Protein AF-U6MGX2-F1 (afdb_monomer_lite)

pLDDT: mean 85.41, std 13.41, range [38.91, 98.56]

Organism: Eimeria maxima (NCBI:txid5804)

Foldseek 3Di:
DQDPLVVLLVLLVVLLVQCPDPDLVSNLVSLLCNLVSLVSNLVPQLSSQVSLLSLLVSVLCLLQDPVPVPPPVRSLVSLLRNLVSLLSSLLVLLQCVLLVNRDPSNHDDPVCVLVSLLSVLSSLLVNCVVVLVVQVVVVVVVVVVVVPDDDPPPPPPPPPCLSSLVSSLSNLLSCCSNVFASNLVSCVVGPLVSLLVQLVDPPGDLSSVLSSLSNLLSNLQRHDLVSNPVSLVSLQVSLLVLLADPPDDDCDLSSLSSLLSSLSSLLSCCQSPVVVCVVCLVSSLVSLVVSLPDVVCVDPSNQSSNLSSLLSLLSSLLSCCVVVPVVVSLVVLLVSLVPCPPRDDHLVSLASSVLVLLCCQLVVRSSCPDPSNVVSSCCCLPPNLVVCVPRYRNVCRPPSSVSSVVSSD

Secondary structure (DSSP, 8-state):
-PPPHHHHHHHHHHHHHHTT-SSHHHHHHHHHHHHHHHHHGGG-HHHHHHHHHHHHHHHHHHHH-S-TTS-HHHHHHHHHHHHHHHHHHHHHHHHHHHTT---GGGSPPHHHHHHHHHHHHHHHHHHHHHHHHHHHHHHHHHHHHTTS-------------HHHHHHHHHHHHHHHHHHGGGGHHHHHHHTHHHHHHHHH-TTS-HHHHHHHHHHHHHHHHHS-TTTSHHHHHHHHHHHHHHHS--TT----HHHHHHHHHHHHHHHHHHHH-HHHHHTTHHHHHHHHHHHHT-GGGGSTTTHHHHHHHHHHHHHHHHHHHHHH-HHHHHHHHHHHHHHHPSP-S-HHHHHHHHHHHHHHHHTT-GGGGSHHHHHHHHIIIIIIGGG-TTSS-GGGTTHHHHHHHHHH-

Structure (mmCIF, N/CA/C/O backbone):
data_AF-U6MGX2-F1
#
_entry.id   AF-U6MGX2-F1
#
loop_
_atom_site.group_PDB
_atom_site.id
_atom_site.type_symbol
_atom_site.label_atom_id
_atom_site.label_alt_id
_atom_site.label_comp_id
_atom_site.label_asym_id
_atom_site.label_entity_id
_atom_site.label_seq_id
_atom_site.pdbx_PDB_ins_code
_atom_site.Cartn_x
_atom_site.Cartn_y
_atom_site.Cartn_z
_atom_site.occupancy
_atom_site.B_iso_or_equiv
_atom_site.auth_seq_id
_atom_site.auth_comp_id
_atom_site.auth_asym_id
_atom_site.auth_atom_id
_atom_site.pdbx_PDB_model_num
ATOM 1 N N . ALA A 1 1 ? -20.395 8.534 -22.502 1.00 39.78 1 ALA A N 1
ATOM 2 C CA . ALA A 1 1 ? -20.936 7.407 -23.286 1.00 39.78 1 ALA A CA 1
ATOM 3 C C . ALA A 1 1 ? -19.783 6.450 -23.516 1.00 39.78 1 ALA A C 1
ATOM 5 O O . ALA A 1 1 ? -18.770 6.899 -24.037 1.00 39.78 1 ALA A O 1
ATOM 6 N N . SER A 1 2 ? -19.868 5.207 -23.040 1.00 47.78 2 SER A N 1
ATOM 7 C CA . SER A 1 2 ? -18.843 4.208 -23.346 1.00 47.78 2 SER A CA 1
ATOM 8 C C . SER A 1 2 ? -18.774 4.046 -24.863 1.00 47.78 2 SER A C 1
ATOM 10 O O . SER A 1 2 ? -19.810 3.914 -25.520 1.00 47.78 2 SER A O 1
ATOM 12 N N . ALA A 1 3 ? -17.570 4.119 -25.433 1.00 53.91 3 ALA A N 1
ATOM 13 C CA . ALA A 1 3 ? -17.379 3.697 -26.811 1.00 53.91 3 ALA A CA 1
ATOM 14 C C . ALA A 1 3 ? -17.918 2.258 -26.940 1.00 53.91 3 ALA A C 1
ATOM 16 O O . ALA A 1 3 ? -17.741 1.467 -26.006 1.00 53.91 3 ALA A O 1
ATOM 17 N N . PRO A 1 4 ? -18.610 1.903 -28.037 1.00 67.31 4 PRO A N 1
ATOM 18 C CA . PRO A 1 4 ? -19.049 0.531 -28.255 1.00 67.31 4 PRO A CA 1
ATOM 19 C C . PRO A 1 4 ? -17.864 -0.423 -28.068 1.00 67.31 4 PRO A C 1
ATOM 21 O O . PRO A 1 4 ? -16.784 -0.142 -28.582 1.00 67.31 4 PRO A O 1
ATOM 24 N N . ALA A 1 5 ? -18.046 -1.552 -27.375 1.00 64.62 5 ALA A N 1
ATOM 25 C CA . ALA A 1 5 ? -16.969 -2.522 -27.120 1.00 64.62 5 ALA A CA 1
ATOM 26 C C . ALA A 1 5 ? -16.215 -2.935 -28.405 1.00 64.62 5 ALA A C 1
ATOM 28 O O . ALA A 1 5 ? -15.015 -3.193 -28.381 1.00 64.62 5 ALA A O 1
ATOM 29 N N . ALA A 1 6 ? -16.906 -2.908 -29.551 1.00 72.00 6 ALA A N 1
ATOM 30 C CA . ALA A 1 6 ? -16.320 -3.102 -30.874 1.00 72.00 6 ALA A CA 1
ATOM 31 C C . ALA A 1 6 ? -15.216 -2.080 -31.218 1.00 72.00 6 ALA A C 1
ATOM 33 O O . ALA A 1 6 ? -14.171 -2.475 -31.726 1.00 72.00 6 ALA A O 1
ATOM 34 N N . TRP A 1 7 ? -15.413 -0.796 -30.903 1.00 78.44 7 TRP A N 1
ATOM 35 C CA . TRP A 1 7 ? -14.398 0.249 -31.091 1.00 78.44 7 TRP A CA 1
ATOM 36 C C . TRP A 1 7 ? -13.265 0.110 -30.080 1.00 78.44 7 TRP A C 1
ATOM 38 O O . TRP A 1 7 ? -12.109 0.272 -30.448 1.00 78.44 7 TRP A O 1
ATOM 48 N N . GLY A 1 8 ? -13.577 -0.272 -28.835 1.00 79.19 8 GLY A N 1
ATOM 49 C CA . GLY A 1 8 ? -12.549 -0.578 -27.836 1.00 79.19 8 GLY A CA 1
ATOM 50 C C . GLY A 1 8 ? -11.594 -1.674 -28.320 1.00 79.19 8 GLY A C 1
ATOM 51 O O . GLY A 1 8 ? -10.379 -1.532 -28.201 1.00 79.19 8 GLY A O 1
ATOM 52 N N . LYS A 1 9 ? -12.127 -2.725 -28.955 1.00 81.50 9 LYS A N 1
ATOM 53 C CA . LYS A 1 9 ? -11.329 -3.818 -29.525 1.00 81.50 9 LYS A CA 1
ATOM 54 C C . LYS A 1 9 ? -10.458 -3.354 -30.690 1.00 81.50 9 LYS A C 1
ATOM 56 O O . LYS A 1 9 ? -9.274 -3.673 -30.722 1.00 81.50 9 LYS A O 1
ATOM 61 N N . GLU A 1 10 ? -11.041 -2.622 -31.634 1.00 86.94 10 GLU A N 1
ATOM 62 C CA . GLU A 1 10 ? -10.322 -2.108 -32.803 1.00 86.94 10 GLU A CA 1
ATOM 63 C C . GLU A 1 10 ? -9.191 -1.159 -32.391 1.00 86.94 10 GLU A C 1
ATOM 65 O O . GLU A 1 10 ? -8.051 -1.344 -32.807 1.00 86.94 10 GLU A O 1
ATOM 70 N N . TRP A 1 11 ? -9.472 -0.200 -31.507 1.00 86.94 11 TRP A N 1
ATOM 71 C CA . TRP A 1 11 ? -8.471 0.755 -31.030 1.00 86.94 11 TRP A CA 1
ATOM 72 C C . TRP A 1 11 ? -7.384 0.090 -30.196 1.00 86.94 11 TRP A C 1
ATOM 74 O O . TRP A 1 11 ? -6.216 0.416 -30.368 1.00 86.94 11 TRP A O 1
ATOM 84 N N . THR A 1 12 ? -7.740 -0.883 -29.353 1.00 85.12 12 THR A N 1
ATOM 85 C CA . THR A 1 12 ? -6.744 -1.657 -28.600 1.00 85.12 12 THR A CA 1
ATOM 86 C C . THR A 1 12 ? -5.817 -2.423 -29.539 1.00 85.12 12 THR A C 1
ATOM 88 O O . THR A 1 12 ? -4.608 -2.415 -29.335 1.00 85.12 12 THR A O 1
ATOM 91 N N . ALA A 1 13 ? -6.354 -3.044 -30.594 1.00 86.75 13 ALA A N 1
ATOM 92 C CA . ALA A 1 13 ? -5.536 -3.749 -31.575 1.00 86.75 13 ALA A CA 1
ATOM 93 C C . ALA A 1 13 ? -4.587 -2.796 -32.322 1.00 86.75 13 ALA A C 1
ATOM 95 O O . ALA A 1 13 ? -3.406 -3.102 -32.458 1.00 86.75 13 ALA A O 1
ATOM 96 N N . VAL A 1 14 ? -5.079 -1.625 -32.748 1.00 89.62 14 VAL A N 1
ATOM 97 C CA . VAL A 1 14 ? -4.257 -0.592 -33.404 1.00 89.62 14 VAL A CA 1
ATOM 98 C C . VAL A 1 14 ? -3.172 -0.061 -32.465 1.00 89.62 14 VAL A C 1
ATOM 100 O O . VAL A 1 14 ? -2.030 0.113 -32.889 1.00 89.62 14 VAL A O 1
ATOM 103 N N . ALA A 1 15 ? -3.504 0.178 -31.194 1.00 85.88 15 ALA A N 1
ATOM 104 C CA . ALA A 1 15 ? -2.546 0.635 -30.193 1.00 85.88 15 ALA A CA 1
ATOM 105 C C . ALA A 1 15 ? -1.459 -0.419 -29.941 1.00 85.88 15 ALA A C 1
ATOM 107 O O . ALA A 1 15 ? -0.280 -0.086 -29.992 1.00 85.88 15 ALA A O 1
ATOM 108 N N . LEU A 1 16 ? -1.834 -1.690 -29.751 1.00 85.25 16 LEU A N 1
ATOM 109 C CA . LEU A 1 16 ? -0.881 -2.787 -29.547 1.00 85.25 16 LEU A CA 1
ATOM 110 C C . LEU A 1 16 ? 0.065 -2.971 -30.742 1.00 85.25 16 LEU A C 1
ATOM 112 O O . LEU A 1 16 ? 1.262 -3.138 -30.537 1.00 85.25 16 LEU A O 1
ATOM 116 N N . ASP A 1 17 ? -0.443 -2.893 -31.975 1.00 87.38 17 ASP A N 1
ATOM 117 C CA . ASP A 1 17 ? 0.394 -2.927 -33.185 1.00 87.38 17 ASP A CA 1
ATOM 118 C C . ASP A 1 17 ? 1.360 -1.727 -33.227 1.00 87.38 17 ASP A C 1
ATOM 120 O O . ASP A 1 17 ? 2.563 -1.867 -33.454 1.00 87.38 17 ASP A O 1
ATOM 124 N N . SER A 1 18 ? 0.856 -0.539 -32.883 1.00 87.44 18 SER A N 1
ATOM 125 C CA . SER A 1 18 ? 1.640 0.702 -32.858 1.00 87.44 18 SER A CA 1
ATOM 126 C C . SER A 1 18 ? 2.702 0.734 -31.749 1.00 87.44 18 SER A C 1
ATOM 128 O O . SER A 1 18 ? 3.721 1.411 -31.906 1.00 87.44 18 SER A O 1
ATOM 130 N N . CYS A 1 19 ? 2.528 -0.019 -30.658 1.00 81.06 19 CYS A N 1
ATOM 131 C CA . CYS A 1 19 ? 3.543 -0.190 -29.611 1.00 81.06 19 CYS A CA 1
ATOM 132 C C . CYS A 1 19 ? 4.826 -0.864 -30.135 1.00 81.06 19 CYS A C 1
ATOM 134 O O . CYS A 1 19 ? 5.896 -0.670 -29.558 1.00 81.06 19 CYS A O 1
ATOM 136 N N . SER A 1 20 ? 4.743 -1.613 -31.237 1.00 81.81 20 SER A N 1
ATOM 137 C CA . SER A 1 20 ? 5.895 -2.214 -31.921 1.00 81.81 20 SER A CA 1
ATOM 138 C C . SER A 1 20 ? 6.451 -1.351 -33.060 1.00 81.81 20 SER A C 1
ATOM 140 O O . SER A 1 20 ? 7.347 -1.793 -33.776 1.00 81.81 20 SER A O 1
ATOM 142 N N . SER A 1 21 ? 5.954 -0.122 -33.238 1.00 83.00 21 SER A N 1
ATOM 143 C CA . SER A 1 21 ? 6.422 0.789 -34.286 1.00 83.00 21 SER A CA 1
ATOM 144 C C . SER A 1 21 ? 7.909 1.121 -34.141 1.00 83.00 21 SER A C 1
ATOM 146 O O . SER A 1 21 ? 8.404 1.377 -33.038 1.00 83.00 21 SER A O 1
ATOM 148 N N . GLU A 1 22 ? 8.608 1.203 -35.274 1.00 80.62 22 GLU A N 1
ATOM 149 C CA . GLU A 1 22 ? 9.998 1.670 -35.352 1.00 80.62 22 GLU A CA 1
ATOM 150 C C . GLU A 1 22 ? 10.122 3.163 -34.987 1.00 80.62 22 GLU A C 1
ATOM 152 O O . GLU A 1 22 ? 11.168 3.615 -34.517 1.00 80.62 22 GLU A O 1
ATOM 157 N N . PHE A 1 23 ? 9.040 3.937 -35.138 1.00 81.56 23 PHE A N 1
ATOM 158 C CA . PHE A 1 23 ? 9.014 5.367 -34.835 1.00 81.56 23 PHE A CA 1
ATOM 159 C C . PHE A 1 23 ? 8.694 5.618 -33.357 1.00 81.56 23 PHE A C 1
ATOM 161 O O . PHE A 1 23 ? 7.585 5.340 -32.898 1.00 81.56 23 PHE A O 1
ATOM 168 N N . SER A 1 24 ? 9.633 6.226 -32.624 1.00 76.19 24 SER A N 1
ATOM 169 C CA . SER A 1 24 ? 9.489 6.503 -31.185 1.00 76.19 24 SER A CA 1
ATOM 170 C C . SER A 1 24 ? 8.241 7.321 -30.845 1.00 76.19 24 SER A C 1
ATOM 172 O O . SER A 1 24 ? 7.527 6.956 -29.923 1.00 76.19 24 SER A O 1
ATOM 174 N N . ILE A 1 25 ? 7.926 8.364 -31.622 1.00 81.00 25 ILE A N 1
ATOM 175 C CA . ILE A 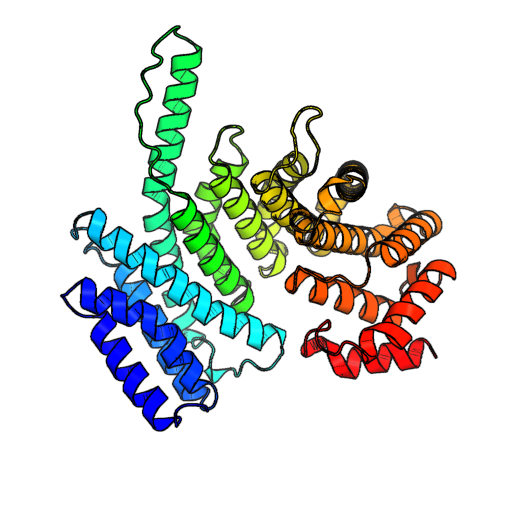1 25 ? 6.747 9.222 -31.398 1.00 81.00 25 ILE A CA 1
ATOM 176 C C . ILE A 1 25 ? 5.443 8.419 -31.502 1.00 81.00 25 ILE A C 1
ATOM 178 O O . ILE A 1 25 ? 4.545 8.584 -30.680 1.00 81.00 25 ILE A O 1
ATOM 182 N N . VAL A 1 26 ? 5.342 7.530 -32.498 1.00 83.31 26 VAL A N 1
ATOM 183 C CA . VAL A 1 26 ? 4.158 6.676 -32.694 1.00 83.31 26 VAL A CA 1
ATOM 184 C C . VAL A 1 26 ? 4.029 5.689 -31.541 1.00 83.31 26 VAL A C 1
ATOM 186 O O . VAL A 1 26 ? 2.944 5.512 -30.996 1.00 83.31 26 VAL A O 1
ATOM 189 N N . ARG A 1 27 ? 5.150 5.088 -31.139 1.00 83.62 27 ARG A N 1
ATOM 190 C CA . ARG A 1 27 ? 5.203 4.141 -30.030 1.00 83.62 27 ARG A CA 1
ATOM 191 C C . ARG A 1 27 ? 4.820 4.789 -28.697 1.00 83.62 27 ARG A C 1
ATOM 193 O O . ARG A 1 27 ? 3.987 4.231 -27.990 1.00 83.62 27 ARG A O 1
ATOM 200 N N . SER A 1 28 ? 5.365 5.962 -28.369 1.00 78.88 28 SER A N 1
ATOM 201 C CA . SER A 1 28 ? 5.013 6.696 -27.144 1.00 78.88 28 SER A CA 1
ATOM 202 C C . SER A 1 28 ? 3.523 7.035 -27.107 1.00 78.88 28 SER A C 1
ATOM 204 O O . SER A 1 28 ? 2.849 6.698 -26.137 1.00 78.88 28 SER A O 1
ATOM 206 N N . ALA A 1 29 ? 2.978 7.587 -28.198 1.00 84.12 29 ALA A N 1
ATOM 207 C CA . ALA A 1 29 ? 1.550 7.891 -28.293 1.00 84.12 29 ALA A CA 1
ATOM 208 C C . ALA A 1 29 ? 0.667 6.635 -28.150 1.00 84.12 29 ALA A C 1
ATOM 210 O O . ALA A 1 29 ? -0.411 6.691 -27.559 1.00 84.12 29 ALA A O 1
ATOM 211 N N . ALA A 1 30 ? 1.123 5.488 -28.665 1.00 84.50 30 ALA A N 1
ATOM 212 C CA . ALA A 1 30 ? 0.418 4.220 -28.514 1.00 84.50 30 ALA A CA 1
ATOM 213 C C . ALA A 1 30 ? 0.362 3.761 -27.048 1.00 84.50 30 ALA A C 1
ATOM 215 O O . ALA A 1 30 ? -0.705 3.366 -26.579 1.00 84.50 30 ALA A O 1
ATOM 216 N N . PHE A 1 31 ? 1.471 3.866 -26.308 1.00 80.00 31 PHE A N 1
ATOM 217 C CA . PHE A 1 31 ? 1.504 3.525 -24.883 1.00 80.00 31 PHE A CA 1
ATOM 218 C C . PHE A 1 31 ? 0.675 4.473 -24.020 1.00 80.00 31 PHE A C 1
ATOM 220 O O . PHE A 1 31 ? -0.019 4.005 -23.121 1.00 80.00 31 PHE A O 1
ATOM 227 N N . GLU A 1 32 ? 0.667 5.769 -24.328 1.00 82.94 32 GLU A N 1
ATOM 228 C CA . GLU A 1 32 ? -0.202 6.741 -23.653 1.00 82.94 32 GLU A CA 1
ATOM 229 C C . GLU A 1 32 ? -1.693 6.444 -23.886 1.00 82.94 32 GLU A C 1
ATOM 231 O O . GLU A 1 32 ? -2.512 6.569 -22.975 1.00 82.94 32 GLU A O 1
ATOM 236 N N . ALA A 1 33 ? -2.063 6.004 -25.094 1.00 84.81 33 ALA A N 1
ATOM 237 C CA . ALA A 1 33 ? -3.446 5.672 -25.433 1.00 84.81 33 ALA A CA 1
ATOM 238 C C . ALA A 1 33 ? -3.912 4.313 -24.872 1.00 84.81 33 ALA A C 1
ATOM 240 O O . ALA A 1 33 ? -5.118 4.091 -24.698 1.00 84.81 33 ALA A O 1
ATOM 241 N N . LEU A 1 34 ? -2.984 3.390 -24.600 1.00 81.88 34 LEU A N 1
ATOM 242 C CA . LEU A 1 34 ? -3.285 1.993 -24.285 1.00 81.88 34 LEU A CA 1
ATOM 243 C C . LEU A 1 34 ? -4.128 1.801 -23.006 1.00 81.88 34 LEU A C 1
ATOM 245 O O . LEU A 1 34 ? -5.107 1.053 -23.082 1.00 81.88 34 LEU A O 1
ATOM 249 N N . PRO A 1 35 ? -3.868 2.486 -21.868 1.00 81.19 35 PRO A N 1
ATOM 250 C CA . PRO A 1 35 ? -4.730 2.392 -20.686 1.00 81.19 35 PRO A CA 1
ATOM 251 C C . PRO A 1 35 ? -6.187 2.777 -20.976 1.00 81.19 35 PRO A C 1
ATOM 253 O O . PRO A 1 35 ? -7.119 2.102 -20.529 1.00 81.19 35 PRO A O 1
ATOM 256 N N . GLY A 1 36 ? -6.402 3.824 -21.782 1.00 80.75 36 GLY A N 1
ATOM 257 C CA . GLY A 1 36 ? -7.738 4.254 -22.201 1.00 80.75 36 GLY A CA 1
ATOM 258 C C . GLY A 1 36 ? -8.433 3.220 -23.092 1.00 80.75 36 GLY A C 1
ATOM 259 O O . GLY A 1 36 ? -9.616 2.928 -22.898 1.00 80.75 36 GLY A O 1
ATOM 260 N N . CYS A 1 37 ? -7.689 2.610 -24.019 1.00 81.94 37 CYS A N 1
ATOM 261 C CA . CYS A 1 37 ? -8.201 1.549 -24.891 1.00 81.94 37 CYS A CA 1
ATOM 262 C C . CYS A 1 37 ? -8.605 0.298 -24.091 1.00 81.94 37 CYS A C 1
ATOM 264 O O . CYS A 1 37 ? -9.707 -0.223 -24.270 1.00 81.94 37 CYS A O 1
ATOM 266 N N . LEU A 1 38 ? -7.768 -0.128 -23.140 1.00 77.62 38 LEU A N 1
ATOM 267 C CA . LEU A 1 38 ? -8.050 -1.265 -22.257 1.00 77.62 38 LEU A CA 1
ATOM 268 C C . LEU A 1 38 ? -9.240 -0.998 -21.329 1.00 77.62 38 LEU A C 1
ATOM 270 O O . LEU A 1 38 ? -10.064 -1.885 -21.110 1.00 77.62 38 LEU A O 1
ATOM 274 N N . THR A 1 39 ? -9.389 0.236 -20.843 1.00 79.38 39 THR A N 1
ATOM 275 C CA . THR A 1 39 ? -10.558 0.640 -20.044 1.00 79.38 39 THR A CA 1
ATOM 276 C C . THR A 1 39 ? -11.855 0.510 -20.850 1.00 79.38 39 THR A C 1
ATOM 278 O O . THR A 1 39 ? -12.877 0.074 -20.318 1.00 79.38 39 THR A O 1
ATOM 281 N N . ALA A 1 40 ? -11.833 0.803 -22.156 1.00 81.44 40 ALA A N 1
ATOM 282 C CA . ALA A 1 40 ? -12.997 0.613 -23.025 1.00 81.44 40 ALA A CA 1
ATOM 283 C C . ALA A 1 40 ? -13.408 -0.870 -23.174 1.00 81.44 40 ALA A C 1
ATOM 285 O O . ALA A 1 40 ? -14.573 -1.158 -23.463 1.00 81.44 40 ALA A O 1
ATOM 286 N N . LEU A 1 41 ? -12.490 -1.811 -22.916 1.00 78.88 41 LEU A N 1
ATOM 287 C CA . LEU A 1 41 ? -12.753 -3.254 -22.901 1.00 78.88 41 LEU A CA 1
ATOM 288 C C . LEU A 1 41 ? -13.322 -3.768 -21.569 1.00 78.88 41 LEU A C 1
ATOM 290 O O . LEU A 1 41 ? -13.587 -4.961 -21.460 1.00 78.88 41 LEU A O 1
ATOM 294 N N . ALA A 1 42 ? -13.599 -2.903 -20.585 1.00 75.19 42 ALA A N 1
ATOM 295 C CA . ALA A 1 42 ? -14.119 -3.312 -19.273 1.00 75.19 42 ALA A CA 1
ATOM 296 C C . ALA A 1 42 ? -15.402 -4.167 -19.332 1.00 75.19 42 ALA A C 1
ATOM 298 O O . ALA A 1 42 ? -15.648 -4.981 -18.448 1.00 75.19 42 ALA A O 1
ATOM 299 N N . SER A 1 43 ? -16.214 -4.006 -20.383 1.00 78.56 43 SER A N 1
ATOM 300 C CA . SER A 1 43 ? -17.433 -4.800 -20.615 1.00 78.56 43 SER A CA 1
ATOM 301 C C . SER A 1 43 ? -17.185 -6.178 -21.252 1.00 78.56 43 SER A C 1
ATOM 303 O O . SER A 1 43 ? -18.130 -6.929 -21.481 1.00 78.56 43 SER A O 1
ATOM 305 N N . SER A 1 44 ? -15.936 -6.518 -21.576 1.00 83.94 44 SER A N 1
ATOM 306 C CA . SER A 1 44 ? -15.518 -7.778 -22.205 1.00 83.94 44 SER A CA 1
ATOM 307 C C . SER A 1 44 ? -14.244 -8.319 -21.531 1.00 83.94 44 SER A C 1
ATOM 309 O O . SER A 1 44 ? -13.161 -8.217 -22.109 1.00 83.94 44 SER A O 1
ATOM 311 N N . PRO A 1 45 ? -14.357 -8.914 -20.324 1.00 81.69 45 PRO A N 1
ATOM 312 C CA . PRO A 1 45 ? -13.215 -9.296 -19.484 1.00 81.69 45 PRO A CA 1
ATOM 313 C C . PRO A 1 45 ? -12.179 -10.194 -20.157 1.00 81.69 45 PRO A C 1
ATOM 315 O O . PRO A 1 45 ? -10.984 -9.958 -20.034 1.00 81.69 45 PRO A O 1
ATOM 318 N N . GLU A 1 46 ? -12.627 -11.180 -20.934 1.00 84.31 46 GLU A N 1
ATOM 319 C CA . GLU A 1 46 ? -11.732 -12.073 -21.676 1.00 84.31 46 GLU A CA 1
ATOM 320 C C . GLU A 1 46 ? -10.850 -11.304 -22.670 1.00 84.31 46 GLU A C 1
ATOM 322 O O . GLU A 1 46 ? -9.642 -11.523 -22.748 1.00 84.31 46 GLU A O 1
ATOM 327 N N . GLN A 1 47 ? -11.438 -10.350 -23.396 1.00 83.12 47 GLN A N 1
ATOM 328 C CA . GLN A 1 47 ? -10.697 -9.516 -24.342 1.00 83.12 47 GLN A CA 1
ATOM 329 C C . GLN A 1 47 ? -9.780 -8.537 -23.613 1.00 83.12 47 GLN A C 1
ATOM 331 O O . GLN A 1 47 ? -8.652 -8.325 -24.053 1.00 83.12 47 GLN A O 1
ATOM 336 N N . GLN A 1 48 ? -10.248 -7.966 -22.498 1.00 83.25 48 GLN A N 1
ATOM 337 C CA . GLN A 1 48 ? -9.435 -7.097 -21.654 1.00 83.25 48 GLN A CA 1
ATOM 338 C C . GLN A 1 48 ? -8.196 -7.847 -21.149 1.00 83.25 48 GLN A C 1
ATOM 340 O O . GLN A 1 48 ? -7.091 -7.345 -21.301 1.00 83.25 48 GLN A O 1
ATOM 345 N N . GLY A 1 49 ? -8.350 -9.065 -20.627 1.00 83.06 49 GLY A N 1
ATOM 346 C CA . GLY A 1 49 ? -7.235 -9.862 -20.123 1.00 83.06 49 GLY A CA 1
ATOM 347 C C . GLY A 1 49 ? -6.244 -10.316 -21.187 1.00 83.06 49 GLY A C 1
ATOM 348 O O . GLY A 1 49 ? -5.033 -10.230 -20.971 1.00 83.06 49 GLY A O 1
ATOM 349 N N . GLN A 1 50 ? -6.729 -10.726 -22.364 1.00 85.38 50 GLN A N 1
ATOM 350 C CA . GLN A 1 50 ? -5.863 -11.020 -23.512 1.00 85.38 50 GLN A CA 1
ATOM 351 C C . GLN A 1 50 ? -5.053 -9.785 -23.925 1.00 85.38 50 GLN A C 1
ATOM 353 O O . GLN A 1 50 ? -3.839 -9.874 -24.106 1.00 85.38 50 GLN A O 1
ATOM 358 N N . ALA A 1 51 ? -5.705 -8.623 -24.023 1.00 84.88 51 ALA A N 1
ATOM 359 C CA . ALA A 1 51 ? -5.047 -7.379 -24.400 1.00 84.88 51 ALA A CA 1
ATOM 360 C C . ALA A 1 51 ? -4.076 -6.871 -23.324 1.00 84.88 51 ALA A C 1
ATOM 362 O O . ALA A 1 51 ? -2.990 -6.408 -23.663 1.00 84.88 51 ALA A O 1
ATOM 363 N N . THR A 1 52 ? -4.416 -6.998 -22.038 1.00 84.94 52 THR A N 1
ATOM 364 C CA . THR A 1 52 ? -3.501 -6.679 -20.936 1.00 84.94 52 THR A CA 1
ATOM 365 C C . THR A 1 52 ? -2.287 -7.600 -20.953 1.00 84.94 52 THR A C 1
ATOM 367 O O . THR A 1 52 ? -1.167 -7.115 -20.832 1.00 84.94 52 THR A O 1
ATOM 370 N N . THR A 1 53 ? -2.475 -8.906 -21.155 1.00 85.88 53 THR A N 1
ATOM 371 C CA . THR A 1 53 ? -1.354 -9.853 -21.255 1.00 85.88 53 THR A CA 1
ATOM 372 C C . THR A 1 53 ? -0.436 -9.478 -22.419 1.00 85.88 53 THR A C 1
ATOM 374 O O . THR A 1 53 ? 0.766 -9.342 -22.215 1.00 85.88 53 THR A O 1
ATOM 377 N N . ALA A 1 54 ? -0.998 -9.198 -23.599 1.00 86.44 54 ALA A N 1
ATOM 378 C CA . ALA A 1 54 ? -0.228 -8.756 -24.762 1.00 86.44 54 ALA A CA 1
ATOM 379 C C . ALA A 1 54 ? 0.523 -7.435 -24.508 1.00 86.44 54 ALA A C 1
ATOM 381 O O . ALA A 1 54 ? 1.698 -7.315 -24.847 1.00 86.44 54 ALA A O 1
ATOM 382 N N . ALA A 1 55 ? -0.123 -6.455 -23.867 1.00 84.44 55 ALA A N 1
ATOM 383 C CA . ALA A 1 55 ? 0.505 -5.190 -23.488 1.00 84.44 55 ALA A CA 1
ATOM 384 C C . ALA A 1 55 ? 1.705 -5.407 -22.555 1.00 84.44 55 ALA A C 1
ATOM 386 O O . ALA A 1 55 ? 2.793 -4.885 -22.802 1.00 84.44 55 ALA A O 1
ATOM 387 N N . LEU A 1 56 ? 1.519 -6.212 -21.504 1.00 84.31 56 LEU A N 1
ATOM 388 C CA . LEU A 1 56 ? 2.576 -6.542 -20.553 1.00 84.31 56 LEU A CA 1
ATOM 389 C C . LEU A 1 56 ? 3.722 -7.297 -21.237 1.00 84.31 56 LEU A C 1
ATOM 391 O O . LEU A 1 56 ? 4.881 -7.004 -20.961 1.00 84.31 56 LEU A O 1
ATOM 395 N N . GLU A 1 57 ? 3.425 -8.228 -22.148 1.00 84.88 57 GLU A N 1
ATOM 396 C CA . GLU A 1 57 ? 4.433 -8.960 -22.923 1.00 84.88 57 GLU A CA 1
ATOM 397 C C . GLU A 1 57 ? 5.244 -8.049 -23.852 1.00 84.88 57 GLU A C 1
ATOM 399 O O . GLU A 1 57 ? 6.459 -8.234 -23.968 1.00 84.88 57 GLU A O 1
ATOM 404 N N . LEU A 1 58 ? 4.610 -7.057 -24.484 1.00 81.25 58 LEU A N 1
ATOM 405 C CA . LEU A 1 58 ? 5.295 -6.065 -25.317 1.00 81.25 58 LEU A CA 1
ATOM 406 C C . LEU A 1 58 ? 6.274 -5.236 -24.490 1.00 81.25 58 LEU A C 1
ATOM 408 O O . LEU A 1 58 ? 7.438 -5.104 -24.872 1.00 81.25 58 LEU A O 1
ATOM 412 N N . VAL A 1 59 ? 5.844 -4.732 -23.331 1.00 78.94 59 VAL A N 1
ATOM 413 C CA . VAL A 1 59 ? 6.742 -3.962 -22.461 1.00 78.94 59 VAL A CA 1
ATOM 414 C C . VAL A 1 59 ? 7.843 -4.838 -21.877 1.00 78.94 59 VAL A C 1
ATOM 416 O O . VAL A 1 59 ? 9.009 -4.457 -21.897 1.00 78.94 59 VAL A O 1
A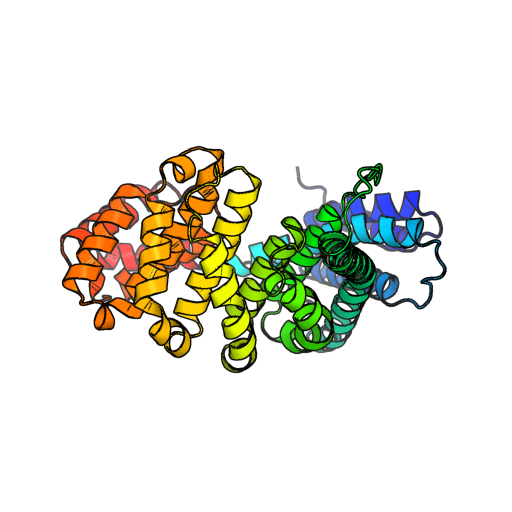TOM 419 N N . ALA A 1 60 ? 7.502 -6.036 -21.411 1.00 81.62 60 ALA A N 1
ATOM 420 C CA . ALA A 1 60 ? 8.468 -7.015 -20.938 1.00 81.62 60 ALA A CA 1
ATOM 421 C C . ALA A 1 60 ? 9.527 -7.316 -22.009 1.00 81.62 60 ALA A C 1
ATOM 423 O O . ALA A 1 60 ? 10.718 -7.374 -21.706 1.00 81.62 60 ALA A O 1
ATOM 424 N N . SER A 1 61 ? 9.117 -7.478 -23.268 1.00 79.50 61 SER A N 1
ATOM 425 C CA . SER A 1 61 ? 10.028 -7.704 -24.395 1.00 79.50 61 SER A CA 1
ATOM 426 C C . SER A 1 61 ? 10.898 -6.481 -24.668 1.00 79.50 61 SER A C 1
ATOM 428 O O . SER A 1 61 ? 12.104 -6.634 -24.834 1.00 79.50 61 SER A O 1
ATOM 430 N N . PHE A 1 62 ? 10.328 -5.276 -24.624 1.00 75.69 62 PHE A N 1
ATOM 431 C CA . PHE A 1 62 ? 11.073 -4.027 -24.768 1.00 75.69 62 PHE A CA 1
ATOM 432 C C . PHE A 1 62 ? 12.155 -3.881 -23.688 1.00 75.69 62 PHE A C 1
ATOM 434 O O . PHE A 1 62 ? 13.336 -3.753 -24.011 1.00 75.69 62 PHE A O 1
ATOM 441 N N . LEU A 1 63 ? 11.775 -4.002 -22.412 1.00 73.56 63 LEU A N 1
ATOM 442 C CA . LEU A 1 63 ? 12.686 -3.858 -21.274 1.00 73.56 63 LEU A CA 1
ATOM 443 C C . LEU A 1 63 ? 13.735 -4.986 -21.194 1.00 73.56 63 LEU A C 1
ATOM 445 O O . LEU A 1 63 ? 14.839 -4.793 -20.679 1.00 73.56 63 LEU A O 1
ATOM 449 N N . SER A 1 64 ? 13.399 -6.190 -21.674 1.00 68.94 64 SER A N 1
ATOM 450 C CA . SER A 1 64 ? 14.316 -7.338 -21.665 1.00 68.94 64 SER A CA 1
ATOM 451 C C . SER A 1 64 ? 15.217 -7.417 -22.896 1.00 68.94 64 SER A C 1
ATOM 453 O O . SER A 1 64 ? 16.274 -8.050 -22.798 1.00 68.94 64 SER A O 1
ATOM 455 N N . SER A 1 65 ? 14.854 -6.762 -24.005 1.00 67.69 65 SER A N 1
ATOM 456 C CA . SER A 1 65 ? 15.622 -6.791 -25.248 1.00 67.69 65 SER A CA 1
ATOM 457 C C . SER A 1 65 ? 17.077 -6.358 -25.024 1.00 67.69 65 SER A C 1
ATOM 459 O O . SER A 1 65 ? 17.389 -5.402 -24.315 1.00 67.69 65 SER A O 1
ATOM 461 N N . SER A 1 66 ? 18.003 -7.088 -25.647 1.00 49.53 66 SER A N 1
ATOM 462 C CA . SER A 1 66 ? 19.403 -6.682 -25.809 1.00 49.53 66 SER A CA 1
ATOM 463 C C . SER A 1 66 ? 19.567 -5.523 -26.805 1.00 49.53 66 SER A C 1
ATOM 465 O O . SER A 1 66 ? 20.686 -5.073 -27.031 1.00 49.53 66 SER A O 1
ATOM 467 N N . GLU A 1 67 ? 18.462 -4.987 -27.340 1.00 43.59 67 GLU A N 1
ATOM 468 C CA . GLU A 1 67 ? 18.384 -3.700 -28.043 1.00 43.59 67 GLU A CA 1
ATOM 469 C C . GLU A 1 67 ? 18.467 -2.497 -27.082 1.00 43.59 67 GLU A C 1
ATOM 471 O O . GLU A 1 67 ? 18.094 -1.376 -27.421 1.00 43.59 67 GLU A O 1
ATOM 476 N N . GLY A 1 68 ? 19.134 -2.676 -25.937 1.00 38.91 68 GLY A N 1
ATOM 477 C CA . GLY A 1 68 ? 19.862 -1.620 -25.221 1.00 38.91 68 GLY A CA 1
ATOM 478 C C . GLY A 1 68 ? 21.002 -0.980 -26.043 1.00 38.91 68 GLY A C 1
ATOM 479 O O . GLY A 1 68 ? 21.999 -0.544 -25.480 1.00 38.91 68 GLY A O 1
ATOM 480 N N . GLN A 1 69 ? 20.867 -0.961 -27.374 1.00 39.53 69 GLN A N 1
ATOM 481 C CA . GLN A 1 69 ? 21.594 -0.136 -28.339 1.00 39.53 69 GLN A CA 1
ATOM 482 C C . GLN A 1 69 ? 20.697 0.949 -28.958 1.00 39.53 69 GLN A C 1
ATOM 484 O O . GLN A 1 69 ? 21.140 1.680 -29.842 1.00 39.53 69 GLN A O 1
ATOM 489 N N . LEU A 1 70 ? 19.449 1.106 -28.510 1.00 41.03 70 LEU A N 1
ATOM 490 C CA . LEU A 1 70 ? 18.828 2.421 -28.610 1.00 41.03 70 LEU A CA 1
ATOM 491 C C . LEU A 1 70 ? 19.692 3.389 -27.782 1.00 41.03 70 LEU A C 1
ATOM 493 O O . LEU A 1 70 ? 20.107 3.011 -26.681 1.00 41.03 70 LEU A O 1
ATOM 497 N N . PRO A 1 71 ? 20.008 4.604 -28.279 1.00 48.28 71 PRO A N 1
ATOM 498 C CA . PRO A 1 71 ? 20.683 5.613 -27.470 1.00 48.28 71 PRO A CA 1
ATOM 499 C C . PRO A 1 71 ? 19.982 5.689 -26.117 1.00 48.28 71 PRO A C 1
ATOM 501 O O . PRO A 1 71 ? 18.751 5.640 -26.092 1.00 48.28 71 PRO A O 1
ATOM 504 N N . HIS A 1 72 ? 20.738 5.775 -25.019 1.00 52.19 72 HIS A N 1
ATOM 505 C CA . HIS A 1 72 ? 20.199 5.726 -23.654 1.00 52.19 72 HIS A CA 1
ATOM 506 C C . HIS A 1 72 ? 18.950 6.617 -23.511 1.00 52.19 72 HIS A C 1
ATOM 508 O O . HIS A 1 72 ? 17.947 6.185 -22.963 1.00 52.19 72 HIS A O 1
ATOM 514 N N . SER A 1 73 ? 18.940 7.782 -24.165 1.00 55.00 73 SER A N 1
ATOM 515 C CA . SER A 1 73 ? 17.808 8.712 -24.230 1.00 55.00 73 SER A CA 1
ATOM 516 C C . SER A 1 73 ? 16.501 8.156 -24.822 1.00 55.00 73 SER A C 1
ATOM 518 O O . SER A 1 73 ? 15.431 8.591 -24.428 1.00 55.00 73 SER A O 1
ATOM 520 N N . THR A 1 74 ? 16.524 7.204 -25.759 1.00 52.56 74 THR A N 1
ATOM 521 C CA . THR A 1 74 ? 15.310 6.707 -26.447 1.00 52.56 74 THR A CA 1
ATOM 522 C C . THR A 1 74 ? 14.680 5.503 -25.746 1.00 52.56 74 THR A C 1
ATOM 524 O O . THR A 1 74 ? 13.455 5.371 -25.735 1.00 52.56 74 THR A O 1
ATOM 527 N N . ALA A 1 75 ? 15.497 4.621 -25.161 1.00 51.78 75 ALA A N 1
ATOM 528 C CA . ALA A 1 75 ? 15.003 3.502 -24.356 1.00 51.78 75 ALA A CA 1
ATOM 529 C C . ALA A 1 75 ? 14.444 3.984 -23.011 1.00 51.78 75 ALA A C 1
ATOM 531 O O . ALA A 1 75 ? 13.401 3.508 -22.566 1.00 51.78 75 ALA A O 1
ATOM 532 N N . THR A 1 76 ? 15.110 4.978 -22.424 1.00 58.66 76 THR A N 1
ATOM 533 C CA . THR A 1 76 ? 14.705 5.639 -21.186 1.00 58.66 76 THR A CA 1
ATOM 534 C C . THR A 1 76 ? 13.368 6.365 -21.350 1.00 58.66 76 THR A C 1
ATOM 536 O O . THR A 1 76 ? 12.440 6.041 -20.620 1.00 58.66 76 THR A O 1
ATOM 539 N N . VAL A 1 77 ? 13.197 7.205 -22.380 1.00 60.28 77 VAL A N 1
ATOM 540 C CA . VAL A 1 77 ? 11.919 7.906 -22.635 1.00 60.28 77 VAL A CA 1
ATOM 541 C C . VAL A 1 77 ? 10.768 6.929 -22.891 1.00 60.28 77 VAL A C 1
ATOM 543 O O . VAL A 1 77 ? 9.658 7.106 -22.403 1.00 60.28 77 VAL A O 1
ATOM 546 N N . ALA A 1 78 ? 11.000 5.842 -23.629 1.00 58.78 78 ALA A N 1
ATOM 547 C CA . ALA A 1 78 ? 9.953 4.841 -23.820 1.00 58.78 78 ALA A CA 1
ATOM 548 C C . ALA A 1 78 ? 9.577 4.155 -22.493 1.00 58.78 78 ALA A C 1
ATOM 550 O O . ALA A 1 78 ? 8.393 4.008 -22.208 1.00 58.78 78 ALA A O 1
ATOM 551 N N . ALA A 1 79 ? 10.552 3.799 -21.650 1.00 66.00 79 ALA A N 1
ATOM 552 C CA . ALA A 1 79 ? 10.285 3.241 -20.325 1.00 66.00 79 ALA A CA 1
ATOM 553 C C . ALA A 1 79 ? 9.543 4.228 -19.398 1.00 66.00 79 ALA A C 1
ATOM 555 O O . ALA A 1 79 ? 8.642 3.795 -18.678 1.00 66.00 79 ALA A O 1
ATOM 556 N N . GLU A 1 80 ? 9.856 5.529 -19.479 1.00 68.00 80 GLU A N 1
ATOM 557 C CA . GLU A 1 80 ? 9.167 6.615 -18.760 1.00 68.00 80 GLU A CA 1
ATOM 558 C C . GLU A 1 80 ? 7.679 6.703 -19.107 1.00 68.00 80 GLU A C 1
ATOM 560 O O . GLU A 1 80 ? 6.879 7.005 -18.233 1.00 68.00 80 GLU A O 1
ATOM 565 N N . HIS A 1 81 ? 7.272 6.397 -20.341 1.00 73.38 81 HIS A N 1
ATOM 566 C CA . HIS A 1 81 ? 5.850 6.395 -20.717 1.00 73.38 81 HIS A CA 1
ATOM 567 C C . HIS A 1 81 ? 5.189 5.015 -20.553 1.00 73.38 81 HIS A C 1
ATOM 569 O O . HIS A 1 81 ? 3.995 4.909 -20.266 1.00 73.38 81 HIS A O 1
ATOM 575 N N . MET A 1 82 ? 5.957 3.934 -20.711 1.00 76.50 82 MET A N 1
ATOM 576 C CA . MET A 1 82 ? 5.454 2.557 -20.691 1.00 76.50 82 MET A CA 1
ATOM 577 C C . MET A 1 82 ? 5.186 2.034 -19.280 1.00 76.50 82 MET A C 1
ATOM 579 O O . MET A 1 82 ? 4.170 1.372 -19.065 1.00 76.50 82 MET A O 1
ATOM 583 N N . LEU A 1 83 ? 6.072 2.305 -18.315 1.00 78.06 83 LEU A N 1
ATOM 584 C CA . LEU A 1 83 ? 5.879 1.845 -16.938 1.00 78.06 83 LEU A CA 1
ATOM 585 C C . LEU A 1 83 ? 4.676 2.508 -16.262 1.00 78.06 83 LEU A C 1
ATOM 587 O O . LEU A 1 83 ? 3.897 1.765 -15.669 1.00 78.06 83 LEU A O 1
ATOM 591 N N . PRO A 1 84 ? 4.436 3.829 -16.388 1.00 81.75 84 PRO A N 1
ATOM 592 C CA . PRO A 1 84 ? 3.204 4.434 -15.889 1.00 81.75 84 PRO A CA 1
ATOM 593 C C . PRO A 1 84 ? 1.955 3.872 -16.565 1.00 81.75 84 PRO A C 1
ATOM 595 O O . PRO A 1 84 ? 0.959 3.620 -15.890 1.00 81.75 84 PRO A O 1
ATOM 598 N N . ALA A 1 85 ? 2.007 3.592 -17.873 1.00 78.94 85 ALA A N 1
ATOM 599 C CA . ALA A 1 85 ? 0.895 2.946 -18.566 1.00 78.94 85 ALA A CA 1
ATOM 600 C C . ALA A 1 85 ? 0.600 1.553 -17.980 1.00 78.94 85 ALA A C 1
ATOM 602 O O . ALA A 1 85 ? -0.555 1.248 -17.683 1.00 78.94 85 ALA A O 1
ATOM 603 N N . ILE A 1 86 ? 1.626 0.726 -17.739 1.00 79.69 86 ILE A N 1
ATOM 604 C CA . ILE A 1 86 ? 1.456 -0.561 -17.045 1.00 79.69 86 ILE A CA 1
ATOM 605 C C . ILE A 1 86 ? 0.932 -0.358 -15.632 1.00 79.69 86 ILE A C 1
ATOM 607 O O . ILE A 1 86 ? -0.012 -1.039 -15.242 1.00 79.69 86 ILE A O 1
ATOM 611 N N . ALA A 1 87 ? 1.537 0.549 -14.867 1.00 83.25 87 ALA A N 1
ATOM 612 C CA . ALA A 1 87 ? 1.139 0.823 -13.500 1.00 83.25 87 ALA A CA 1
ATOM 613 C C . ALA A 1 87 ? -0.346 1.181 -13.453 1.00 83.25 87 ALA A C 1
ATOM 615 O O . ALA A 1 87 ? -1.060 0.616 -12.638 1.00 83.25 87 ALA A O 1
ATOM 616 N N . GLN A 1 88 ? -0.836 1.996 -14.390 1.00 84.19 88 GLN A N 1
ATOM 617 C CA . GLN A 1 88 ? -2.251 2.335 -14.515 1.00 84.19 88 GLN A CA 1
ATOM 618 C C . GLN A 1 88 ? -3.125 1.124 -14.878 1.00 84.19 88 GLN A C 1
ATOM 620 O O . GLN A 1 88 ? -4.203 0.949 -14.308 1.00 84.19 88 GLN A O 1
ATOM 625 N N . ILE A 1 89 ? -2.677 0.275 -15.809 1.00 81.88 89 ILE A N 1
ATOM 626 C CA . ILE A 1 89 ? -3.395 -0.947 -16.208 1.00 81.88 89 ILE A CA 1
ATOM 627 C C . ILE A 1 89 ? -3.519 -1.910 -15.022 1.00 81.88 89 ILE A C 1
ATOM 629 O O . ILE A 1 89 ? -4.607 -2.405 -14.725 1.00 81.88 89 ILE A O 1
ATOM 633 N N . VAL A 1 90 ? -2.413 -2.166 -14.326 1.00 84.44 90 VAL A N 1
ATOM 634 C CA . VAL A 1 90 ? -2.368 -3.073 -13.176 1.00 84.44 90 VAL A CA 1
ATOM 635 C C . VAL A 1 90 ? -3.038 -2.430 -11.956 1.00 84.44 90 VAL A C 1
ATOM 637 O O . VAL A 1 90 ? -3.645 -3.145 -11.169 1.00 84.44 90 VAL A O 1
ATOM 640 N N . ALA A 1 91 ? -3.028 -1.100 -11.813 1.00 85.81 91 ALA A N 1
ATOM 641 C CA . ALA A 1 91 ? -3.783 -0.381 -10.784 1.00 85.81 91 ALA A CA 1
ATOM 642 C C . ALA A 1 91 ? -5.294 -0.557 -10.962 1.00 85.81 91 ALA A C 1
ATOM 644 O O . ALA A 1 91 ? -5.989 -0.797 -9.978 1.00 85.81 91 ALA A O 1
ATOM 645 N N . ASP A 1 92 ? -5.809 -0.486 -12.197 1.00 83.44 92 ASP A N 1
ATOM 646 C CA . ASP A 1 92 ? -7.219 -0.789 -12.481 1.00 83.44 92 ASP A CA 1
ATOM 647 C C . ASP A 1 92 ? -7.541 -2.245 -12.115 1.00 83.44 92 ASP A C 1
ATOM 649 O O . ASP A 1 92 ? -8.542 -2.515 -11.450 1.00 83.44 92 ASP A O 1
ATOM 653 N N . GLN A 1 93 ? -6.654 -3.191 -12.447 1.00 85.25 93 GLN A N 1
ATOM 654 C CA . GLN A 1 93 ? -6.809 -4.587 -12.023 1.00 85.25 93 GLN A CA 1
ATOM 655 C C . GLN A 1 93 ? -6.795 -4.736 -10.497 1.00 85.25 93 GLN A C 1
ATOM 657 O O . GLN A 1 93 ? -7.673 -5.395 -9.946 1.00 85.25 93 GLN A O 1
ATOM 662 N N . ALA A 1 94 ? -5.844 -4.105 -9.808 1.00 84.88 94 ALA A N 1
ATOM 663 C CA . ALA A 1 94 ? -5.723 -4.113 -8.353 1.00 84.88 94 ALA A CA 1
ATOM 664 C C . ALA A 1 94 ? -6.962 -3.505 -7.691 1.00 84.88 94 ALA A C 1
ATOM 666 O O . ALA A 1 94 ? -7.489 -4.059 -6.728 1.00 84.88 94 ALA A O 1
ATOM 667 N N . LYS A 1 95 ? -7.467 -2.390 -8.230 1.00 83.69 95 LYS A N 1
ATOM 668 C CA . LYS A 1 95 ? -8.707 -1.758 -7.783 1.00 83.69 95 LYS A CA 1
ATOM 669 C C . LYS A 1 95 ? -9.884 -2.716 -7.922 1.00 83.69 95 LYS A C 1
ATOM 671 O O . LYS A 1 95 ? -10.517 -3.020 -6.916 1.00 83.69 95 LYS A O 1
ATOM 676 N N . ARG A 1 96 ? -10.094 -3.294 -9.106 1.00 80.19 96 ARG A N 1
ATOM 677 C CA . ARG A 1 96 ? -11.156 -4.287 -9.329 1.00 80.19 96 ARG A CA 1
ATOM 678 C C . ARG A 1 96 ? -10.983 -5.536 -8.467 1.00 80.19 96 ARG A C 1
ATOM 680 O O . ARG A 1 96 ? -11.969 -6.123 -8.039 1.00 80.19 96 ARG A O 1
ATOM 687 N N . GLN A 1 97 ? -9.750 -5.957 -8.189 1.00 83.56 97 GLN A N 1
ATOM 688 C CA . GLN A 1 97 ? -9.462 -7.097 -7.316 1.00 83.56 97 GLN A CA 1
ATOM 689 C C . GLN A 1 97 ? -9.844 -6.791 -5.871 1.00 83.56 97 GLN A C 1
ATOM 691 O O . GLN A 1 97 ? -10.480 -7.621 -5.223 1.00 83.56 97 GLN A O 1
ATOM 696 N N . ARG A 1 98 ? -9.512 -5.591 -5.381 1.00 75.88 98 ARG A N 1
ATOM 697 C CA . ARG A 1 98 ? -9.952 -5.098 -4.067 1.00 75.88 98 ARG A CA 1
ATOM 698 C C . ARG A 1 98 ? -11.472 -4.959 -3.991 1.00 75.88 98 ARG A C 1
ATOM 700 O O . ARG A 1 98 ? -12.052 -5.255 -2.952 1.00 75.88 98 ARG A O 1
ATOM 707 N N . GLU A 1 99 ? -12.116 -4.583 -5.090 1.00 72.44 99 GLU A N 1
ATOM 708 C CA . GLU A 1 99 ? -13.577 -4.525 -5.225 1.00 72.44 99 GLU A CA 1
ATOM 709 C C . GLU A 1 99 ? -14.222 -5.919 -5.389 1.00 72.44 99 GLU A C 1
ATOM 711 O O . GLU A 1 99 ? -15.437 -6.049 -5.334 1.00 72.44 99 GLU A O 1
ATOM 716 N N . GLY A 1 100 ? -13.444 -6.998 -5.548 1.00 74.38 100 GLY A N 1
ATOM 717 C CA . GLY A 1 100 ? -13.988 -8.340 -5.805 1.00 74.38 100 GLY A CA 1
ATOM 718 C C . GLY A 1 100 ? -14.632 -8.489 -7.190 1.00 74.38 100 GLY A C 1
ATOM 719 O O . GLY A 1 100 ? -15.330 -9.467 -7.447 1.00 74.38 100 GLY A O 1
ATOM 720 N N . MET A 1 101 ? -14.381 -7.535 -8.085 1.00 80.31 101 MET A N 1
ATOM 721 C CA . MET A 1 101 ? -14.905 -7.483 -9.446 1.00 80.31 101 MET A CA 1
ATOM 722 C C . MET A 1 101 ? -13.893 -7.903 -10.511 1.00 80.31 101 MET A C 1
ATOM 724 O O . MET A 1 101 ? -14.243 -7.874 -11.687 1.00 80.31 101 MET A O 1
ATOM 728 N N . LEU A 1 102 ? -12.647 -8.242 -10.155 1.00 83.94 102 LEU A N 1
ATOM 729 C CA . LEU A 1 102 ? -11.645 -8.668 -11.136 1.00 83.94 102 LEU A CA 1
ATOM 730 C C . LEU A 1 102 ? -11.944 -10.099 -11.610 1.00 83.94 102 LEU A C 1
ATOM 732 O O . LEU A 1 102 ? -11.715 -11.037 -10.842 1.00 83.94 102 LEU A O 1
ATOM 736 N N . PRO A 1 103 ? -12.400 -10.300 -12.860 1.00 84.50 103 PRO A N 1
ATOM 737 C CA . PRO A 1 103 ? -12.632 -11.635 -13.396 1.00 84.50 103 PRO A CA 1
ATOM 738 C C . PRO A 1 103 ? -11.292 -12.352 -13.579 1.00 84.50 103 PRO A C 1
ATOM 740 O O . PRO A 1 103 ? -10.280 -11.711 -13.880 1.00 84.50 103 PRO A O 1
ATOM 743 N N . GLU A 1 104 ? -11.266 -13.675 -13.413 1.00 84.00 104 GLU A N 1
ATOM 744 C CA . GLU A 1 104 ? -10.029 -14.456 -13.576 1.00 84.00 104 GLU A CA 1
ATOM 745 C C . GLU A 1 104 ? -9.452 -14.317 -14.988 1.00 84.00 104 GLU A C 1
ATOM 747 O O . GLU A 1 104 ? -8.236 -14.314 -15.158 1.00 84.00 104 GLU A O 1
ATOM 752 N N . GLU A 1 105 ? -10.306 -14.103 -15.989 1.00 83.81 105 GLU A N 1
ATOM 753 C CA . GLU A 1 105 ? -9.901 -13.882 -17.374 1.00 83.81 105 GLU A CA 1
ATOM 754 C C . GLU A 1 105 ? -9.098 -12.594 -17.555 1.00 83.81 105 GLU A C 1
ATOM 756 O O . GLU A 1 105 ? -8.311 -12.517 -18.491 1.00 83.81 105 GLU A O 1
ATOM 761 N N . CYS A 1 106 ? -9.264 -11.601 -16.672 1.00 83.50 106 CYS A N 1
ATOM 762 C CA . CYS A 1 106 ? -8.482 -10.367 -16.706 1.00 83.50 106 CYS A CA 1
ATOM 763 C C . CYS A 1 106 ? -7.060 -10.556 -16.167 1.00 83.50 106 CYS A C 1
ATOM 765 O O . CYS A 1 106 ? -6.205 -9.712 -16.435 1.00 83.50 106 CYS A O 1
ATOM 767 N N . LYS A 1 107 ? -6.788 -11.621 -15.405 1.00 84.06 107 LYS A N 1
ATOM 768 C CA . LYS A 1 107 ? -5.448 -11.904 -14.881 1.00 84.06 107 LYS A CA 1
ATOM 769 C C . LYS A 1 107 ? -4.605 -12.607 -15.936 1.00 84.06 107 LYS A C 1
ATOM 771 O O . LYS A 1 107 ? -5.098 -13.407 -16.728 1.00 84.06 107 LYS A O 1
ATOM 776 N N . VAL A 1 108 ? -3.294 -12.381 -15.876 1.00 85.75 108 VAL A N 1
ATOM 777 C CA . VAL A 1 108 ? -2.351 -13.153 -16.690 1.00 85.75 108 VAL A CA 1
ATOM 778 C C . VAL A 1 108 ? -2.457 -14.643 -16.313 1.00 85.75 108 VAL A C 1
ATOM 780 O O . VAL A 1 108 ? -2.372 -14.975 -15.115 1.00 85.75 108 VAL A O 1
ATOM 783 N N . PRO A 1 109 ? -2.609 -15.551 -17.302 1.00 87.12 109 PRO A N 1
ATOM 784 C CA . PRO A 1 109 ? -2.704 -16.985 -17.059 1.00 87.12 109 PRO A CA 1
ATOM 785 C C . PRO A 1 109 ? -1.528 -17.511 -16.235 1.00 87.12 109 PRO A C 1
ATOM 787 O O . PRO A 1 109 ? -0.370 -17.189 -16.503 1.00 87.12 109 PRO A O 1
ATOM 790 N N . SER A 1 110 ? -1.808 -18.381 -15.259 1.00 86.56 110 SER A N 1
ATOM 791 C CA . SER A 1 110 ? -0.793 -18.907 -14.329 1.00 86.56 110 SER A CA 1
ATOM 792 C C . SER A 1 110 ? 0.425 -19.519 -15.041 1.00 86.56 110 SER A C 1
ATOM 794 O O . SER A 1 110 ? 1.554 -19.288 -14.618 1.00 86.56 110 SER A O 1
ATOM 796 N N . ALA A 1 111 ? 0.219 -20.207 -16.171 1.00 86.75 111 ALA A N 1
ATOM 797 C CA . ALA A 1 111 ? 1.296 -20.818 -16.957 1.00 86.75 111 ALA A CA 1
ATOM 798 C C . ALA A 1 111 ? 2.277 -19.807 -17.589 1.00 86.75 111 ALA A C 1
ATOM 800 O O . ALA A 1 111 ? 3.412 -20.167 -17.883 1.00 86.75 111 ALA A O 1
ATOM 801 N N . GLN A 1 112 ? 1.846 -18.563 -17.813 1.00 88.69 112 GLN A N 1
ATOM 802 C CA . GLN A 1 112 ? 2.650 -17.496 -18.428 1.00 88.69 112 GLN A CA 1
ATOM 803 C C . GLN A 1 112 ? 3.148 -16.476 -17.395 1.00 88.69 112 GLN A C 1
ATOM 805 O O . GLN A 1 112 ? 4.144 -15.790 -17.624 1.00 88.69 112 GLN A O 1
ATOM 810 N N . ARG A 1 113 ? 2.475 -16.397 -16.241 1.00 91.12 113 ARG A N 1
ATOM 811 C CA . ARG A 1 113 ? 2.687 -15.375 -15.211 1.00 91.12 113 ARG A CA 1
ATOM 812 C C . ARG A 1 113 ? 4.132 -15.283 -14.734 1.00 91.12 113 ARG A C 1
ATOM 814 O O . ARG A 1 113 ? 4.675 -14.189 -14.732 1.00 91.12 113 ARG A O 1
ATOM 821 N N . ALA A 1 114 ? 4.758 -16.401 -14.366 1.00 92.12 114 ALA A N 1
ATOM 822 C CA . ALA A 1 114 ? 6.119 -16.385 -13.822 1.00 92.12 114 ALA A CA 1
ATOM 823 C C . ALA A 1 114 ? 7.137 -15.803 -14.821 1.00 92.12 114 ALA A C 1
ATOM 825 O O . ALA A 1 114 ? 7.904 -14.911 -14.477 1.00 92.12 114 ALA A O 1
ATOM 826 N N . ALA A 1 115 ? 7.088 -16.243 -16.083 1.00 90.88 115 ALA A N 1
ATOM 827 C CA . ALA A 1 115 ? 7.981 -15.741 -17.128 1.00 90.88 115 ALA A CA 1
ATOM 828 C C . ALA A 1 115 ? 7.726 -14.258 -17.451 1.00 90.88 115 ALA A C 1
ATOM 830 O O . ALA A 1 115 ? 8.657 -13.515 -17.764 1.00 90.88 115 ALA A O 1
ATOM 831 N N . LEU A 1 116 ? 6.467 -13.818 -17.388 1.00 90.75 116 LEU A N 1
ATOM 832 C CA . LEU A 1 116 ? 6.117 -12.417 -17.588 1.00 90.75 116 LEU A CA 1
ATOM 833 C C . LEU A 1 116 ? 6.625 -11.537 -16.439 1.00 90.75 116 LEU A C 1
ATOM 835 O O . LEU A 1 116 ? 7.273 -10.522 -16.696 1.00 90.75 116 LEU A O 1
ATOM 839 N N . LEU A 1 117 ? 6.354 -11.931 -15.190 1.00 93.25 117 LEU A N 1
ATOM 840 C CA . LEU A 1 117 ? 6.816 -11.216 -14.001 1.00 93.25 117 LEU A CA 1
ATOM 841 C C . LEU A 1 117 ? 8.343 -11.130 -13.983 1.00 93.25 117 LEU A C 1
ATOM 843 O O . LEU A 1 117 ? 8.877 -10.046 -13.773 1.00 93.25 117 LEU A O 1
ATOM 847 N N . GLU A 1 118 ? 9.044 -12.218 -14.301 1.00 92.25 118 GLU A N 1
ATOM 848 C CA . GLU A 1 118 ? 10.502 -12.211 -14.430 1.00 92.25 118 GLU A CA 1
ATOM 849 C C . GLU A 1 118 ? 10.978 -11.114 -15.384 1.00 92.25 118 GLU A C 1
ATOM 851 O O . GLU A 1 118 ? 11.760 -10.251 -14.991 1.00 92.25 118 GLU A O 1
ATOM 856 N N . LYS A 1 119 ? 10.461 -11.080 -16.617 1.00 89.38 119 LYS A N 1
ATOM 857 C CA . LYS A 1 119 ? 10.869 -10.074 -17.606 1.00 89.38 119 LYS A CA 1
ATOM 858 C C . LYS A 1 119 ? 10.560 -8.643 -17.161 1.00 89.38 119 LYS A C 1
ATOM 860 O O . LYS A 1 119 ? 11.380 -7.757 -17.397 1.00 89.38 119 LYS A O 1
ATOM 865 N N . LEU A 1 120 ? 9.405 -8.408 -16.533 1.00 90.25 120 LEU A N 1
ATOM 866 C CA . LEU A 1 120 ? 9.021 -7.082 -16.037 1.00 90.25 120 LEU A CA 1
ATOM 867 C C . LEU A 1 120 ? 9.958 -6.609 -14.920 1.00 90.25 120 LEU A C 1
ATOM 869 O O . LEU A 1 120 ? 10.463 -5.492 -14.985 1.00 90.25 120 LEU A O 1
ATOM 873 N N . PHE A 1 121 ? 10.242 -7.456 -13.930 1.00 92.75 121 PHE A N 1
ATOM 874 C CA . PHE A 1 121 ? 11.130 -7.113 -12.815 1.00 92.75 121 PHE A CA 1
ATOM 875 C C . PHE A 1 121 ? 12.598 -7.001 -13.239 1.00 92.75 121 PHE A C 1
ATOM 877 O O . PHE A 1 121 ? 13.274 -6.073 -12.800 1.00 92.75 121 PHE A O 1
ATOM 884 N N . VAL A 1 122 ? 13.082 -7.866 -14.142 1.00 89.44 122 VAL A N 1
ATOM 885 C CA . VAL A 1 122 ? 14.394 -7.696 -14.798 1.00 89.44 122 VAL A CA 1
ATOM 886 C C . VAL A 1 122 ? 14.455 -6.336 -15.490 1.00 89.44 122 VAL A C 1
ATOM 888 O O . VAL A 1 122 ? 15.441 -5.614 -15.364 1.00 89.44 122 VAL A O 1
ATOM 891 N N . GLY A 1 123 ? 13.395 -5.985 -16.217 1.00 84.06 123 GLY A N 1
ATOM 892 C CA . GLY A 1 123 ? 13.268 -4.723 -16.927 1.00 84.06 123 GLY A CA 1
ATOM 893 C C . GLY A 1 123 ? 13.318 -3.497 -16.021 1.00 84.06 123 GLY A C 1
ATOM 894 O O . GLY A 1 123 ? 14.115 -2.592 -16.257 1.00 84.06 123 GLY A O 1
ATOM 895 N N . MET A 1 124 ? 12.517 -3.498 -14.954 1.00 89.00 124 MET A N 1
ATOM 896 C CA . MET A 1 124 ? 12.544 -2.456 -13.923 1.00 89.00 124 MET A CA 1
ATOM 897 C C . MET A 1 124 ? 13.922 -2.362 -13.256 1.00 89.00 124 MET A C 1
ATOM 899 O O . MET A 1 124 ? 14.439 -1.263 -13.080 1.00 89.00 124 MET A O 1
ATOM 903 N N . GLY A 1 125 ? 14.555 -3.502 -12.960 1.00 88.69 125 GLY A N 1
ATOM 904 C CA . GLY A 1 125 ? 15.917 -3.554 -12.427 1.00 88.69 125 GLY A CA 1
ATOM 905 C C . GLY A 1 125 ? 16.940 -2.905 -13.365 1.00 88.69 125 GLY A C 1
ATOM 906 O O . GLY A 1 125 ? 17.745 -2.089 -12.927 1.00 88.69 125 GLY A O 1
ATOM 907 N N . LYS A 1 126 ? 16.883 -3.204 -14.669 1.00 83.88 126 LYS A N 1
ATOM 908 C CA . LYS A 1 126 ? 17.748 -2.572 -15.681 1.00 83.88 126 LYS A CA 1
ATOM 909 C C . LYS A 1 126 ? 17.511 -1.068 -15.812 1.00 83.88 126 LYS A C 1
ATOM 911 O O . LYS A 1 126 ? 18.465 -0.348 -16.079 1.00 83.88 126 LYS A O 1
ATOM 916 N N . LEU A 1 127 ? 16.268 -0.609 -15.652 1.00 81.88 127 LEU A N 1
ATOM 917 C CA . LEU A 1 127 ? 15.925 0.810 -15.726 1.00 81.88 127 LEU A CA 1
ATOM 918 C C . LEU A 1 127 ? 16.476 1.588 -14.529 1.00 81.88 127 LEU A C 1
ATOM 920 O O . LEU A 1 127 ? 17.038 2.664 -14.708 1.00 81.88 127 LEU A O 1
ATOM 924 N N . ILE A 1 128 ? 16.317 1.045 -13.320 1.00 85.81 128 ILE A N 1
ATOM 925 C CA . ILE A 1 128 ? 16.682 1.754 -12.092 1.00 85.81 128 ILE A CA 1
ATOM 926 C C . ILE A 1 128 ? 18.175 1.662 -11.772 1.00 85.81 128 ILE A C 1
ATOM 928 O O . ILE A 1 128 ? 18.719 2.543 -11.114 1.00 85.81 128 ILE A O 1
ATOM 932 N N . LEU A 1 129 ? 18.864 0.619 -12.248 1.00 86.81 129 LEU A N 1
ATOM 933 C CA . LEU A 1 129 ? 20.271 0.396 -11.924 1.00 86.81 129 LEU A CA 1
ATOM 934 C C . LEU A 1 129 ? 21.177 1.578 -12.327 1.00 86.81 129 LEU A C 1
ATOM 936 O O . LEU A 1 129 ? 21.922 2.019 -11.459 1.00 86.81 129 LEU A O 1
ATOM 940 N N . PRO A 1 130 ? 21.104 2.158 -13.545 1.00 83.44 130 PRO A N 1
ATOM 941 C CA . PRO A 1 130 ? 21.895 3.341 -13.893 1.00 83.44 130 PRO A CA 1
ATOM 942 C C . PRO A 1 130 ? 21.609 4.557 -13.004 1.00 83.44 130 PRO A C 1
ATOM 944 O O . PRO A 1 130 ? 22.540 5.272 -12.642 1.00 83.44 130 PRO A O 1
ATOM 947 N N . VAL A 1 131 ? 20.340 4.775 -12.634 1.00 84.94 131 VAL A N 1
ATOM 948 C CA . VAL A 1 131 ? 19.922 5.871 -11.740 1.00 84.94 131 VAL A CA 1
ATOM 949 C C . VAL A 1 131 ? 20.568 5.698 -10.366 1.00 84.94 131 VAL A C 1
ATOM 951 O O . VAL A 1 131 ? 21.202 6.617 -9.856 1.00 84.94 131 VAL A O 1
ATOM 954 N N . LEU A 1 132 ? 20.483 4.490 -9.805 1.00 85.62 132 LEU A N 1
ATOM 955 C CA . LEU A 1 132 ? 21.082 4.162 -8.513 1.00 85.62 132 LEU A CA 1
ATOM 956 C C . LEU A 1 132 ? 22.607 4.206 -8.551 1.00 85.62 132 LEU A C 1
ATOM 958 O O . LEU A 1 132 ? 23.218 4.683 -7.604 1.00 85.62 132 LEU A O 1
ATOM 962 N N . THR A 1 133 ? 23.236 3.729 -9.628 1.00 87.00 133 THR A N 1
ATOM 963 C CA . THR A 1 133 ? 24.694 3.791 -9.780 1.00 87.00 133 THR A CA 1
ATOM 964 C C . THR A 1 133 ? 25.182 5.233 -9.721 1.00 87.00 133 THR A C 1
ATOM 966 O O . THR A 1 133 ? 26.059 5.519 -8.915 1.00 87.00 133 THR A O 1
ATOM 969 N N . ARG A 1 134 ? 24.569 6.146 -10.485 1.00 84.75 134 ARG A N 1
ATOM 970 C CA . ARG A 1 134 ? 24.921 7.575 -10.441 1.00 84.75 134 ARG A CA 1
ATOM 971 C C . ARG A 1 134 ? 24.692 8.177 -9.060 1.00 84.75 134 ARG A C 1
ATOM 973 O O . ARG A 1 134 ? 25.533 8.922 -8.571 1.00 84.75 134 ARG A O 1
ATOM 980 N N . GLU A 1 135 ? 23.575 7.830 -8.424 1.00 85.81 135 GLU A N 1
ATOM 981 C CA . GLU A 1 135 ? 23.259 8.304 -7.078 1.00 85.81 135 GLU A CA 1
ATOM 982 C C . GLU A 1 135 ? 24.327 7.868 -6.066 1.00 85.81 135 GLU A C 1
ATOM 984 O O . GLU A 1 135 ? 24.853 8.697 -5.330 1.00 85.81 135 GLU A O 1
ATOM 989 N N . PHE A 1 136 ? 24.721 6.594 -6.057 1.00 87.81 136 PHE A N 1
ATOM 990 C CA . PHE A 1 136 ? 25.751 6.108 -5.137 1.00 87.81 136 PHE A CA 1
ATOM 991 C C . PHE A 1 136 ? 27.166 6.586 -5.496 1.00 87.81 136 PHE A C 1
ATOM 993 O O . PHE A 1 136 ? 27.971 6.788 -4.591 1.00 87.81 136 PHE A O 1
ATOM 1000 N N . GLU A 1 137 ? 27.478 6.817 -6.774 1.00 87.69 137 GLU A N 1
ATOM 1001 C CA . GLU A 1 137 ? 28.732 7.464 -7.192 1.00 87.69 137 GLU A CA 1
ATOM 1002 C C . GLU A 1 137 ? 28.810 8.912 -6.683 1.00 87.69 137 GLU A C 1
ATOM 1004 O O . GLU A 1 137 ? 29.841 9.333 -6.152 1.00 87.69 137 GLU A O 1
ATOM 1009 N N . ARG A 1 138 ? 27.700 9.659 -6.769 1.00 83.75 138 ARG A N 1
ATOM 1010 C CA . ARG A 1 138 ? 27.575 11.018 -6.224 1.00 83.75 138 ARG A CA 1
ATOM 1011 C C . ARG A 1 138 ? 27.755 11.031 -4.710 1.00 83.75 138 ARG A C 1
ATOM 1013 O O . ARG A 1 138 ? 28.515 11.845 -4.194 1.00 83.75 138 ARG A O 1
ATOM 1020 N N . LEU A 1 139 ? 27.096 10.114 -4.004 1.00 85.12 139 LEU A N 1
ATOM 1021 C CA . LEU A 1 139 ? 27.228 9.978 -2.552 1.00 85.12 139 LEU A CA 1
ATOM 1022 C C . LEU A 1 139 ? 28.670 9.651 -2.149 1.00 85.12 139 LEU A C 1
ATOM 1024 O O . LEU A 1 139 ? 29.228 10.335 -1.298 1.00 85.12 139 LEU A O 1
ATOM 1028 N N . ALA A 1 140 ? 29.310 8.697 -2.829 1.00 85.69 140 ALA A N 1
ATOM 1029 C CA . ALA A 1 140 ? 30.709 8.353 -2.579 1.00 85.69 140 ALA A CA 1
ATOM 1030 C C . ALA A 1 140 ? 31.669 9.525 -2.852 1.00 85.69 140 ALA A C 1
ATOM 1032 O O . ALA A 1 140 ? 32.689 9.654 -2.178 1.00 85.69 140 ALA A O 1
ATOM 1033 N N . THR A 1 141 ? 31.354 10.379 -3.831 1.00 82.81 141 THR A N 1
ATOM 1034 C CA . THR A 1 141 ? 32.149 11.578 -4.140 1.00 82.81 141 THR A CA 1
ATOM 1035 C C . THR A 1 141 ? 31.980 12.643 -3.058 1.00 82.81 141 THR A C 1
ATOM 1037 O O . THR A 1 141 ? 32.973 13.212 -2.615 1.00 82.81 141 THR A O 1
ATOM 1040 N N . ARG A 1 142 ? 30.750 12.869 -2.574 1.00 77.06 142 ARG A N 1
ATOM 1041 C CA . ARG A 1 142 ? 30.476 13.802 -1.467 1.00 77.06 142 ARG A CA 1
ATOM 1042 C C . ARG A 1 142 ? 31.158 13.377 -0.172 1.00 77.06 142 ARG A C 1
ATOM 1044 O O . ARG A 1 142 ? 31.791 14.205 0.469 1.00 77.06 142 ARG A O 1
ATOM 1051 N N . GLU A 1 143 ? 31.112 12.088 0.163 1.00 77.06 143 GLU A N 1
ATOM 1052 C CA . GLU A 1 143 ? 31.824 11.553 1.332 1.00 77.06 143 GLU A CA 1
ATOM 1053 C C . GLU A 1 143 ? 33.344 11.767 1.243 1.00 77.06 143 GLU A C 1
ATOM 1055 O O . GLU A 1 143 ? 33.988 11.986 2.262 1.00 77.06 143 GLU A O 1
ATOM 1060 N N . GLN A 1 144 ? 33.923 11.737 0.036 1.00 69.12 144 GLN A N 1
ATOM 1061 C CA . GLN A 1 144 ? 35.349 12.020 -0.184 1.00 69.12 144 GLN A CA 1
ATOM 1062 C C . GLN A 1 144 ? 35.674 13.521 -0.157 1.00 69.12 144 GLN A C 1
ATOM 1064 O O . GLN A 1 144 ? 36.779 13.894 0.226 1.00 69.12 144 GLN A O 1
ATOM 1069 N N . GLN A 1 145 ? 34.737 14.380 -0.568 1.00 60.62 145 GLN A N 1
ATOM 1070 C CA . GLN A 1 145 ? 34.901 15.838 -0.575 1.00 60.62 145 GLN A CA 1
ATOM 1071 C C . GLN A 1 145 ? 34.688 16.470 0.807 1.00 60.62 145 GLN A C 1
ATOM 1073 O O . GLN A 1 145 ? 35.332 17.467 1.113 1.00 60.62 145 GLN A O 1
ATOM 1078 N N . ASP A 1 146 ? 33.869 15.876 1.680 1.00 55.97 146 ASP A N 1
ATOM 1079 C CA . ASP A 1 146 ? 33.747 16.321 3.078 1.00 55.97 146 ASP A CA 1
ATOM 1080 C C . ASP A 1 146 ? 35.088 16.209 3.855 1.00 55.97 146 ASP A C 1
ATOM 1082 O O . ASP A 1 146 ? 35.265 16.870 4.883 1.00 55.97 146 ASP A O 1
ATOM 1086 N N . ASP A 1 147 ? 36.065 15.447 3.335 1.00 56.41 147 ASP A N 1
ATOM 1087 C CA . ASP A 1 147 ? 37.431 15.325 3.867 1.00 56.41 147 ASP A CA 1
ATOM 1088 C C . ASP A 1 147 ? 38.437 16.358 3.286 1.00 56.41 147 ASP A C 1
ATOM 1090 O O . ASP A 1 147 ? 39.484 16.607 3.898 1.00 56.41 147 ASP A O 1
ATOM 1094 N N . GLU A 1 148 ? 38.141 17.008 2.151 1.00 49.41 148 GLU A N 1
ATOM 1095 C CA . GLU A 1 148 ? 39.019 17.979 1.471 1.00 49.41 148 GLU A CA 1
ATOM 1096 C C . GLU A 1 148 ? 38.257 19.280 1.139 1.00 49.41 148 GLU A C 1
ATOM 1098 O O . GLU A 1 148 ? 37.422 19.334 0.245 1.00 49.41 148 GLU A O 1
ATOM 1103 N N . TRP A 1 149 ? 38.556 20.366 1.863 1.00 50.75 149 TRP A N 1
ATOM 1104 C CA . TRP A 1 149 ? 37.927 21.681 1.671 1.00 50.75 149 TRP A CA 1
ATOM 1105 C C . TRP A 1 149 ? 37.958 22.185 0.208 1.00 50.75 149 TRP A C 1
ATOM 1107 O O . TRP A 1 149 ? 39.034 22.286 -0.377 1.00 50.75 149 TRP A O 1
ATOM 1117 N N . GLU A 1 150 ? 36.787 22.653 -0.253 1.00 52.38 150 GLU A N 1
ATOM 1118 C CA . GLU A 1 150 ? 36.477 23.472 -1.449 1.00 52.38 150 GLU A CA 1
ATOM 1119 C C . GLU A 1 150 ? 36.462 22.790 -2.835 1.00 52.38 150 GLU A C 1
ATOM 1121 O O . GLU A 1 150 ? 37.501 22.607 -3.457 1.00 52.38 150 GLU A O 1
ATOM 1126 N N . ASP A 1 151 ? 35.260 22.649 -3.418 1.00 48.94 151 ASP A N 1
ATOM 1127 C CA . ASP A 1 151 ? 34.900 23.430 -4.617 1.00 48.94 151 ASP A CA 1
ATOM 1128 C C . ASP A 1 151 ? 33.363 23.566 -4.754 1.00 48.94 151 ASP A C 1
ATOM 1130 O O . ASP A 1 151 ? 32.652 22.603 -5.022 1.00 48.94 151 ASP A O 1
ATOM 1134 N N . LEU A 1 152 ? 32.823 24.775 -4.551 1.00 47.91 152 LEU A N 1
ATOM 1135 C CA . LEU A 1 152 ? 31.389 25.097 -4.689 1.00 47.91 152 LEU A CA 1
ATOM 1136 C C . LEU A 1 152 ? 31.050 25.451 -6.146 1.00 47.91 152 LEU A C 1
ATOM 1138 O O . LEU A 1 152 ? 30.561 26.546 -6.434 1.00 47.91 152 LEU A O 1
ATOM 1142 N N . SER A 1 153 ? 31.341 24.541 -7.071 1.00 47.53 153 SER A N 1
ATOM 1143 C CA . SER A 1 153 ? 30.916 24.670 -8.469 1.00 47.53 153 SER A CA 1
ATOM 1144 C C . SER A 1 153 ? 30.014 23.516 -8.905 1.00 47.53 153 SER A C 1
ATOM 1146 O O . SER A 1 153 ? 30.155 22.991 -10.002 1.00 47.53 153 SER A O 1
ATOM 1148 N N . ASP A 1 154 ? 29.040 23.160 -8.064 1.00 47.25 154 ASP A N 1
ATOM 1149 C CA . ASP A 1 154 ? 27.930 22.288 -8.464 1.00 47.25 154 ASP A CA 1
ATOM 1150 C C . ASP A 1 154 ? 26.934 23.098 -9.312 1.00 47.25 154 ASP A C 1
ATOM 1152 O O . ASP A 1 154 ? 25.880 23.533 -8.854 1.00 47.25 154 ASP A O 1
ATOM 1156 N N . ASP A 1 155 ? 27.299 23.307 -10.577 1.00 45.34 155 ASP A N 1
ATOM 1157 C CA . ASP A 1 155 ? 26.368 23.611 -11.674 1.00 45.34 155 ASP A CA 1
ATOM 1158 C C . ASP A 1 155 ? 25.863 22.288 -12.301 1.00 45.34 155 ASP A C 1
ATOM 1160 O O . ASP A 1 155 ? 25.592 22.192 -13.502 1.00 45.34 155 ASP A O 1
ATOM 1164 N N . ASP A 1 156 ? 25.757 21.237 -11.480 1.00 49.38 156 ASP A N 1
ATOM 1165 C CA . ASP A 1 156 ? 25.113 19.984 -11.842 1.00 49.38 156 ASP A CA 1
ATOM 1166 C C . ASP A 1 156 ? 23.606 20.235 -11.851 1.00 49.38 156 ASP A C 1
ATOM 1168 O O . ASP A 1 156 ? 22.939 20.283 -10.817 1.00 49.38 156 ASP A O 1
ATOM 1172 N N . GLN A 1 157 ? 23.058 20.431 -13.050 1.00 47.62 157 GLN A N 1
ATOM 1173 C CA . GLN A 1 157 ? 21.628 20.279 -13.279 1.00 47.62 157 GLN A CA 1
ATOM 1174 C C . GLN A 1 157 ? 21.230 18.895 -12.762 1.00 47.62 157 GLN A C 1
ATOM 1176 O O . GLN A 1 157 ? 21.511 17.893 -13.420 1.00 47.62 157 GLN A O 1
ATOM 1181 N N . GLU A 1 158 ? 20.613 18.841 -11.579 1.00 53.91 158 GLU A N 1
ATOM 1182 C CA . GLU A 1 158 ? 19.980 17.636 -11.057 1.00 53.91 158 GLU A CA 1
ATOM 1183 C C . GLU A 1 158 ? 19.006 17.133 -12.126 1.00 53.91 158 GLU A C 1
ATOM 1185 O O . GLU A 1 158 ? 17.950 17.719 -12.373 1.00 53.91 158 GLU A O 1
ATOM 1190 N N . GLU A 1 159 ? 19.405 16.075 -12.830 1.00 61.72 159 GLU A N 1
ATOM 1191 C CA . GLU A 1 159 ? 18.519 15.363 -13.735 1.00 61.72 159 GLU A CA 1
ATOM 1192 C C . GLU A 1 159 ? 17.393 14.812 -12.847 1.00 61.72 159 GLU A C 1
ATOM 1194 O O . GLU A 1 159 ? 17.656 14.046 -11.915 1.00 61.72 159 GLU A O 1
ATOM 1199 N N . ASP A 1 160 ? 16.157 15.271 -13.062 1.00 71.38 160 ASP A N 1
ATOM 1200 C CA . ASP A 1 160 ? 15.009 14.889 -12.239 1.00 71.38 160 ASP A CA 1
ATOM 1201 C C . ASP A 1 160 ? 14.737 13.384 -12.387 1.00 71.38 160 ASP A C 1
ATOM 1203 O O . ASP A 1 160 ? 14.071 12.917 -13.312 1.00 71.38 160 ASP A O 1
ATOM 1207 N N . THR A 1 161 ? 15.306 12.609 -11.464 1.00 77.38 161 THR A N 1
ATOM 1208 C CA . THR A 1 161 ? 15.215 11.146 -11.439 1.00 77.38 161 THR A CA 1
ATOM 1209 C C . THR A 1 161 ? 14.002 10.640 -10.657 1.00 77.38 161 THR A C 1
ATOM 1211 O O . THR A 1 161 ? 13.782 9.427 -10.585 1.00 77.38 161 THR A O 1
ATOM 1214 N N . SER A 1 162 ? 13.188 11.543 -10.091 1.00 82.19 162 SER A N 1
ATOM 1215 C CA . SER A 1 162 ? 12.009 11.196 -9.284 1.00 82.19 162 SER A CA 1
ATOM 1216 C C . SER A 1 162 ? 11.001 10.352 -10.074 1.00 82.19 162 SER A C 1
ATOM 1218 O O . SER A 1 162 ? 10.446 9.386 -9.545 1.00 82.19 162 SER A O 1
ATOM 1220 N N . SER A 1 163 ? 10.855 10.643 -11.370 1.00 83.00 163 SER A N 1
ATOM 1221 C CA . SER A 1 163 ? 9.967 9.935 -12.295 1.00 83.00 163 SER A CA 1
ATOM 1222 C C . SER A 1 163 ? 10.308 8.444 -12.438 1.00 83.00 163 SER A C 1
ATOM 1224 O O . SER A 1 163 ? 9.401 7.614 -12.514 1.00 83.00 163 SER A O 1
ATOM 1226 N N . PHE A 1 164 ? 11.594 8.066 -12.401 1.00 84.44 164 PHE A N 1
ATOM 1227 C CA . PHE A 1 164 ? 12.011 6.659 -12.457 1.00 84.44 164 PHE A CA 1
ATOM 1228 C C . PHE A 1 164 ? 11.655 5.909 -11.181 1.00 84.44 164 PHE A C 1
ATOM 1230 O O . PHE A 1 164 ? 11.161 4.778 -11.245 1.00 84.44 164 PHE A O 1
ATOM 1237 N N . TYR A 1 165 ? 11.905 6.531 -10.025 1.00 89.69 165 TYR A N 1
ATOM 1238 C CA . TYR A 1 165 ? 11.560 5.949 -8.734 1.00 89.69 165 TYR A CA 1
ATOM 1239 C C . TYR A 1 165 ? 10.054 5.719 -8.627 1.00 89.69 165 TYR A C 1
ATOM 1241 O O . TYR A 1 165 ? 9.647 4.609 -8.275 1.00 89.69 165 TYR A O 1
ATOM 1249 N N . ASP A 1 166 ? 9.244 6.717 -8.993 1.00 88.56 166 ASP A N 1
ATOM 1250 C CA . ASP A 1 166 ? 7.785 6.613 -8.975 1.00 88.56 166 ASP A CA 1
ATOM 1251 C C . ASP A 1 166 ? 7.280 5.553 -9.964 1.00 88.56 166 ASP A C 1
ATOM 1253 O O . ASP A 1 166 ? 6.530 4.659 -9.576 1.00 88.56 166 ASP A O 1
ATOM 1257 N N . ALA A 1 167 ? 7.762 5.548 -11.211 1.00 85.75 167 ALA A N 1
ATOM 1258 C CA . ALA A 1 167 ? 7.327 4.577 -12.215 1.00 85.75 167 ALA A CA 1
ATOM 1259 C C . ALA A 1 167 ? 7.591 3.121 -11.788 1.00 85.75 167 ALA A C 1
ATOM 1261 O O . ALA A 1 167 ? 6.718 2.257 -11.930 1.00 85.75 167 ALA A O 1
ATOM 1262 N N . VAL A 1 168 ? 8.777 2.836 -11.236 1.00 90.38 168 VAL A N 1
ATOM 1263 C CA . VAL A 1 168 ? 9.112 1.496 -10.731 1.00 90.38 168 VAL A CA 1
ATOM 1264 C C . VAL A 1 168 ? 8.300 1.167 -9.479 1.00 90.38 168 VAL A C 1
ATOM 1266 O O . VAL A 1 168 ? 7.749 0.066 -9.403 1.00 90.38 168 VAL A O 1
ATOM 1269 N N . MET A 1 169 ? 8.172 2.099 -8.528 1.00 92.81 169 MET A N 1
ATOM 1270 C CA . MET A 1 169 ? 7.383 1.924 -7.301 1.00 92.81 169 MET A CA 1
ATOM 1271 C C . MET A 1 169 ? 5.912 1.616 -7.612 1.00 92.81 169 MET A C 1
ATOM 1273 O O . MET A 1 169 ? 5.380 0.616 -7.133 1.00 92.81 169 MET A O 1
ATOM 1277 N N . GLN A 1 170 ? 5.260 2.428 -8.446 1.00 90.62 170 GLN A N 1
ATOM 1278 C CA . GLN A 1 170 ? 3.852 2.254 -8.809 1.00 90.62 170 GLN A CA 1
ATOM 1279 C C . GLN A 1 170 ? 3.633 0.944 -9.570 1.00 90.62 170 GLN A C 1
ATOM 1281 O O . GLN A 1 170 ? 2.708 0.190 -9.264 1.00 90.62 170 GLN A O 1
ATOM 1286 N N . CYS A 1 171 ? 4.489 0.637 -10.551 1.00 90.75 171 CYS A N 1
ATOM 1287 C CA . CYS A 1 171 ? 4.361 -0.584 -11.345 1.00 90.75 171 CYS A CA 1
ATOM 1288 C C . CYS A 1 171 ? 4.487 -1.836 -10.465 1.00 90.75 171 CYS A C 1
ATOM 1290 O O . CYS A 1 171 ? 3.588 -2.679 -10.436 1.00 90.75 171 CYS A O 1
ATOM 1292 N N . SER A 1 172 ? 5.568 -1.936 -9.695 1.00 94.12 172 SER A N 1
ATOM 1293 C CA . SER A 1 172 ? 5.829 -3.077 -8.810 1.00 94.12 172 SER A CA 1
ATOM 1294 C C . SER A 1 172 ? 4.802 -3.216 -7.680 1.00 94.12 172 SER A C 1
ATOM 1296 O O . SER A 1 172 ? 4.329 -4.327 -7.437 1.00 94.12 172 SER A O 1
ATOM 1298 N N . GLY A 1 173 ? 4.394 -2.118 -7.036 1.00 93.75 173 GLY A N 1
ATOM 1299 C CA . GLY A 1 173 ? 3.372 -2.127 -5.987 1.00 93.75 173 GLY A CA 1
ATOM 1300 C C . GLY A 1 173 ? 2.013 -2.610 -6.499 1.00 93.75 173 GLY A C 1
ATOM 1301 O O . GLY A 1 173 ? 1.350 -3.439 -5.871 1.00 93.75 173 GLY A O 1
ATOM 1302 N N . ASN A 1 174 ? 1.617 -2.182 -7.702 1.00 92.12 174 ASN A N 1
ATOM 1303 C CA . ASN A 1 174 ? 0.398 -2.681 -8.340 1.00 92.12 174 ASN A CA 1
ATOM 1304 C C . ASN A 1 174 ? 0.518 -4.158 -8.745 1.00 92.12 174 ASN A C 1
ATOM 1306 O O . ASN A 1 174 ? -0.441 -4.911 -8.562 1.00 92.12 174 ASN A O 1
ATOM 1310 N N . LEU A 1 175 ? 1.689 -4.614 -9.207 1.00 94.06 175 LEU A N 1
ATOM 1311 C CA . LEU A 1 175 ? 1.932 -6.040 -9.458 1.00 94.06 175 LEU A CA 1
ATOM 1312 C C . LEU A 1 175 ? 1.778 -6.870 -8.176 1.00 94.06 175 LEU A C 1
ATOM 1314 O O . LEU A 1 175 ? 1.100 -7.896 -8.214 1.00 94.06 175 LEU A O 1
ATOM 1318 N N . PHE A 1 176 ? 2.310 -6.410 -7.039 1.00 95.69 176 PHE A N 1
ATOM 1319 C CA . PHE A 1 176 ? 2.105 -7.060 -5.739 1.00 95.69 176 PHE A CA 1
ATOM 1320 C C . PHE A 1 176 ? 0.625 -7.108 -5.340 1.00 95.69 176 PHE A C 1
ATOM 1322 O O . PHE A 1 176 ? 0.144 -8.158 -4.921 1.00 95.69 176 PHE A O 1
ATOM 1329 N N . LYS A 1 177 ? -0.138 -6.027 -5.535 1.00 92.06 177 LYS A N 1
ATOM 1330 C CA . LYS A 1 177 ? -1.584 -6.000 -5.232 1.00 92.06 177 LYS A CA 1
ATOM 1331 C C . LYS A 1 177 ? -2.389 -7.026 -6.038 1.00 92.06 177 LYS A C 1
ATOM 1333 O O . LYS A 1 177 ? -3.383 -7.552 -5.535 1.00 92.06 177 LYS A O 1
ATOM 1338 N N . VAL A 1 178 ? -1.974 -7.315 -7.274 1.00 91.69 178 VAL A N 1
ATOM 1339 C CA . VAL A 1 178 ? -2.666 -8.269 -8.159 1.00 91.69 178 VAL A CA 1
ATOM 1340 C C . VAL A 1 178 ? -2.169 -9.703 -7.958 1.00 91.69 178 VAL A C 1
ATOM 1342 O O . VAL A 1 178 ? -2.974 -10.618 -7.767 1.00 91.69 178 VAL A O 1
ATOM 1345 N N . TYR A 1 179 ? -0.852 -9.907 -7.991 1.00 93.62 179 TYR A N 1
ATOM 1346 C CA . TYR A 1 179 ? -0.212 -11.227 -8.056 1.00 93.62 179 TYR A CA 1
ATOM 1347 C C . TYR A 1 179 ? 0.408 -11.690 -6.729 1.00 93.62 179 TYR A C 1
ATOM 1349 O O . TYR A 1 179 ? 0.758 -12.862 -6.591 1.00 93.62 179 TYR A O 1
ATOM 1357 N N . GLY A 1 180 ? 0.507 -10.806 -5.736 1.00 94.25 180 GLY A N 1
ATOM 1358 C CA . GLY A 1 180 ? 0.935 -11.128 -4.379 1.00 94.25 180 GLY A CA 1
ATOM 1359 C C . GLY A 1 180 ? 2.301 -11.801 -4.322 1.00 94.25 180 GLY A C 1
ATOM 1360 O O . GLY A 1 180 ? 3.307 -11.274 -4.795 1.00 94.25 180 GLY A O 1
ATOM 1361 N N . SER A 1 181 ? 2.332 -12.995 -3.733 1.00 96.19 181 SER A N 1
ATOM 1362 C CA . SER A 1 181 ? 3.567 -13.744 -3.475 1.00 96.19 181 SER A CA 1
ATOM 1363 C C . SER A 1 181 ? 4.308 -14.182 -4.740 1.00 96.19 181 SER A C 1
ATOM 1365 O O . SER A 1 181 ? 5.520 -14.378 -4.677 1.00 96.19 181 SER A O 1
ATOM 1367 N N . ASP A 1 182 ? 3.628 -14.268 -5.888 1.00 96.00 182 ASP A N 1
ATOM 1368 C CA . ASP A 1 182 ? 4.262 -14.620 -7.165 1.00 96.00 182 ASP A CA 1
ATOM 1369 C C . ASP A 1 182 ? 5.316 -13.579 -7.591 1.00 96.00 182 ASP A C 1
ATOM 1371 O O . ASP A 1 182 ? 6.225 -13.890 -8.358 1.00 96.00 182 ASP A O 1
ATOM 1375 N N . CYS A 1 183 ? 5.232 -12.345 -7.081 1.00 97.00 183 CYS A N 1
ATOM 1376 C CA . CYS A 1 183 ? 6.205 -11.289 -7.353 1.00 97.00 183 CYS A CA 1
ATOM 1377 C C . CYS A 1 183 ? 7.510 -11.431 -6.552 1.00 97.00 183 CYS A C 1
ATOM 1379 O O . CYS A 1 183 ? 8.534 -10.890 -6.973 1.00 97.00 183 CYS A O 1
ATOM 1381 N N . LEU A 1 184 ? 7.504 -12.140 -5.416 1.00 96.75 184 LEU A N 1
ATOM 1382 C CA . LEU A 1 184 ? 8.623 -12.138 -4.465 1.00 96.75 184 LEU A CA 1
ATOM 1383 C C . LEU A 1 184 ? 9.953 -12.636 -5.052 1.00 96.75 184 LEU A C 1
ATOM 1385 O O . LEU A 1 184 ? 10.938 -11.913 -4.903 1.00 96.75 184 LEU A O 1
ATOM 1389 N N . PRO A 1 185 ? 10.021 -13.778 -5.773 1.00 96.62 185 PRO A N 1
ATOM 1390 C CA . PRO A 1 185 ? 11.292 -14.255 -6.323 1.00 96.62 185 PRO A CA 1
ATOM 1391 C C . PRO A 1 185 ? 11.949 -13.240 -7.266 1.00 96.62 185 PRO A C 1
ATOM 1393 O O . PRO A 1 185 ? 13.172 -13.130 -7.331 1.00 96.62 185 PRO A O 1
ATOM 1396 N N . HIS A 1 186 ? 11.129 -12.478 -7.989 1.00 96.00 186 HIS A N 1
ATOM 1397 C CA . HIS A 1 186 ? 11.585 -11.490 -8.958 1.00 96.00 186 HIS A CA 1
ATOM 1398 C C . HIS A 1 186 ? 11.961 -10.159 -8.292 1.00 96.00 186 HIS A C 1
ATOM 1400 O O . HIS A 1 186 ? 12.960 -9.542 -8.664 1.00 96.00 186 HIS A O 1
ATOM 1406 N N .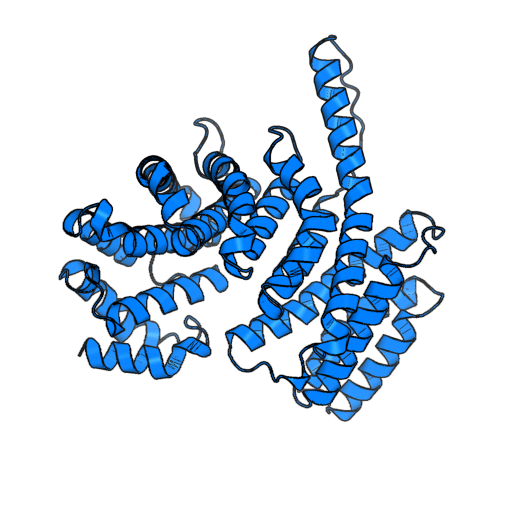 PHE A 1 187 ? 11.208 -9.743 -7.268 1.00 96.94 187 PHE A N 1
ATOM 1407 C CA . PHE A 1 187 ? 11.572 -8.621 -6.403 1.00 96.94 187 PHE A CA 1
ATOM 1408 C C . PHE A 1 187 ? 12.923 -8.866 -5.722 1.00 96.94 187 PHE A C 1
ATOM 1410 O O . PHE A 1 187 ? 13.804 -8.008 -5.792 1.00 96.94 187 PHE A O 1
ATOM 1417 N N . ASP A 1 188 ? 13.121 -10.051 -5.141 1.00 96.31 188 ASP A N 1
ATOM 1418 C CA . ASP A 1 188 ? 14.365 -10.437 -4.472 1.00 96.31 188 ASP A CA 1
ATOM 1419 C C . ASP A 1 188 ? 15.576 -10.400 -5.403 1.00 96.31 188 ASP A C 1
ATOM 1421 O O . ASP A 1 188 ? 16.655 -9.967 -4.994 1.00 96.31 188 ASP A O 1
ATOM 1425 N N . ALA A 1 189 ? 15.392 -10.840 -6.649 1.00 95.50 189 ALA A N 1
ATOM 1426 C CA . ALA A 1 189 ? 16.460 -10.909 -7.635 1.00 95.50 189 ALA A CA 1
ATOM 1427 C C . ALA A 1 189 ? 16.876 -9.534 -8.185 1.00 95.50 189 ALA A C 1
ATOM 1429 O O . ALA A 1 189 ? 18.037 -9.367 -8.563 1.00 95.50 189 ALA A O 1
ATOM 1430 N N . HIS A 1 190 ? 15.957 -8.563 -8.257 1.00 94.12 190 HIS A N 1
ATOM 1431 C CA . HIS A 1 190 ? 16.182 -7.349 -9.055 1.00 94.12 190 HIS A CA 1
ATOM 1432 C C . HIS A 1 190 ? 15.972 -6.024 -8.328 1.00 94.12 190 HIS A C 1
ATOM 1434 O O . HIS A 1 190 ? 16.636 -5.055 -8.683 1.00 94.12 190 HIS A O 1
ATOM 1440 N N . LEU A 1 191 ? 15.083 -5.953 -7.335 1.00 95.44 191 LEU A N 1
ATOM 1441 C CA . LEU A 1 191 ? 14.690 -4.681 -6.715 1.00 95.44 191 LEU A CA 1
ATOM 1442 C C . LEU A 1 191 ? 14.999 -4.614 -5.218 1.00 95.44 191 LEU A C 1
ATOM 1444 O O . LEU A 1 191 ? 15.302 -3.530 -4.725 1.00 95.44 191 LEU A O 1
ATOM 1448 N N . ARG A 1 192 ? 14.994 -5.744 -4.496 1.00 95.69 192 ARG A N 1
ATOM 1449 C CA . ARG A 1 192 ? 15.189 -5.742 -3.039 1.00 95.69 192 ARG A CA 1
ATOM 1450 C C . ARG A 1 192 ? 16.509 -5.093 -2.639 1.00 95.69 192 ARG A C 1
ATOM 1452 O O . ARG A 1 192 ? 16.510 -4.130 -1.886 1.00 95.69 192 ARG A O 1
ATOM 1459 N N . LEU A 1 193 ? 17.638 -5.597 -3.138 1.00 93.75 193 LEU A N 1
ATOM 1460 C CA . LEU A 1 193 ? 18.949 -5.076 -2.737 1.00 93.75 193 LEU A CA 1
ATOM 1461 C C . LEU A 1 193 ? 19.162 -3.605 -3.155 1.00 93.75 193 LEU A C 1
ATOM 1463 O O . LEU A 1 193 ? 19.547 -2.823 -2.287 1.00 93.75 193 LEU A O 1
ATOM 1467 N N . PRO A 1 194 ? 18.890 -3.194 -4.413 1.00 91.62 194 PRO A N 1
ATOM 1468 C CA . PRO A 1 194 ? 19.119 -1.809 -4.825 1.00 91.62 194 PRO A CA 1
ATOM 1469 C C . PRO A 1 194 ? 18.267 -0.791 -4.050 1.00 91.62 194 PRO A C 1
ATOM 1471 O O . PRO A 1 194 ? 18.792 0.225 -3.603 1.00 91.62 194 PRO A O 1
ATOM 1474 N N . TYR A 1 195 ? 16.984 -1.081 -3.805 1.00 94.69 195 TYR A N 1
ATOM 1475 C CA . TYR A 1 195 ? 16.132 -0.196 -3.001 1.00 94.69 195 TYR A CA 1
ATOM 1476 C C . TYR A 1 195 ? 16.436 -0.279 -1.500 1.00 94.69 195 TYR A C 1
ATOM 1478 O O . TYR A 1 195 ? 16.336 0.721 -0.794 1.00 94.69 195 TYR A O 1
ATOM 1486 N N . GLY A 1 196 ? 16.869 -1.437 -0.998 1.00 94.69 196 GLY A N 1
ATOM 1487 C CA . GLY A 1 196 ? 17.338 -1.571 0.381 1.00 94.69 196 GLY A CA 1
ATOM 1488 C C . GLY A 1 196 ? 18.565 -0.704 0.674 1.00 94.69 196 GLY A C 1
ATOM 1489 O O . GLY A 1 196 ? 18.671 -0.151 1.766 1.00 94.69 196 GLY A O 1
ATOM 1490 N N . ALA A 1 197 ? 19.458 -0.531 -0.304 1.00 92.75 197 ALA A N 1
ATOM 1491 C CA . ALA A 1 197 ? 20.617 0.350 -0.174 1.00 92.75 197 ALA A CA 1
ATOM 1492 C C . ALA A 1 197 ? 20.215 1.827 -0.008 1.00 92.75 197 ALA A C 1
ATOM 1494 O O . ALA A 1 197 ? 20.847 2.539 0.768 1.00 92.75 197 ALA A O 1
ATOM 1495 N N . LEU A 1 198 ? 19.132 2.274 -0.659 1.00 93.19 198 LEU A N 1
ATOM 1496 C CA . LEU A 1 198 ? 18.601 3.629 -0.467 1.00 93.19 198 LEU A CA 1
ATOM 1497 C C . LEU A 1 198 ? 18.142 3.854 0.978 1.00 93.19 198 LEU A C 1
ATOM 1499 O O . LEU A 1 198 ? 18.445 4.892 1.560 1.00 93.19 198 LEU A O 1
ATOM 1503 N N . LEU A 1 199 ? 17.460 2.872 1.576 1.00 93.00 199 LEU A N 1
ATOM 1504 C CA . LEU A 1 199 ? 17.001 2.951 2.969 1.00 93.00 199 LEU A CA 1
ATOM 1505 C C . LEU A 1 199 ? 18.149 2.943 3.983 1.00 93.00 199 LEU A C 1
ATOM 1507 O O . LEU A 1 199 ? 17.986 3.457 5.085 1.00 93.00 199 LEU A O 1
ATOM 1511 N N . ALA A 1 200 ? 19.285 2.343 3.628 1.00 88.62 200 ALA A N 1
ATOM 1512 C CA . ALA A 1 200 ? 20.449 2.243 4.501 1.00 88.62 200 ALA A CA 1
ATOM 1513 C C . ALA A 1 200 ? 21.332 3.503 4.501 1.00 88.62 200 ALA A C 1
ATOM 1515 O O . ALA A 1 200 ? 22.185 3.628 5.375 1.00 88.62 200 ALA A O 1
ATOM 1516 N N . HIS A 1 201 ? 21.161 4.407 3.530 1.00 86.94 201 HIS A N 1
ATOM 1517 C CA . HIS A 1 201 ? 22.037 5.562 3.342 1.00 86.94 201 HIS A CA 1
ATOM 1518 C C . HIS A 1 201 ? 21.326 6.876 3.694 1.00 86.94 201 HIS A C 1
ATOM 1520 O O . HIS A 1 201 ? 20.342 7.259 3.061 1.00 86.94 201 HIS A O 1
ATOM 1526 N N . ASP A 1 202 ? 21.849 7.620 4.670 1.00 80.31 202 ASP A N 1
ATOM 1527 C CA . ASP A 1 202 ? 21.182 8.812 5.216 1.00 80.31 202 ASP A CA 1
ATOM 1528 C C . ASP A 1 202 ? 21.043 9.955 4.206 1.00 80.31 202 ASP A C 1
ATOM 1530 O O . ASP A 1 202 ? 20.031 10.652 4.210 1.00 80.31 202 ASP A O 1
ATOM 1534 N N . GLN A 1 203 ? 21.996 10.101 3.289 1.00 82.12 203 GLN A N 1
ATOM 1535 C CA . GLN A 1 203 ? 21.976 11.155 2.267 1.00 82.12 203 GLN A CA 1
ATOM 1536 C C . GLN A 1 203 ? 21.357 10.737 0.920 1.00 82.12 203 GLN A C 1
ATOM 1538 O O . GLN A 1 203 ? 21.379 11.529 -0.021 1.00 82.12 203 GLN A O 1
ATOM 1543 N N . SER A 1 204 ? 20.834 9.511 0.794 1.00 85.25 204 SER A N 1
ATOM 1544 C CA . SER A 1 204 ? 20.234 9.081 -0.475 1.00 85.25 204 SER A CA 1
ATOM 1545 C C . SER A 1 204 ? 18.992 9.895 -0.834 1.00 85.25 204 SER A C 1
ATOM 1547 O O . SER A 1 204 ? 18.312 10.443 0.040 1.00 85.25 204 SER A O 1
ATOM 1549 N N . SER A 1 205 ? 18.706 9.942 -2.137 1.00 85.69 205 SER A N 1
ATOM 1550 C CA . SER A 1 205 ? 17.572 10.640 -2.736 1.00 85.69 205 SER A CA 1
ATOM 1551 C C . SER A 1 205 ? 16.285 10.449 -1.944 1.00 85.69 205 SER A C 1
ATOM 1553 O O . SER A 1 205 ? 15.851 9.323 -1.674 1.00 85.69 205 SER A O 1
ATOM 1555 N N . TYR A 1 206 ? 15.644 11.576 -1.635 1.00 87.06 206 TYR A N 1
ATOM 1556 C CA . TYR A 1 206 ? 14.383 11.626 -0.912 1.00 87.06 206 TYR A CA 1
ATOM 1557 C C . TYR A 1 206 ? 13.306 10.752 -1.576 1.00 87.06 206 TYR A C 1
ATOM 1559 O O . TYR A 1 206 ? 12.779 9.819 -0.962 1.00 87.06 206 TYR A O 1
ATOM 1567 N N . TYR A 1 207 ? 13.042 10.996 -2.865 1.00 88.81 207 TYR A N 1
ATOM 1568 C CA . TYR A 1 207 ? 12.085 10.223 -3.661 1.00 88.81 207 TYR A CA 1
ATOM 1569 C C . TYR A 1 207 ? 12.480 8.746 -3.755 1.00 88.81 207 TYR A C 1
ATOM 1571 O O . TYR A 1 207 ? 11.616 7.871 -3.683 1.00 88.81 207 TYR A O 1
ATOM 1579 N N . GLY A 1 208 ? 13.783 8.454 -3.828 1.00 91.94 208 GLY A N 1
ATOM 1580 C CA . GLY A 1 208 ? 14.299 7.088 -3.765 1.00 91.94 208 GLY A CA 1
ATOM 1581 C C . GLY A 1 208 ? 13.919 6.373 -2.464 1.00 91.94 208 GLY A C 1
ATOM 1582 O O . GLY A 1 208 ? 13.439 5.237 -2.503 1.00 91.94 208 GLY A O 1
ATOM 1583 N N . LYS A 1 209 ? 14.072 7.030 -1.307 1.00 92.94 209 LYS A N 1
ATOM 1584 C CA . LYS A 1 209 ? 13.682 6.461 -0.005 1.00 92.94 209 LYS A CA 1
ATOM 1585 C C . LYS A 1 209 ? 12.182 6.227 0.098 1.00 92.94 209 LYS A C 1
ATOM 1587 O O . LYS A 1 209 ? 11.779 5.156 0.548 1.00 92.94 209 LYS A O 1
ATOM 1592 N N . VAL A 1 210 ? 11.358 7.184 -0.335 1.00 94.25 210 VAL A N 1
ATOM 1593 C CA . VAL A 1 210 ? 9.893 7.018 -0.365 1.00 94.25 210 VAL A CA 1
ATOM 1594 C C . VAL A 1 210 ? 9.515 5.816 -1.230 1.00 94.25 210 VAL A C 1
ATOM 1596 O O . VAL A 1 210 ? 8.776 4.940 -0.776 1.00 94.25 210 VAL A O 1
ATOM 1599 N N . ALA A 1 211 ? 10.095 5.711 -2.429 1.00 95.19 211 ALA A N 1
ATOM 1600 C CA . ALA A 1 211 ? 9.873 4.579 -3.318 1.00 95.19 211 ALA A CA 1
ATOM 1601 C C . ALA A 1 211 ? 10.286 3.245 -2.687 1.00 95.19 211 ALA A C 1
ATOM 1603 O O . ALA A 1 211 ? 9.536 2.270 -2.765 1.00 95.19 211 ALA A O 1
ATOM 1604 N N . ALA A 1 212 ? 11.437 3.203 -2.012 1.00 96.81 212 ALA A N 1
ATOM 1605 C CA . ALA A 1 212 ? 11.909 2.019 -1.305 1.00 96.81 212 ALA A CA 1
ATOM 1606 C C . ALA A 1 212 ? 10.979 1.614 -0.148 1.00 96.81 212 ALA A C 1
ATOM 1608 O O . ALA A 1 212 ? 10.661 0.431 -0.012 1.00 96.81 212 ALA A O 1
ATOM 1609 N N . LEU A 1 213 ? 10.509 2.574 0.658 1.00 97.25 213 LEU A N 1
ATOM 1610 C CA . LEU A 1 213 ? 9.561 2.331 1.751 1.00 97.25 213 LEU A CA 1
ATOM 1611 C C . LEU A 1 213 ? 8.263 1.709 1.223 1.00 97.25 213 LEU A C 1
ATOM 1613 O O . LEU A 1 213 ? 7.839 0.669 1.728 1.00 97.25 213 LEU A O 1
ATOM 1617 N N . CYS A 1 214 ? 7.675 2.295 0.176 1.00 97.19 214 CYS A N 1
ATOM 1618 C CA . CYS A 1 214 ? 6.462 1.781 -0.463 1.00 97.19 214 CYS A CA 1
ATOM 1619 C C . CYS A 1 214 ? 6.660 0.372 -1.038 1.00 97.19 214 CYS A C 1
ATOM 1621 O O . CYS A 1 214 ? 5.850 -0.518 -0.785 1.00 97.19 214 CYS A O 1
ATOM 1623 N N . LEU A 1 215 ? 7.762 0.147 -1.762 1.00 97.12 215 LEU A N 1
ATOM 1624 C CA . LEU A 1 215 ? 8.117 -1.148 -2.349 1.00 97.12 215 LEU A CA 1
ATOM 1625 C C . LEU A 1 215 ? 8.212 -2.259 -1.304 1.00 97.12 215 LEU A C 1
ATOM 1627 O O . LEU A 1 215 ? 7.628 -3.332 -1.464 1.00 97.12 215 LEU A O 1
ATOM 1631 N N . TYR A 1 216 ? 8.950 -1.998 -0.226 1.00 98.25 216 TYR A N 1
ATOM 1632 C CA . TYR A 1 216 ? 9.097 -2.952 0.864 1.00 98.25 216 TYR A CA 1
ATOM 1633 C C . TYR A 1 216 ? 7.766 -3.176 1.589 1.00 98.25 216 TYR A C 1
ATOM 1635 O O . TYR A 1 216 ? 7.442 -4.321 1.905 1.00 98.25 216 TYR A O 1
ATOM 1643 N N . ALA A 1 217 ? 6.980 -2.122 1.824 1.00 97.88 217 ALA A N 1
ATOM 1644 C CA . ALA A 1 217 ? 5.675 -2.235 2.467 1.00 97.88 217 ALA A CA 1
ATOM 1645 C C . ALA A 1 217 ? 4.698 -3.084 1.636 1.00 97.88 217 ALA A C 1
ATOM 1647 O O . ALA A 1 217 ? 4.082 -3.998 2.183 1.00 97.88 217 ALA A O 1
ATOM 1648 N N . ASP A 1 218 ? 4.613 -2.865 0.320 1.00 97.44 218 ASP A N 1
ATOM 1649 C CA . ASP A 1 218 ? 3.768 -3.664 -0.577 1.00 97.44 218 ASP A CA 1
ATOM 1650 C C . ASP A 1 218 ? 4.244 -5.123 -0.665 1.00 97.44 218 ASP A C 1
ATOM 1652 O O . ASP A 1 218 ? 3.420 -6.042 -0.609 1.00 97.44 218 ASP A O 1
ATOM 1656 N N . ALA A 1 219 ? 5.561 -5.363 -0.702 1.00 97.94 219 ALA A N 1
ATOM 1657 C CA . ALA A 1 219 ? 6.106 -6.718 -0.650 1.00 97.94 219 ALA A CA 1
ATOM 1658 C C . ALA A 1 219 ? 5.692 -7.451 0.638 1.00 97.94 219 ALA A C 1
ATOM 1660 O O . ALA A 1 219 ? 5.319 -8.619 0.578 1.00 97.94 219 ALA A O 1
ATOM 1661 N N . ILE A 1 220 ? 5.706 -6.782 1.797 1.00 98.06 220 ILE A N 1
ATOM 1662 C CA . ILE A 1 220 ? 5.297 -7.373 3.085 1.00 98.06 220 ILE A CA 1
ATOM 1663 C C . ILE A 1 220 ? 3.772 -7.568 3.156 1.00 98.06 220 ILE A C 1
ATOM 1665 O O . ILE A 1 220 ? 3.293 -8.582 3.680 1.00 98.06 220 ILE A O 1
ATOM 1669 N N . ASN A 1 221 ? 3.004 -6.605 2.641 1.00 96.25 221 ASN A N 1
ATOM 1670 C CA . ASN A 1 221 ? 1.546 -6.625 2.716 1.00 96.25 221 ASN A CA 1
ATOM 1671 C C . ASN A 1 221 ? 0.956 -7.753 1.859 1.00 96.25 221 ASN A C 1
ATOM 1673 O O . ASN A 1 221 ? 0.141 -8.543 2.338 1.00 96.25 221 ASN A O 1
ATOM 1677 N N . TYR A 1 222 ? 1.420 -7.873 0.611 1.00 95.69 222 TYR A N 1
ATOM 1678 C CA . TYR A 1 222 ? 0.847 -8.790 -0.381 1.00 95.69 222 TYR A CA 1
ATOM 1679 C C . TYR A 1 222 ? 1.685 -10.054 -0.629 1.00 95.69 222 TYR A C 1
ATOM 1681 O O . TYR A 1 222 ? 1.187 -11.031 -1.198 1.00 95.69 222 TYR A O 1
ATOM 1689 N N . GLY A 1 223 ? 2.951 -10.064 -0.213 1.00 95.69 223 GLY A N 1
ATOM 1690 C CA . GLY A 1 223 ? 3.812 -11.242 -0.262 1.00 95.69 223 GLY A CA 1
ATOM 1691 C C . GLY A 1 223 ? 3.532 -12.233 0.868 1.00 95.69 223 GLY A C 1
ATOM 1692 O O . GLY A 1 223 ? 2.796 -11.948 1.811 1.00 95.69 223 GLY A O 1
ATOM 1693 N N . ASP A 1 224 ? 4.130 -13.418 0.782 1.00 94.00 224 ASP A N 1
ATOM 1694 C CA . ASP A 1 224 ? 4.019 -14.447 1.810 1.00 94.00 224 ASP A CA 1
ATOM 1695 C C . ASP A 1 224 ? 4.698 -13.977 3.118 1.00 94.00 224 ASP A C 1
ATOM 1697 O O . ASP A 1 224 ? 5.825 -13.465 3.071 1.00 94.00 224 ASP A O 1
ATOM 1701 N N . PRO A 1 225 ? 4.058 -14.125 4.298 1.00 92.06 225 PRO A N 1
ATOM 1702 C CA . PRO A 1 225 ? 4.661 -13.695 5.557 1.00 92.06 225 PRO A CA 1
ATOM 1703 C C . PRO A 1 225 ? 6.005 -14.374 5.823 1.00 92.06 225 PRO A C 1
ATOM 1705 O O . PRO A 1 225 ? 6.953 -13.710 6.219 1.00 92.06 225 PRO A O 1
ATOM 1708 N N . ALA A 1 226 ? 6.147 -15.676 5.572 1.00 91.38 226 ALA A N 1
ATOM 1709 C CA . ALA A 1 226 ? 7.391 -16.376 5.887 1.00 91.38 226 ALA A CA 1
ATOM 1710 C C . ALA A 1 226 ? 8.559 -15.894 5.008 1.00 91.38 226 ALA A C 1
ATOM 1712 O O . ALA A 1 226 ? 9.702 -15.865 5.463 1.00 91.38 226 ALA A O 1
ATOM 1713 N N . ALA A 1 227 ? 8.271 -15.464 3.777 1.00 91.69 227 ALA A N 1
ATOM 1714 C CA . ALA A 1 227 ? 9.268 -14.965 2.832 1.00 91.69 227 ALA A CA 1
ATOM 1715 C C . ALA A 1 227 ? 9.636 -13.477 3.021 1.00 91.69 227 ALA A C 1
ATOM 1717 O O . ALA A 1 227 ? 10.653 -13.029 2.499 1.00 91.69 227 ALA A O 1
ATOM 1718 N N . THR A 1 228 ? 8.849 -12.699 3.773 1.00 96.00 228 THR A N 1
ATOM 1719 C CA . THR A 1 228 ? 8.995 -11.226 3.861 1.00 96.00 228 THR A CA 1
ATOM 1720 C C . THR A 1 228 ? 9.544 -10.725 5.201 1.00 96.00 228 THR A C 1
ATOM 1722 O O . THR A 1 228 ? 9.624 -9.515 5.439 1.00 96.00 228 THR A O 1
ATOM 1725 N N . LEU A 1 229 ? 9.972 -11.635 6.083 1.00 95.31 229 LEU A N 1
ATOM 1726 C CA . LEU A 1 229 ? 10.539 -11.282 7.388 1.00 95.31 229 LEU A CA 1
ATOM 1727 C C . LEU A 1 229 ? 11.806 -10.420 7.258 1.00 95.31 229 LEU A C 1
ATOM 1729 O O . LEU A 1 229 ? 11.957 -9.429 7.972 1.00 95.31 229 LEU A O 1
ATOM 1733 N N . GLU A 1 230 ? 12.702 -10.751 6.323 1.00 94.12 230 GLU A N 1
ATOM 1734 C CA . GLU A 1 230 ? 13.921 -9.963 6.083 1.00 94.12 230 GLU A CA 1
ATOM 1735 C C . GLU A 1 230 ? 13.608 -8.567 5.529 1.00 94.12 230 GLU A C 1
ATOM 1737 O O . GLU A 1 230 ? 14.268 -7.599 5.900 1.00 94.12 230 GLU A O 1
ATOM 1742 N N . CYS A 1 231 ? 12.556 -8.428 4.715 1.00 96.44 231 CYS A N 1
ATOM 1743 C CA . CYS A 1 231 ? 12.092 -7.119 4.257 1.00 96.44 231 CYS A CA 1
ATOM 1744 C C . CYS A 1 231 ? 11.645 -6.252 5.439 1.00 96.44 231 CYS A C 1
ATOM 1746 O O . CYS A 1 231 ? 11.993 -5.076 5.516 1.00 96.44 231 CYS A O 1
ATOM 1748 N N . SER A 1 232 ? 10.945 -6.846 6.407 1.00 96.19 232 SER A N 1
ATOM 1749 C CA . SER A 1 232 ? 10.475 -6.133 7.600 1.00 96.19 232 SER A CA 1
ATOM 1750 C C . SER A 1 232 ? 11.628 -5.649 8.487 1.00 96.19 232 SER A C 1
ATOM 1752 O O . SER A 1 232 ? 11.561 -4.547 9.029 1.00 96.19 232 SER A O 1
ATOM 1754 N N . LYS A 1 233 ? 12.718 -6.424 8.597 1.00 95.50 233 LYS A N 1
ATOM 1755 C CA . LYS A 1 233 ? 13.930 -6.020 9.338 1.00 95.50 233 LYS A CA 1
ATOM 1756 C C . LYS A 1 233 ? 14.619 -4.793 8.738 1.00 95.50 233 LYS A C 1
ATOM 1758 O O . LYS A 1 233 ? 15.219 -4.029 9.484 1.00 95.50 233 LYS A O 1
ATOM 1763 N N . VAL A 1 234 ? 14.532 -4.617 7.419 1.00 95.69 234 VAL A N 1
ATOM 1764 C CA . VAL A 1 234 ? 15.064 -3.440 6.714 1.00 95.69 234 VAL A CA 1
ATOM 1765 C C . VAL A 1 234 ? 14.097 -2.259 6.813 1.00 95.69 234 VAL A C 1
ATOM 1767 O O . VAL A 1 234 ? 14.523 -1.143 7.094 1.00 95.69 234 VAL A O 1
ATOM 1770 N N . LEU A 1 235 ? 12.796 -2.500 6.620 1.00 96.69 235 LEU A N 1
ATOM 1771 C CA . LEU A 1 235 ? 11.792 -1.437 6.581 1.00 96.69 235 LEU A CA 1
ATOM 1772 C C . LEU A 1 235 ? 11.601 -0.749 7.937 1.00 96.69 235 LEU A C 1
ATOM 1774 O O . LEU A 1 235 ? 11.519 0.473 7.974 1.00 96.69 235 LEU A O 1
ATOM 1778 N N . VAL A 1 236 ? 11.522 -1.500 9.043 1.00 95.62 236 VAL A N 1
ATOM 1779 C CA . VAL A 1 236 ? 11.154 -0.921 10.351 1.00 95.62 236 VAL A CA 1
ATOM 1780 C C . VAL A 1 236 ? 12.112 0.191 10.799 1.00 95.62 236 VAL A C 1
ATOM 1782 O O . VAL A 1 236 ? 11.617 1.274 11.108 1.00 95.62 236 VAL A O 1
ATOM 1785 N N . PRO A 1 237 ? 13.449 0.005 10.808 1.00 93.56 237 PRO A N 1
ATOM 1786 C CA . PRO A 1 237 ? 14.367 1.076 11.195 1.00 93.56 237 PRO A CA 1
ATOM 1787 C C . PRO A 1 237 ? 14.240 2.322 10.309 1.00 93.56 237 PRO A C 1
ATOM 1789 O O . PRO A 1 237 ? 14.172 3.433 10.830 1.00 93.56 237 PRO A O 1
ATOM 1792 N N . ALA A 1 238 ? 14.144 2.147 8.987 1.00 93.38 238 ALA A N 1
ATOM 1793 C CA . ALA A 1 238 ? 14.026 3.261 8.047 1.00 93.38 238 ALA A CA 1
ATOM 1794 C C . ALA A 1 238 ? 12.700 4.022 8.215 1.00 93.38 238 ALA A C 1
ATOM 1796 O O . ALA A 1 238 ? 12.682 5.252 8.258 1.00 93.38 238 ALA A O 1
ATOM 1797 N N . ALA A 1 239 ? 11.595 3.295 8.388 1.00 95.12 239 ALA A N 1
ATOM 1798 C CA . ALA A 1 239 ? 10.285 3.883 8.630 1.00 95.12 239 ALA A CA 1
ATOM 1799 C C . ALA A 1 239 ? 10.243 4.648 9.963 1.00 95.12 239 ALA A C 1
ATOM 1801 O O . ALA A 1 239 ? 9.676 5.737 10.034 1.00 95.12 239 ALA A O 1
ATOM 1802 N N . LEU A 1 240 ? 10.884 4.121 11.015 1.00 93.12 240 LEU A N 1
ATOM 1803 C CA . LEU A 1 240 ? 10.990 4.796 12.311 1.00 93.12 240 LEU A CA 1
ATOM 1804 C C . LEU A 1 240 ? 11.760 6.114 12.233 1.00 93.12 240 LEU A C 1
ATOM 1806 O O . LEU A 1 240 ? 11.361 7.073 12.894 1.00 93.12 240 LEU A O 1
ATOM 1810 N N . LEU A 1 241 ? 12.825 6.177 11.430 1.00 89.62 241 LEU A N 1
ATOM 1811 C CA . LEU A 1 241 ? 13.574 7.414 11.200 1.00 89.62 241 LEU A CA 1
ATOM 1812 C C . LEU A 1 241 ? 12.706 8.483 10.526 1.00 89.62 241 LEU A C 1
ATOM 1814 O O . LEU A 1 241 ? 12.764 9.640 10.923 1.00 89.62 241 LEU A O 1
ATOM 1818 N N . ALA A 1 242 ? 11.869 8.095 9.563 1.00 88.94 242 ALA A N 1
ATOM 1819 C CA . ALA A 1 242 ? 11.001 9.022 8.839 1.00 88.94 242 ALA A CA 1
ATOM 1820 C C . ALA A 1 242 ? 9.818 9.547 9.674 1.00 88.94 242 ALA A C 1
ATOM 1822 O O . ALA A 1 242 ? 9.437 10.708 9.538 1.00 88.94 242 ALA A O 1
ATOM 1823 N N . VAL A 1 243 ? 9.227 8.721 10.548 1.00 89.44 243 VAL A N 1
ATOM 1824 C CA . VAL A 1 243 ? 8.092 9.147 11.400 1.00 89.44 243 VAL A CA 1
ATOM 1825 C C . VAL A 1 243 ? 8.524 9.793 12.713 1.00 89.44 243 VAL A C 1
ATOM 1827 O O . VAL A 1 243 ? 7.697 10.385 13.409 1.00 89.44 243 VAL A O 1
ATOM 1830 N N . SER A 1 244 ? 9.800 9.673 13.079 1.00 83.50 244 SER A N 1
ATOM 1831 C CA . SER A 1 244 ? 10.362 10.351 14.242 1.00 83.50 244 SER A CA 1
ATOM 1832 C C . SER A 1 244 ? 10.773 11.762 13.830 1.00 83.50 244 SER A C 1
ATOM 1834 O O . SER A 1 244 ? 11.761 11.904 13.114 1.00 83.50 244 SER A O 1
ATOM 1836 N N . PRO A 1 245 ? 10.067 12.822 14.266 1.00 59.06 245 PRO A N 1
ATOM 1837 C CA . PRO A 1 245 ? 10.489 14.176 13.950 1.00 59.06 245 PRO A CA 1
ATOM 1838 C C . PRO A 1 245 ? 11.878 14.412 14.547 1.00 59.06 245 PRO A C 1
ATOM 1840 O O . PRO A 1 245 ? 12.036 14.456 15.771 1.00 59.06 245 PRO A O 1
ATOM 1843 N N . GLN A 1 246 ? 12.887 14.566 13.689 1.00 58.81 246 GLN A N 1
ATOM 1844 C CA . GLN A 1 246 ? 14.112 15.243 14.090 1.00 58.81 246 GLN A CA 1
ATOM 1845 C C . GLN A 1 246 ? 13.702 16.682 14.409 1.00 58.81 246 GLN A C 1
ATOM 1847 O O . GLN A 1 246 ? 12.956 17.298 13.649 1.00 58.81 246 GLN A O 1
ATOM 1852 N N . ALA A 1 247 ? 14.086 17.184 15.582 1.00 46.25 247 ALA A N 1
ATOM 1853 C CA . ALA A 1 247 ? 13.490 18.354 16.236 1.00 46.25 247 ALA A CA 1
ATOM 1854 C C . ALA A 1 247 ? 13.615 19.698 15.473 1.00 46.25 247 ALA A C 1
ATOM 1856 O O . ALA A 1 247 ? 13.260 20.739 16.023 1.00 46.25 247 ALA A O 1
ATOM 1857 N N . GLU A 1 248 ? 14.098 19.695 14.230 1.00 49.50 248 GLU A N 1
ATOM 1858 C CA . GLU A 1 248 ? 14.527 20.883 13.492 1.00 49.50 248 GLU A CA 1
ATOM 1859 C C . GLU A 1 248 ? 13.913 21.028 12.089 1.00 49.50 248 GLU A C 1
ATOM 1861 O O . GLU A 1 248 ? 14.106 22.068 11.462 1.00 49.50 248 GLU A O 1
ATOM 1866 N N . TRP A 1 249 ? 13.137 20.060 11.587 1.00 52.88 249 TRP A N 1
ATOM 1867 C CA . TRP A 1 249 ? 12.591 20.146 10.226 1.00 52.88 249 TRP A CA 1
ATOM 1868 C C . TRP A 1 249 ? 11.158 20.679 10.208 1.00 52.88 249 TRP A C 1
ATOM 1870 O O . TRP A 1 249 ? 10.259 20.164 10.879 1.00 52.88 249 TRP A O 1
ATOM 1880 N N . ALA A 1 250 ? 10.935 21.726 9.412 1.00 62.06 250 ALA A N 1
ATOM 1881 C CA . ALA A 1 250 ? 9.599 22.042 8.937 1.00 62.06 250 ALA A CA 1
ATOM 1882 C C . ALA A 1 250 ? 9.113 20.835 8.123 1.00 62.06 250 ALA A C 1
ATOM 1884 O O . ALA A 1 250 ? 9.802 20.414 7.202 1.00 62.06 250 ALA A O 1
ATOM 1885 N N . ILE A 1 251 ? 7.961 20.260 8.479 1.00 71.88 251 ILE A N 1
ATOM 1886 C CA . ILE A 1 251 ? 7.366 19.209 7.649 1.00 71.88 251 ILE A CA 1
ATOM 1887 C C . ILE A 1 251 ? 6.860 19.886 6.375 1.00 71.88 251 ILE A C 1
ATOM 1889 O O . ILE A 1 251 ? 5.863 20.612 6.413 1.00 71.88 251 ILE A O 1
ATOM 1893 N N . ASP A 1 252 ? 7.582 19.685 5.282 1.00 81.25 252 ASP A N 1
ATOM 1894 C CA . ASP A 1 252 ? 7.190 20.069 3.929 1.00 81.25 252 ASP A CA 1
ATOM 1895 C C . ASP A 1 252 ? 6.416 18.930 3.237 1.00 81.25 252 ASP A C 1
ATOM 1897 O O . ASP A 1 252 ? 6.141 17.886 3.833 1.00 81.25 252 ASP A O 1
ATOM 1901 N N . GLU A 1 253 ? 6.002 19.157 1.988 1.00 80.81 253 GLU A N 1
ATOM 1902 C CA . GLU A 1 253 ? 5.250 18.167 1.206 1.00 80.81 253 GLU A CA 1
ATOM 1903 C C . GLU A 1 253 ? 6.029 16.876 0.992 1.00 80.81 253 GLU A C 1
ATOM 1905 O O . GLU A 1 253 ? 5.432 15.802 1.044 1.00 80.81 253 GLU A O 1
ATOM 1910 N N . GLU A 1 254 ? 7.345 16.979 0.806 1.00 82.00 254 GLU A N 1
ATOM 1911 C CA . GLU A 1 254 ? 8.214 15.823 0.672 1.00 82.00 254 GLU A CA 1
ATOM 1912 C C . GLU A 1 254 ? 8.086 14.989 1.935 1.00 82.00 254 GLU A C 1
ATOM 1914 O O . GLU A 1 254 ? 7.508 13.911 1.857 1.00 82.00 254 GLU A O 1
ATOM 1919 N N . HIS A 1 255 ? 8.448 15.519 3.109 1.00 85.44 255 HIS A N 1
ATOM 1920 C CA . HIS A 1 255 ? 8.357 14.815 4.394 1.00 85.44 255 HIS A CA 1
ATOM 1921 C C . HIS A 1 255 ? 6.997 14.136 4.644 1.00 85.44 255 HIS A C 1
ATOM 1923 O O . HIS A 1 255 ? 6.969 13.036 5.209 1.00 85.44 255 HIS A O 1
ATOM 1929 N N . MET A 1 256 ? 5.879 14.728 4.202 1.00 89.56 256 MET A N 1
ATOM 1930 C CA . MET A 1 256 ? 4.553 14.097 4.293 1.00 89.56 256 MET A CA 1
ATOM 1931 C C . MET A 1 256 ? 4.474 12.767 3.529 1.00 89.56 256 MET A C 1
ATOM 1933 O O . MET A 1 256 ? 3.862 11.820 4.029 1.00 89.56 256 MET A O 1
ATOM 1937 N N . LEU A 1 257 ? 5.114 12.656 2.362 1.00 90.69 257 LEU A N 1
ATOM 1938 C CA . LEU A 1 257 ? 5.178 11.420 1.576 1.00 90.69 257 LEU A CA 1
ATOM 1939 C C . LEU A 1 257 ? 5.946 10.320 2.316 1.00 90.69 257 LEU A C 1
ATOM 1941 O O . LEU A 1 257 ? 5.444 9.197 2.408 1.00 90.69 257 LEU A O 1
ATOM 1945 N N . ALA A 1 258 ? 7.113 10.619 2.904 1.00 91.88 258 ALA A N 1
ATOM 1946 C CA . ALA A 1 258 ? 7.830 9.621 3.705 1.00 91.88 258 ALA A CA 1
ATOM 1947 C C . ALA A 1 258 ? 7.045 9.211 4.949 1.00 91.88 258 ALA A C 1
ATOM 1949 O O . ALA A 1 258 ? 7.057 8.027 5.285 1.00 91.88 258 ALA A O 1
ATOM 1950 N N . ILE A 1 259 ? 6.345 10.137 5.617 1.00 93.69 259 ILE A N 1
ATOM 1951 C CA . ILE A 1 259 ? 5.460 9.786 6.737 1.00 93.69 259 ILE A CA 1
ATOM 1952 C C . ILE A 1 259 ? 4.362 8.837 6.249 1.00 93.69 259 ILE A C 1
ATOM 1954 O O . ILE A 1 259 ? 4.146 7.792 6.865 1.00 93.69 259 ILE A O 1
ATOM 1958 N N . SER A 1 260 ? 3.703 9.147 5.132 1.00 93.62 260 SER A N 1
ATOM 1959 C CA . SER A 1 260 ? 2.652 8.298 4.561 1.00 93.62 260 SER A CA 1
ATOM 1960 C C . SER A 1 260 ? 3.174 6.887 4.260 1.00 93.62 260 SER A C 1
ATOM 1962 O O . SER A 1 260 ? 2.638 5.904 4.770 1.00 93.62 260 SER A O 1
ATOM 1964 N N . ALA A 1 261 ? 4.287 6.779 3.527 1.00 95.25 261 ALA A N 1
ATOM 1965 C CA . ALA A 1 261 ? 4.906 5.499 3.179 1.00 95.25 261 ALA A CA 1
ATOM 1966 C C . ALA A 1 261 ? 5.361 4.704 4.418 1.00 95.25 261 ALA A C 1
ATOM 1968 O O . ALA A 1 261 ? 5.158 3.492 4.516 1.00 95.25 261 ALA A O 1
ATOM 1969 N N . SER A 1 262 ? 5.954 5.392 5.395 1.00 96.25 262 SER A N 1
ATOM 1970 C CA . SER A 1 262 ? 6.492 4.772 6.608 1.00 96.25 262 SER A CA 1
ATOM 1971 C C . SER A 1 262 ? 5.399 4.282 7.544 1.00 96.25 262 SER A C 1
ATOM 1973 O O . SER A 1 262 ? 5.502 3.186 8.090 1.00 96.25 262 SER A O 1
ATOM 1975 N N . THR A 1 263 ? 4.341 5.068 7.737 1.00 97.00 263 THR A N 1
ATOM 1976 C CA . THR A 1 263 ? 3.233 4.690 8.623 1.00 97.00 263 THR A CA 1
ATOM 1977 C C . THR A 1 263 ? 2.436 3.521 8.057 1.00 97.00 263 THR A C 1
ATOM 1979 O O . THR A 1 263 ? 2.131 2.598 8.823 1.00 97.00 263 THR A O 1
ATOM 1982 N N . TYR A 1 264 ? 2.218 3.486 6.735 1.00 97.12 264 TYR A N 1
ATOM 1983 C CA . TYR A 1 264 ? 1.707 2.310 6.024 1.00 97.12 264 TYR A CA 1
ATOM 1984 C C . TYR A 1 264 ? 2.587 1.083 6.292 1.00 97.12 264 TYR A C 1
ATOM 1986 O O . TYR A 1 264 ? 2.106 0.074 6.816 1.00 97.12 264 TYR A O 1
ATOM 1994 N N . GLY A 1 265 ? 3.897 1.191 6.038 1.00 97.56 265 GLY A N 1
ATOM 1995 C CA . GLY A 1 265 ? 4.854 0.106 6.258 1.00 97.56 265 GLY A CA 1
ATOM 1996 C C . GLY A 1 265 ? 4.866 -0.418 7.698 1.00 97.56 265 GLY A C 1
ATOM 1997 O O . GLY A 1 265 ? 4.798 -1.628 7.915 1.00 97.56 265 GLY A O 1
ATOM 1998 N N . LEU A 1 266 ? 4.879 0.468 8.697 1.00 98.12 266 LEU A N 1
ATOM 1999 C CA . LEU A 1 266 ? 4.821 0.085 10.114 1.00 98.12 266 LEU A CA 1
ATOM 2000 C C . LEU A 1 266 ? 3.509 -0.632 10.461 1.00 98.12 266 LEU A C 1
ATOM 2002 O O . LEU A 1 266 ? 3.533 -1.638 11.172 1.00 98.12 266 LEU A O 1
ATOM 2006 N N . GLY A 1 267 ? 2.378 -0.156 9.932 1.00 97.94 267 GLY A N 1
ATOM 2007 C CA . GLY A 1 267 ? 1.070 -0.777 10.146 1.00 97.94 267 GLY A CA 1
ATOM 2008 C C . GLY A 1 267 ? 0.994 -2.175 9.530 1.00 97.94 267 GLY A C 1
ATOM 2009 O O . GLY A 1 267 ? 0.500 -3.110 10.162 1.00 97.94 267 GLY A O 1
ATOM 2010 N N . VAL A 1 268 ? 1.549 -2.336 8.327 1.00 97.19 268 VAL A N 1
ATOM 2011 C CA . VAL A 1 268 ? 1.670 -3.627 7.643 1.00 97.19 268 VAL A CA 1
ATOM 2012 C C . VAL A 1 268 ? 2.551 -4.588 8.445 1.00 97.19 268 VAL A C 1
ATOM 2014 O O . VAL A 1 268 ? 2.142 -5.720 8.700 1.00 97.19 268 VAL A O 1
ATOM 2017 N N . VAL A 1 269 ? 3.730 -4.160 8.908 1.00 98.06 269 VAL A N 1
ATOM 2018 C CA . VAL A 1 269 ? 4.613 -5.017 9.720 1.00 98.06 269 VAL A CA 1
ATOM 2019 C C . VAL A 1 269 ? 3.933 -5.430 11.026 1.00 98.06 269 VAL A C 1
ATOM 2021 O O . VAL A 1 269 ? 4.021 -6.596 11.406 1.00 98.06 269 VAL A O 1
ATOM 2024 N N . ALA A 1 270 ? 3.202 -4.526 11.685 1.00 97.56 270 ALA A N 1
ATOM 2025 C CA . ALA A 1 270 ? 2.453 -4.843 12.900 1.00 97.56 270 ALA A CA 1
ATOM 2026 C C . ALA A 1 270 ? 1.428 -5.974 12.688 1.00 97.56 270 ALA A C 1
ATOM 2028 O O . ALA A 1 270 ? 1.259 -6.819 13.567 1.00 97.56 270 ALA A O 1
ATOM 2029 N N . GLN A 1 271 ? 0.770 -6.019 11.525 1.00 95.81 271 GLN A N 1
ATOM 2030 C CA . GLN A 1 271 ? -0.209 -7.059 11.189 1.00 95.81 271 GLN A CA 1
ATOM 2031 C C . GLN A 1 271 ? 0.436 -8.358 10.691 1.00 95.81 271 GLN A C 1
ATOM 2033 O O . GLN A 1 271 ? -0.041 -9.447 11.010 1.00 95.81 271 GLN A O 1
ATOM 2038 N N . ARG A 1 272 ? 1.488 -8.253 9.874 1.00 96.12 272 ARG A N 1
ATOM 2039 C CA . ARG A 1 272 ? 2.081 -9.386 9.143 1.00 96.12 272 ARG A CA 1
ATOM 2040 C C . ARG A 1 272 ? 3.188 -10.086 9.929 1.00 96.12 272 ARG A C 1
ATOM 2042 O O . ARG A 1 272 ? 3.353 -11.294 9.794 1.00 96.12 272 ARG A O 1
ATOM 2049 N N . HIS A 1 273 ? 3.908 -9.340 10.764 1.00 96.56 273 HIS A N 1
ATOM 2050 C CA . HIS A 1 273 ? 5.078 -9.791 11.524 1.00 96.56 273 HIS A CA 1
ATOM 2051 C C . HIS A 1 273 ? 5.001 -9.349 12.994 1.00 96.56 273 HIS A C 1
ATOM 2053 O O . HIS A 1 273 ? 5.903 -8.660 13.488 1.00 96.56 273 HIS A O 1
ATOM 2059 N N . PRO A 1 274 ? 3.942 -9.737 13.731 1.00 95.69 274 PRO A N 1
ATOM 2060 C CA . PRO A 1 274 ? 3.693 -9.225 15.076 1.00 95.69 274 PRO A CA 1
ATOM 2061 C C . PRO A 1 274 ? 4.803 -9.572 16.079 1.00 95.69 274 PRO A C 1
ATOM 2063 O O . PRO A 1 274 ? 5.052 -8.810 17.009 1.00 95.69 274 PRO A O 1
ATOM 2066 N N . GLU A 1 275 ? 5.509 -10.688 15.883 1.00 93.94 275 GLU A N 1
ATOM 2067 C CA . GLU A 1 275 ? 6.637 -11.094 16.732 1.00 93.94 275 GLU A CA 1
ATOM 2068 C C . GLU A 1 275 ? 7.836 -10.145 1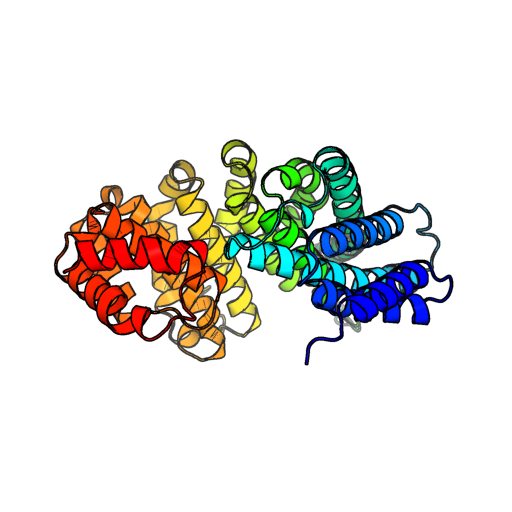6.592 1.00 93.94 275 GLU A C 1
ATOM 2070 O O . GLU A 1 275 ? 8.409 -9.712 17.594 1.00 93.94 275 GLU A O 1
ATOM 2075 N N . LEU A 1 276 ? 8.184 -9.770 15.353 1.00 93.88 276 LEU A N 1
ATOM 2076 C CA . LEU A 1 276 ? 9.237 -8.793 15.071 1.00 93.88 276 LEU A CA 1
ATOM 2077 C C . LEU A 1 276 ? 8.843 -7.425 15.640 1.00 93.88 276 LEU A C 1
ATOM 2079 O O . LEU A 1 276 ? 9.608 -6.822 16.395 1.00 93.88 276 LEU A O 1
ATOM 2083 N N . PHE A 1 277 ? 7.635 -6.964 15.307 1.00 95.12 277 PHE A N 1
ATOM 2084 C CA . PHE A 1 277 ? 7.127 -5.660 15.728 1.00 95.12 277 PHE A CA 1
ATOM 2085 C C . PHE A 1 277 ? 7.024 -5.550 17.254 1.00 95.12 277 PHE A C 1
ATOM 2087 O O . PHE A 1 277 ? 7.376 -4.522 17.830 1.00 95.12 277 PHE A O 1
ATOM 2094 N N . GLY A 1 278 ? 6.624 -6.633 17.930 1.00 94.31 278 GLY A N 1
ATOM 2095 C CA . GLY A 1 278 ? 6.484 -6.698 19.384 1.00 94.31 278 GLY A CA 1
ATOM 2096 C C . GLY A 1 278 ? 7.754 -6.307 20.145 1.00 94.31 278 GLY A C 1
ATOM 2097 O O . GLY A 1 278 ? 7.664 -5.665 21.190 1.00 94.31 278 GLY A O 1
ATOM 2098 N N . SER A 1 279 ? 8.936 -6.609 19.595 1.00 92.69 279 SER A N 1
ATOM 2099 C CA . SER A 1 279 ? 10.226 -6.228 20.194 1.00 92.69 279 SER A CA 1
ATOM 2100 C C . SER A 1 279 ? 10.489 -4.715 20.203 1.00 92.69 279 SER A C 1
ATOM 2102 O O . SER A 1 279 ? 11.253 -4.231 21.035 1.00 92.69 279 SER A O 1
ATOM 2104 N N . GLN A 1 280 ? 9.828 -3.964 19.317 1.00 92.56 280 GLN A N 1
ATOM 2105 C CA . GLN A 1 280 ? 9.973 -2.513 19.150 1.00 92.56 280 GLN A CA 1
ATOM 2106 C C . GLN A 1 280 ? 8.660 -1.761 19.416 1.00 92.56 280 GLN A C 1
ATOM 2108 O O . GLN A 1 280 ? 8.553 -0.570 19.113 1.00 92.56 280 GLN A O 1
ATOM 2113 N N . LEU A 1 281 ? 7.663 -2.444 19.995 1.00 95.50 281 LEU A N 1
ATOM 2114 C CA . LEU A 1 281 ? 6.292 -1.955 20.130 1.00 95.50 281 LEU A CA 1
ATOM 2115 C C . LEU A 1 281 ? 6.222 -0.583 20.802 1.00 95.50 281 LEU A C 1
ATOM 2117 O O . LEU A 1 281 ? 5.589 0.314 20.263 1.00 95.50 281 LEU A O 1
ATOM 2121 N N . GLN A 1 282 ? 6.873 -0.412 21.957 1.00 94.12 282 GLN A N 1
ATOM 2122 C CA . GLN A 1 282 ? 6.793 0.838 22.722 1.00 94.12 282 GLN A CA 1
ATOM 2123 C C . GLN A 1 282 ? 7.389 2.019 21.948 1.00 94.12 282 GLN A C 1
ATOM 2125 O O . GLN A 1 282 ? 6.707 3.016 21.742 1.00 94.12 282 GLN A O 1
ATOM 2130 N N . GLY A 1 283 ? 8.621 1.882 21.445 1.00 92.50 283 GLY A N 1
ATOM 2131 C CA . GLY A 1 283 ? 9.278 2.955 20.691 1.00 92.50 283 GLY A CA 1
ATOM 2132 C C . GLY A 1 283 ? 8.533 3.315 19.404 1.00 92.50 283 GLY A C 1
ATOM 2133 O O . GLY A 1 283 ? 8.368 4.493 19.092 1.00 92.50 283 GLY A O 1
ATOM 2134 N N . THR A 1 284 ? 8.014 2.308 18.696 1.00 94.56 284 THR A N 1
ATOM 2135 C CA . THR A 1 284 ? 7.231 2.523 17.472 1.00 94.56 284 THR A CA 1
ATOM 2136 C C . THR A 1 284 ? 5.899 3.197 17.764 1.00 94.56 284 THR A C 1
ATOM 2138 O O . THR A 1 284 ? 5.522 4.147 17.080 1.00 94.56 284 THR A O 1
ATOM 2141 N N . LEU A 1 285 ? 5.194 2.738 18.800 1.00 96.12 285 LEU A N 1
ATOM 2142 C CA . LEU A 1 285 ? 3.926 3.320 19.213 1.00 96.12 285 LEU A CA 1
ATOM 2143 C C . LEU A 1 285 ? 4.106 4.785 19.613 1.00 96.12 285 LEU A C 1
ATOM 2145 O O . LEU A 1 285 ? 3.392 5.643 19.104 1.00 96.12 285 LEU A O 1
ATOM 2149 N N . GLU A 1 286 ? 5.096 5.085 20.455 1.00 94.62 286 GLU A N 1
ATOM 2150 C CA . GLU A 1 286 ? 5.412 6.457 20.850 1.00 94.62 286 GLU A CA 1
ATOM 2151 C C . GLU A 1 286 ? 5.733 7.347 19.644 1.00 94.62 286 GLU A C 1
ATOM 2153 O O . GLU A 1 286 ? 5.291 8.494 19.604 1.00 94.62 286 GLU A O 1
ATOM 2158 N N . ALA A 1 287 ? 6.479 6.840 18.656 1.00 94.19 287 ALA A N 1
ATOM 2159 C CA . ALA A 1 287 ? 6.789 7.585 17.439 1.00 94.19 287 ALA A CA 1
ATOM 2160 C C . ALA A 1 287 ? 5.524 7.907 16.625 1.00 94.19 287 ALA A C 1
ATOM 2162 O O . ALA A 1 287 ? 5.302 9.068 16.282 1.00 94.19 287 ALA A O 1
ATOM 2163 N N . LEU A 1 288 ? 4.654 6.917 16.397 1.00 96.44 288 LEU A N 1
ATOM 2164 C CA . LEU A 1 288 ? 3.385 7.099 15.682 1.00 96.44 288 LEU A CA 1
ATOM 2165 C C . LEU A 1 288 ? 2.430 8.055 16.414 1.00 96.44 288 LEU A C 1
ATOM 2167 O O . LEU A 1 288 ? 1.818 8.920 15.789 1.00 96.44 288 LEU A O 1
ATOM 2171 N N . GLU A 1 289 ? 2.319 7.946 17.742 1.00 95.69 289 GLU A N 1
ATOM 2172 C CA . GLU A 1 289 ? 1.487 8.849 18.547 1.00 95.69 289 GLU A CA 1
ATOM 2173 C C . GLU A 1 289 ? 1.981 10.296 18.490 1.00 95.69 289 GLU A C 1
ATOM 2175 O O . GLU A 1 289 ? 1.184 11.235 18.418 1.00 95.69 289 GLU A O 1
ATOM 2180 N N . ARG A 1 290 ? 3.302 10.490 18.509 1.00 92.81 290 ARG A N 1
ATOM 2181 C CA . ARG A 1 290 ? 3.913 11.816 18.386 1.00 92.81 290 ARG A CA 1
ATOM 2182 C C . ARG A 1 290 ? 3.718 12.381 16.980 1.00 92.81 290 ARG A C 1
ATOM 2184 O O . ARG A 1 290 ? 3.441 13.570 16.844 1.00 92.81 290 ARG A O 1
ATOM 2191 N N . CYS A 1 291 ? 3.819 11.524 15.963 1.00 92.75 291 CYS A N 1
ATOM 2192 C CA . CYS A 1 291 ? 3.595 11.869 14.565 1.00 92.75 291 CYS A CA 1
ATOM 2193 C C . CYS A 1 291 ? 2.159 12.373 14.347 1.00 92.75 291 CYS A C 1
ATOM 2195 O O . CYS A 1 291 ? 1.977 13.518 13.941 1.00 92.75 291 CYS A O 1
ATOM 2197 N N . ILE A 1 292 ? 1.138 11.596 14.737 1.00 93.88 292 ILE A N 1
ATOM 2198 C CA . ILE A 1 292 ? -0.272 11.991 14.556 1.00 93.88 292 ILE A CA 1
ATOM 2199 C C . ILE A 1 292 ? -0.670 13.227 15.377 1.00 93.88 292 ILE A C 1
ATOM 2201 O O . ILE A 1 292 ? -1.606 13.947 15.031 1.00 93.88 292 ILE A O 1
ATOM 2205 N N . ALA A 1 293 ? 0.029 13.490 16.484 1.00 92.62 293 ALA A N 1
ATOM 2206 C CA . ALA A 1 293 ? -0.184 14.687 17.288 1.00 92.62 293 ALA A CA 1
ATOM 2207 C C . ALA A 1 293 ? 0.361 15.965 16.624 1.00 92.62 293 ALA A C 1
ATOM 2209 O O . ALA A 1 293 ? 0.037 17.063 17.085 1.00 92.62 293 ALA A O 1
ATOM 2210 N N . ASN A 1 294 ? 1.163 15.852 15.559 1.00 89.31 294 ASN A N 1
ATOM 2211 C CA . ASN A 1 294 ? 1.734 17.005 14.881 1.00 89.31 294 ASN A CA 1
ATOM 2212 C C . ASN A 1 294 ? 0.632 17.852 14.207 1.00 89.31 294 ASN A C 1
ATOM 2214 O O . ASN A 1 294 ? -0.105 17.343 13.356 1.00 89.31 294 ASN A O 1
ATOM 2218 N N . PRO A 1 295 ? 0.515 19.157 14.528 1.00 88.19 295 PRO A N 1
ATOM 2219 C CA . PRO A 1 295 ? -0.485 20.034 13.922 1.00 88.19 295 PRO A CA 1
ATOM 2220 C C . PRO A 1 295 ? -0.398 20.133 12.396 1.00 88.19 295 PRO A C 1
ATOM 2222 O O . PRO A 1 295 ? -1.418 20.382 11.757 1.00 88.19 295 PRO A O 1
ATOM 2225 N N . LEU A 1 296 ? 0.784 19.925 11.807 1.00 86.81 296 LEU A N 1
ATOM 2226 C CA . LEU A 1 296 ? 0.976 19.980 10.358 1.00 86.81 296 LEU A CA 1
ATOM 2227 C C . LEU A 1 296 ? 0.271 18.825 9.638 1.00 86.81 296 LEU A C 1
ATOM 2229 O O . LEU A 1 296 ? -0.175 19.015 8.518 1.00 86.81 296 LEU A O 1
ATOM 2233 N N . LEU A 1 297 ? 0.034 17.681 10.288 1.00 88.81 297 LEU A N 1
ATOM 2234 C CA . LEU A 1 297 ? -0.775 16.603 9.699 1.00 88.81 297 LEU A CA 1
ATOM 2235 C C . LEU A 1 297 ? -2.272 16.943 9.623 1.00 88.81 297 LEU A C 1
ATOM 2237 O O . LEU A 1 297 ? -3.040 16.272 8.941 1.00 88.81 297 LEU A O 1
ATOM 2241 N N . ARG A 1 298 ? -2.721 17.995 10.320 1.00 87.62 298 ARG A N 1
ATOM 2242 C CA . ARG A 1 298 ? -4.121 18.447 10.269 1.00 87.62 298 ARG A CA 1
ATOM 2243 C C . ARG A 1 298 ? -4.409 19.392 9.108 1.00 87.62 298 ARG A C 1
ATOM 2245 O O . ARG A 1 298 ? -5.575 19.728 8.901 1.00 87.62 298 ARG A O 1
ATOM 2252 N N . CYS A 1 299 ? -3.386 19.871 8.400 1.00 88.62 299 CYS A N 1
ATOM 2253 C CA . CYS A 1 299 ? -3.605 20.683 7.212 1.00 88.62 299 CYS A CA 1
ATOM 2254 C C . CYS A 1 299 ? -4.066 19.804 6.040 1.00 88.62 299 CYS A C 1
ATOM 2256 O O . CYS A 1 299 ? -4.006 18.577 6.098 1.00 88.62 299 CYS A O 1
ATOM 2258 N N . GLN A 1 300 ? -4.535 20.440 4.968 1.00 89.31 300 GLN A N 1
ATOM 2259 C CA . GLN A 1 300 ? -5.026 19.720 3.796 1.00 89.31 300 GLN A CA 1
ATOM 2260 C C . GLN A 1 300 ? -3.933 18.858 3.144 1.00 89.31 300 GLN A C 1
ATOM 2262 O O . GLN A 1 300 ? -4.201 17.710 2.813 1.00 89.31 300 GLN A O 1
ATOM 2267 N N . SER A 1 301 ? -2.702 19.367 3.016 1.00 87.38 301 SER A N 1
ATOM 2268 C CA . SER A 1 301 ? -1.589 18.620 2.408 1.00 87.38 301 SER A CA 1
ATOM 2269 C C . SER A 1 301 ? -1.069 17.476 3.286 1.00 87.38 301 SER A C 1
ATOM 2271 O O . SER A 1 301 ? -0.593 16.476 2.765 1.00 87.38 301 SER A O 1
ATOM 2273 N N . GLY A 1 302 ? -1.203 17.574 4.611 1.00 90.31 302 GLY A N 1
ATOM 2274 C CA . GLY A 1 302 ? -0.797 16.523 5.550 1.00 90.31 302 GLY A CA 1
ATOM 2275 C C . GLY A 1 302 ? -1.857 15.448 5.798 1.00 90.31 302 GLY A C 1
ATOM 2276 O O . GLY A 1 302 ? -1.600 14.489 6.527 1.00 90.31 302 GLY A O 1
ATOM 2277 N N . ARG A 1 303 ? -3.060 15.590 5.228 1.00 92.69 303 ARG A N 1
ATOM 2278 C CA . ARG A 1 303 ? -4.209 14.775 5.628 1.00 92.69 303 ARG A CA 1
ATOM 2279 C C . ARG A 1 303 ? -4.101 13.306 5.209 1.00 92.69 303 ARG A C 1
ATOM 2281 O O . ARG A 1 303 ? -4.482 12.451 6.003 1.00 92.69 303 ARG A O 1
ATOM 2288 N N . ALA A 1 304 ? -3.546 13.002 4.034 1.00 93.00 304 ALA A N 1
ATOM 2289 C CA . ALA A 1 304 ? -3.302 11.617 3.611 1.00 93.00 304 ALA A CA 1
ATOM 2290 C C . ALA A 1 304 ? -2.319 10.902 4.559 1.00 93.00 304 ALA A C 1
ATOM 2292 O O . ALA A 1 304 ? -2.619 9.828 5.078 1.00 93.00 304 ALA A O 1
ATOM 2293 N N . ALA A 1 305 ? -1.208 11.563 4.903 1.00 94.56 305 ALA A N 1
ATOM 2294 C CA . ALA A 1 305 ? -0.254 11.061 5.890 1.00 94.56 305 ALA A CA 1
ATOM 2295 C C . ALA A 1 305 ? -0.899 10.874 7.278 1.00 94.56 305 ALA A C 1
ATOM 2297 O O . ALA A 1 305 ? -0.610 9.903 7.981 1.00 94.56 305 ALA A O 1
ATOM 2298 N N . ALA A 1 306 ? -1.812 11.767 7.673 1.00 95.19 306 ALA A N 1
ATOM 2299 C CA . ALA A 1 306 ? -2.571 11.633 8.913 1.00 95.19 306 ALA A CA 1
ATOM 2300 C C . ALA A 1 306 ? -3.504 10.414 8.907 1.00 95.19 306 ALA A C 1
ATOM 2302 O O . ALA A 1 306 ? -3.564 9.693 9.904 1.00 95.19 306 ALA A O 1
ATOM 2303 N N . ASP A 1 307 ? -4.203 10.173 7.794 1.00 96.00 307 ASP A N 1
ATOM 2304 C CA . ASP A 1 307 ? -5.082 9.016 7.627 1.00 96.00 307 ASP A CA 1
ATOM 2305 C C . ASP A 1 307 ? -4.280 7.704 7.698 1.00 96.00 307 ASP A C 1
ATOM 2307 O O . ASP A 1 307 ? -4.657 6.803 8.454 1.00 96.00 307 ASP A O 1
ATOM 2311 N N . GLY A 1 308 ? -3.124 7.631 7.025 1.00 96.38 308 GLY A N 1
ATOM 2312 C CA . GLY A 1 308 ? -2.199 6.495 7.127 1.00 96.38 308 GLY A CA 1
ATOM 2313 C C . GLY A 1 308 ? -1.655 6.287 8.541 1.00 96.38 308 GLY A C 1
ATOM 2314 O O . GLY A 1 308 ? -1.684 5.172 9.070 1.00 96.38 308 GLY A O 1
ATOM 2315 N N . THR A 1 309 ? -1.276 7.367 9.232 1.00 97.56 309 THR A N 1
ATOM 2316 C CA . THR A 1 309 ? -0.836 7.291 10.636 1.00 97.56 309 THR A CA 1
ATOM 2317 C C . THR A 1 309 ? -1.958 6.786 11.549 1.00 97.56 309 THR A C 1
ATOM 2319 O O . THR A 1 309 ? -1.726 5.943 12.420 1.00 97.56 309 THR A O 1
ATOM 2322 N N . ALA A 1 310 ? -3.190 7.266 11.350 1.00 98.06 310 ALA A N 1
ATOM 2323 C CA . ALA A 1 310 ? -4.353 6.856 12.129 1.00 98.06 310 ALA A CA 1
ATOM 2324 C C . ALA A 1 310 ? -4.706 5.382 11.896 1.00 98.06 310 ALA A C 1
ATOM 2326 O O . ALA A 1 310 ? -4.986 4.658 12.855 1.00 98.06 310 ALA A O 1
ATOM 2327 N N . CYS A 1 311 ? -4.654 4.920 10.644 1.00 97.94 311 CYS A N 1
ATOM 2328 C CA . CYS A 1 311 ? -4.848 3.515 10.307 1.00 97.94 311 CYS A CA 1
ATOM 2329 C C . CYS A 1 311 ? -3.761 2.632 10.936 1.00 97.94 311 CYS A C 1
ATOM 2331 O O . CYS A 1 311 ? -4.074 1.638 11.591 1.00 97.94 311 CYS A O 1
ATOM 2333 N N . SER A 1 312 ? -2.492 3.031 10.826 1.00 98.38 312 SER A N 1
ATOM 2334 C CA . SER A 1 312 ? -1.356 2.325 11.429 1.00 98.38 312 SER A CA 1
ATOM 2335 C C . SER A 1 312 ? -1.501 2.188 12.949 1.00 98.38 312 SER A C 1
ATOM 2337 O O . SER A 1 312 ? -1.406 1.085 13.492 1.00 98.38 312 SER A O 1
ATOM 2339 N N . LEU A 1 313 ? -1.854 3.276 13.646 1.00 98.56 313 LEU A N 1
ATOM 2340 C CA . LEU A 1 313 ? -2.147 3.244 15.082 1.00 98.56 313 LEU A CA 1
ATOM 2341 C C . LEU A 1 313 ? -3.311 2.307 15.415 1.00 98.56 313 LEU A C 1
ATOM 2343 O O . LEU A 1 313 ? -3.222 1.554 16.383 1.00 98.56 313 LEU A O 1
ATOM 2347 N N . LEU A 1 314 ? -4.388 2.312 14.623 1.00 98.56 314 LEU A N 1
ATOM 2348 C CA . LEU A 1 314 ? -5.504 1.387 14.817 1.00 98.56 314 LEU A CA 1
ATOM 2349 C C . LEU A 1 314 ? -5.050 -0.076 14.669 1.00 98.56 314 LEU A C 1
ATOM 2351 O O . LEU A 1 314 ? -5.386 -0.896 15.527 1.00 98.56 314 LEU A O 1
ATOM 2355 N N . LYS A 1 315 ? -4.263 -0.392 13.630 1.00 98.25 315 LYS A N 1
ATOM 2356 C CA . LYS A 1 315 ? -3.681 -1.724 13.382 1.00 98.25 315 LYS A CA 1
ATOM 2357 C C . LYS A 1 315 ? -2.838 -2.182 14.583 1.00 98.25 315 LYS A C 1
ATOM 2359 O O . LYS A 1 315 ? -3.035 -3.293 15.080 1.00 98.25 315 LYS A O 1
ATOM 2364 N N . VAL A 1 316 ? -1.972 -1.308 15.109 1.00 98.25 316 VAL A N 1
ATOM 2365 C CA . VAL A 1 316 ? -1.137 -1.588 16.293 1.00 98.25 316 VAL A CA 1
ATOM 2366 C C . VAL A 1 316 ? -1.987 -1.788 17.548 1.00 98.25 316 VAL A C 1
ATOM 2368 O O . VAL A 1 316 ? -1.834 -2.794 18.241 1.00 98.25 316 VAL A O 1
ATOM 2371 N N . TYR A 1 317 ? -2.913 -0.875 17.849 1.00 98.38 317 TYR A N 1
ATOM 2372 C CA . TYR A 1 317 ? -3.741 -0.990 19.048 1.00 98.38 317 TYR A CA 1
ATOM 2373 C C . TYR A 1 317 ? -4.621 -2.235 19.034 1.00 98.38 317 TYR A C 1
ATOM 2375 O O . TYR A 1 317 ? -4.723 -2.907 20.060 1.00 98.38 317 TYR A O 1
ATOM 2383 N N . ALA A 1 318 ? -5.230 -2.563 17.893 1.00 97.00 318 ALA A N 1
ATOM 2384 C CA . ALA A 1 318 ? -6.019 -3.778 17.748 1.00 97.00 318 ALA A CA 1
ATOM 2385 C C . ALA A 1 318 ? -5.149 -5.030 17.945 1.00 97.00 318 ALA A C 1
ATOM 2387 O O . ALA A 1 318 ? -5.466 -5.859 18.798 1.00 97.00 318 ALA A O 1
ATOM 2388 N N . GLY A 1 319 ? -4.017 -5.121 17.238 1.00 97.00 319 GLY A N 1
ATOM 2389 C CA . GLY A 1 319 ? -3.136 -6.293 17.276 1.00 97.00 319 GLY A CA 1
ATOM 2390 C C . GLY A 1 319 ? -2.430 -6.522 18.617 1.00 97.00 319 GLY A C 1
ATOM 2391 O O . GLY A 1 319 ? -2.201 -7.666 19.001 1.00 97.00 319 GLY A O 1
ATOM 2392 N N . PHE A 1 320 ? -2.121 -5.454 19.361 1.00 97.88 320 PHE A N 1
ATOM 2393 C CA . PHE A 1 320 ? -1.297 -5.518 20.575 1.00 97.88 320 PHE A CA 1
ATOM 2394 C C . PHE A 1 320 ? -2.034 -5.111 21.861 1.00 97.88 320 PHE A C 1
ATOM 2396 O O . PHE A 1 320 ? -1.396 -4.927 22.899 1.00 97.88 320 PHE A O 1
ATOM 2403 N N . CYS A 1 321 ? -3.368 -5.006 21.846 1.00 96.56 321 CYS A N 1
ATOM 2404 C CA . CYS A 1 321 ? -4.154 -4.559 23.007 1.00 96.56 321 CYS A CA 1
ATOM 2405 C C . CYS A 1 321 ? -3.895 -5.354 24.299 1.00 96.56 321 CYS A C 1
ATOM 2407 O O . CYS A 1 321 ? -3.935 -4.780 25.385 1.00 96.56 321 CYS A O 1
ATOM 2409 N N . MET A 1 322 ? -3.601 -6.654 24.200 1.00 96.06 322 MET A N 1
ATOM 2410 C CA . MET A 1 322 ? -3.272 -7.488 25.363 1.00 96.06 322 MET A CA 1
ATOM 2411 C C . MET A 1 322 ? -1.929 -7.100 25.981 1.00 96.06 322 MET A C 1
ATOM 2413 O O . MET A 1 322 ? -1.826 -6.967 27.198 1.00 96.06 322 MET A O 1
ATOM 2417 N N . THR A 1 323 ? -0.918 -6.867 25.144 1.00 96.50 323 THR A N 1
ATOM 2418 C CA . THR A 1 323 ? 0.424 -6.448 25.567 1.00 96.50 323 THR A CA 1
ATOM 2419 C C . THR A 1 323 ? 0.418 -5.030 26.136 1.00 96.50 323 THR A C 1
ATOM 2421 O O . T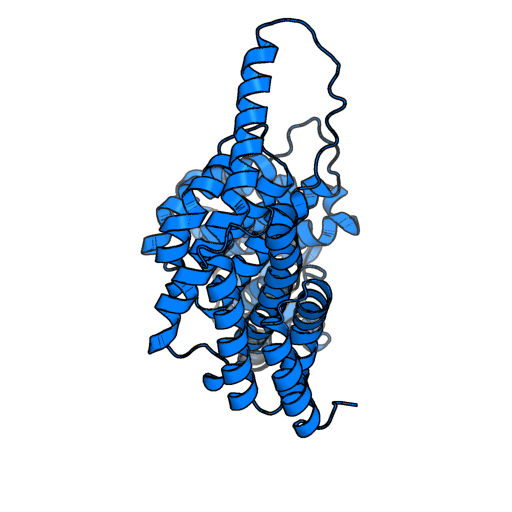HR A 1 323 ? 1.113 -4.750 27.108 1.00 96.50 323 THR A O 1
ATOM 2424 N N . LEU A 1 324 ? -0.385 -4.138 25.552 1.00 96.06 324 LEU A N 1
ATOM 2425 C CA . LEU A 1 324 ? -0.509 -2.737 25.969 1.00 96.06 324 LEU A CA 1
ATOM 2426 C C . LEU A 1 324 ? -1.427 -2.540 27.188 1.00 96.06 324 LEU A C 1
ATOM 2428 O O . LEU A 1 324 ? -1.435 -1.467 27.788 1.00 96.06 324 LEU A O 1
ATOM 2432 N N . GLY A 1 325 ? -2.203 -3.562 27.552 1.00 97.00 325 GLY A N 1
ATOM 2433 C CA . GLY A 1 325 ? -3.295 -3.453 28.509 1.00 97.00 325 GLY A CA 1
ATOM 2434 C C . GLY A 1 325 ? -4.570 -2.923 27.848 1.00 97.00 325 GLY A C 1
ATOM 2435 O O . GLY A 1 325 ? -4.603 -1.828 27.282 1.00 97.00 325 GLY A O 1
ATOM 2436 N N . ILE A 1 326 ? -5.649 -3.703 27.961 1.00 96.88 326 ILE A N 1
ATOM 2437 C CA . ILE A 1 326 ? -6.913 -3.461 27.249 1.00 96.88 326 ILE A CA 1
ATOM 2438 C C . ILE A 1 326 ? -7.488 -2.077 27.561 1.00 96.88 326 ILE A C 1
ATOM 2440 O O . ILE A 1 326 ? -7.938 -1.394 26.644 1.00 96.88 326 ILE A O 1
ATOM 2444 N N . ASP A 1 327 ? -7.461 -1.640 28.822 1.00 96.31 327 ASP A N 1
ATOM 2445 C CA . ASP A 1 327 ? -8.056 -0.360 29.227 1.00 96.31 327 ASP A CA 1
ATOM 2446 C C . ASP A 1 327 ? -7.311 0.840 28.629 1.00 96.31 327 ASP A C 1
ATOM 2448 O O . ASP A 1 327 ? -7.936 1.756 28.088 1.00 96.31 327 ASP A O 1
ATOM 2452 N N . ALA A 1 328 ? -5.975 0.809 28.663 1.00 95.88 328 ALA A N 1
ATOM 2453 C CA . ALA A 1 328 ? -5.138 1.858 28.090 1.00 95.88 328 ALA A CA 1
ATOM 2454 C C . ALA A 1 328 ? -5.298 1.917 26.564 1.00 95.88 328 ALA A C 1
ATOM 2456 O O . ALA A 1 328 ? -5.566 2.985 26.009 1.00 95.88 328 ALA A O 1
ATOM 2457 N N . ALA A 1 329 ? -5.225 0.761 25.895 1.00 97.50 329 ALA A N 1
ATOM 2458 C CA . ALA A 1 329 ? -5.442 0.664 24.455 1.00 97.50 329 ALA A CA 1
ATOM 2459 C C . ALA A 1 329 ? -6.858 1.120 24.057 1.00 97.50 329 ALA A C 1
ATOM 2461 O O . ALA A 1 329 ? -7.020 1.847 23.080 1.00 97.50 329 ALA A O 1
ATOM 2462 N N . SER A 1 330 ? -7.885 0.776 24.842 1.00 97.75 330 SER A N 1
ATOM 2463 C CA . SER A 1 330 ? -9.269 1.194 24.581 1.00 97.75 330 SER A CA 1
ATOM 2464 C C . SER A 1 330 ? -9.444 2.708 24.672 1.00 97.75 330 SER A C 1
ATOM 2466 O O . SER A 1 330 ? -10.094 3.297 23.811 1.00 97.75 330 SER A O 1
ATOM 2468 N N . ALA A 1 331 ? -8.850 3.359 25.677 1.00 97.50 331 ALA A N 1
ATOM 2469 C CA . ALA A 1 331 ? -8.909 4.815 25.811 1.00 97.50 331 ALA A CA 1
ATOM 2470 C C . ALA A 1 331 ? -8.250 5.528 24.616 1.00 97.50 331 ALA A C 1
ATOM 2472 O O . ALA A 1 331 ? -8.794 6.502 24.082 1.00 97.50 331 ALA A O 1
ATOM 2473 N N . LYS A 1 332 ? -7.104 5.010 24.158 1.00 97.88 332 LYS A N 1
ATOM 2474 C CA . LYS A 1 332 ? -6.392 5.527 22.983 1.00 97.88 332 LYS A CA 1
ATOM 2475 C C . LYS A 1 332 ? -7.189 5.321 21.698 1.00 97.88 332 LYS A C 1
ATOM 2477 O O . LYS A 1 332 ? -7.359 6.271 20.942 1.00 97.88 332 LYS A O 1
ATOM 2482 N N . VAL A 1 333 ? -7.758 4.133 21.495 1.00 98.25 333 VAL A N 1
ATOM 2483 C CA . VAL A 1 333 ? -8.597 3.824 20.326 1.00 98.25 333 VAL A CA 1
ATOM 2484 C C . VAL A 1 333 ? -9.856 4.684 20.305 1.00 98.25 333 VAL A C 1
ATOM 2486 O O . VAL A 1 333 ? -10.184 5.233 19.263 1.00 98.25 333 VAL A O 1
ATOM 2489 N N . ALA A 1 334 ? -10.539 4.874 21.436 1.00 98.19 33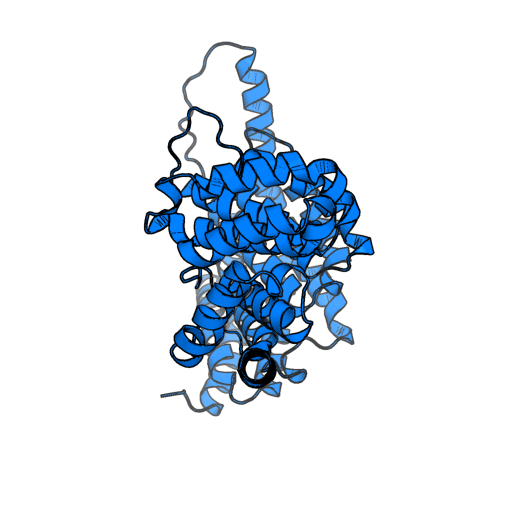4 ALA A N 1
ATOM 2490 C CA . ALA A 1 334 ? -11.713 5.746 21.491 1.00 98.19 334 ALA A CA 1
ATOM 2491 C C . ALA A 1 334 ? -11.372 7.183 21.058 1.00 98.19 334 ALA A C 1
ATOM 2493 O O . ALA A 1 334 ? -12.075 7.754 20.227 1.00 98.19 334 ALA A O 1
ATOM 2494 N N . THR A 1 335 ? -10.254 7.724 21.556 1.00 97.94 335 THR A N 1
ATOM 2495 C CA . THR A 1 335 ? -9.759 9.062 21.186 1.00 97.94 335 THR A CA 1
ATOM 2496 C C . THR A 1 335 ? -9.390 9.136 19.702 1.00 97.94 335 THR A C 1
ATOM 2498 O O . THR A 1 335 ? -9.742 10.093 19.015 1.00 97.94 335 THR A O 1
ATOM 2501 N N . LEU A 1 336 ? -8.702 8.110 19.193 1.00 97.94 336 LEU A N 1
ATOM 2502 C CA . LEU A 1 336 ? -8.299 8.005 17.793 1.00 97.94 336 LEU A CA 1
ATOM 2503 C C . LEU A 1 336 ? -9.522 8.000 16.863 1.00 97.94 336 LEU A C 1
ATOM 2505 O O . LEU A 1 336 ? -9.579 8.790 15.921 1.00 97.94 336 LEU A O 1
ATOM 2509 N N . LEU A 1 337 ? -10.522 7.162 17.163 1.00 98.12 337 LEU A N 1
ATOM 2510 C CA . LEU A 1 337 ? -11.765 7.070 16.395 1.00 98.12 337 LEU A CA 1
ATOM 2511 C C . LEU A 1 337 ? -12.557 8.375 16.432 1.00 98.12 337 LEU A C 1
ATOM 2513 O O . LEU A 1 337 ? -13.087 8.802 15.410 1.00 98.12 337 LEU A O 1
ATOM 2517 N N . GLU A 1 338 ? -12.640 9.021 17.591 1.00 97.25 338 GLU A N 1
ATOM 2518 C CA . GLU A 1 338 ? -13.351 10.288 17.723 1.00 97.25 338 GLU A CA 1
ATOM 2519 C C . GLU A 1 338 ? -12.720 11.390 16.865 1.00 97.25 338 GLU A C 1
ATOM 2521 O O . GLU A 1 338 ? -13.450 12.097 16.166 1.00 97.25 338 GLU A O 1
ATOM 2526 N N . ALA A 1 339 ? -11.388 11.507 16.910 1.00 95.75 339 ALA A N 1
ATOM 2527 C CA . ALA A 1 339 ? -10.644 12.614 16.318 1.00 95.75 339 ALA A CA 1
ATOM 2528 C C . ALA A 1 339 ? -10.370 12.460 14.815 1.00 95.75 339 ALA A C 1
ATOM 2530 O O . ALA A 1 339 ? -10.357 13.467 14.106 1.00 95.75 339 ALA A O 1
ATOM 2531 N N . TRP A 1 340 ? -10.133 11.235 14.337 1.00 96.00 340 TRP A N 1
ATOM 2532 C CA . TRP A 1 340 ? -9.612 11.006 12.984 1.00 96.00 340 TRP A CA 1
ATOM 2533 C C . TRP A 1 340 ? -10.557 10.241 12.064 1.00 96.00 340 TRP A C 1
ATOM 2535 O O . TRP A 1 340 ? -10.429 10.376 10.852 1.00 96.00 340 TRP A O 1
ATOM 2545 N N . PHE A 1 341 ? -11.527 9.494 12.606 1.00 95.81 341 PHE A N 1
ATOM 2546 C CA . PHE A 1 341 ? -12.417 8.659 11.802 1.00 95.81 341 PHE A CA 1
ATOM 2547 C C . PHE A 1 341 ? -13.776 9.333 11.522 1.00 95.81 341 PHE A C 1
ATOM 2549 O O . PHE A 1 341 ? -14.352 9.949 12.426 1.00 95.81 341 PHE A O 1
ATOM 2556 N N . PRO A 1 342 ? -14.351 9.164 10.313 1.00 93.25 342 PRO A N 1
ATOM 2557 C CA . PRO A 1 342 ? -13.833 8.358 9.204 1.00 93.25 342 PRO A CA 1
ATOM 2558 C C . PRO A 1 342 ? -12.597 8.994 8.555 1.00 93.25 342 PRO A C 1
ATOM 2560 O O . PRO A 1 342 ? -12.461 10.218 8.550 1.00 93.25 342 PRO A O 1
ATOM 2563 N N . LEU A 1 343 ? -11.728 8.146 8.007 1.00 93.50 343 LEU A N 1
ATOM 2564 C CA . LEU A 1 343 ? -10.639 8.582 7.129 1.00 93.50 343 LEU A CA 1
ATOM 2565 C C . LEU A 1 343 ? -11.239 9.116 5.809 1.00 93.50 343 LEU A C 1
ATOM 2567 O O . LEU A 1 343 ? -12.368 8.741 5.463 1.00 93.50 343 LEU A O 1
ATOM 2571 N N . VAL A 1 344 ? -10.549 10.027 5.113 1.00 89.25 344 VAL A N 1
ATOM 2572 C CA . VAL A 1 344 ? -11.147 10.810 4.008 1.00 89.25 344 VAL A CA 1
ATOM 2573 C C . VAL A 1 344 ? -10.264 11.046 2.779 1.00 89.25 344 VAL A C 1
ATOM 2575 O O . VAL A 1 344 ? -10.840 11.264 1.719 1.00 89.25 344 VAL A O 1
ATOM 2578 N N . GLU A 1 345 ? -8.933 10.984 2.876 1.00 90.81 345 GLU A N 1
ATOM 2579 C CA . GLU A 1 345 ? -8.037 11.253 1.736 1.00 90.81 345 GLU A CA 1
ATOM 2580 C C . GLU A 1 345 ? -7.410 9.983 1.148 1.00 90.81 345 GLU A C 1
ATOM 2582 O O . GLU A 1 345 ? -7.442 9.794 -0.067 1.00 90.81 345 GLU A O 1
ATOM 2587 N N . ASP A 1 346 ? -6.850 9.095 1.977 1.00 90.38 346 ASP A N 1
ATOM 2588 C CA . ASP A 1 346 ? -6.141 7.910 1.475 1.00 90.38 346 ASP A CA 1
ATOM 2589 C C . ASP A 1 346 ? -7.103 6.727 1.271 1.00 90.38 346 ASP A C 1
ATOM 2591 O O . ASP A 1 346 ? -7.529 6.079 2.228 1.00 90.38 346 ASP A O 1
ATOM 2595 N N . GLU A 1 347 ? -7.458 6.436 0.014 1.00 87.38 347 GLU A N 1
ATOM 2596 C CA . GLU A 1 347 ? -8.409 5.373 -0.352 1.00 87.38 347 GLU A CA 1
ATOM 2597 C C . GLU A 1 347 ? -7.984 3.985 0.166 1.00 87.38 347 GLU A C 1
ATOM 2599 O O . GLU A 1 347 ? -8.834 3.213 0.619 1.00 87.38 347 GLU A O 1
ATOM 2604 N N . GLN A 1 348 ? -6.686 3.663 0.135 1.00 86.25 348 GLN A N 1
ATOM 2605 C CA . GLN A 1 348 ? -6.189 2.369 0.607 1.00 86.25 348 GLN A CA 1
ATOM 2606 C C . GLN A 1 348 ? -6.357 2.255 2.124 1.00 86.25 348 GLN A C 1
ATOM 2608 O O . GLN A 1 348 ? -6.878 1.249 2.612 1.00 86.25 348 GLN A O 1
ATOM 2613 N N . GLU A 1 349 ? -5.969 3.290 2.867 1.00 92.06 349 GLU A N 1
ATOM 2614 C CA . GLU A 1 349 ? -6.056 3.282 4.328 1.00 92.06 349 GLU A CA 1
ATOM 2615 C C . GLU A 1 349 ? -7.503 3.385 4.818 1.00 92.06 349 GLU A C 1
ATOM 2617 O O . GLU A 1 349 ? -7.864 2.745 5.806 1.00 92.06 349 GLU A O 1
ATOM 2622 N N . ILE A 1 350 ? -8.369 4.104 4.094 1.00 90.81 350 ILE A N 1
ATOM 2623 C CA . ILE A 1 350 ? -9.823 4.105 4.314 1.00 90.81 350 ILE A CA 1
ATOM 2624 C C . ILE A 1 350 ? -10.362 2.673 4.271 1.00 90.81 350 ILE A C 1
ATOM 2626 O O . ILE A 1 350 ? -11.109 2.269 5.168 1.00 90.81 350 ILE A O 1
ATOM 2630 N N . TYR A 1 351 ? -10.002 1.899 3.245 1.00 86.75 351 TYR A N 1
ATOM 2631 C CA . TYR A 1 351 ? -10.482 0.526 3.103 1.00 86.75 351 TYR A CA 1
ATOM 2632 C C . TYR A 1 351 ? -9.941 -0.390 4.196 1.00 86.75 351 TYR A C 1
ATOM 2634 O O . TYR A 1 351 ? -10.742 -1.045 4.869 1.00 86.75 351 TYR A O 1
ATOM 2642 N N . ASP A 1 352 ? -8.629 -0.380 4.429 1.00 89.38 352 ASP A N 1
ATOM 2643 C CA . ASP A 1 352 ? -7.992 -1.214 5.450 1.00 89.38 352 ASP A CA 1
ATOM 2644 C C . ASP A 1 352 ? -8.550 -0.920 6.851 1.00 89.38 352 ASP A C 1
ATOM 2646 O O . ASP A 1 352 ? -8.881 -1.837 7.612 1.00 89.38 352 ASP A O 1
ATOM 2650 N N . ALA A 1 353 ? -8.683 0.362 7.204 1.00 93.31 353 ALA A N 1
ATOM 2651 C CA . ALA A 1 353 ? -9.123 0.759 8.533 1.00 93.31 353 ALA A CA 1
ATOM 2652 C C . ALA A 1 353 ? -10.603 0.432 8.758 1.00 93.31 353 ALA A C 1
ATOM 2654 O O . ALA A 1 353 ? -10.971 -0.072 9.821 1.00 93.31 353 ALA A O 1
ATOM 2655 N N . HIS A 1 354 ? -11.469 0.685 7.772 1.00 90.69 354 HIS A N 1
ATOM 2656 C CA . HIS A 1 354 ? -12.886 0.360 7.907 1.00 90.69 354 HIS A CA 1
ATOM 2657 C C . HIS A 1 354 ? -13.136 -1.150 7.902 1.00 90.69 354 HIS A C 1
ATOM 2659 O O . HIS A 1 354 ? -13.950 -1.610 8.703 1.00 90.69 354 HIS A O 1
ATOM 2665 N N . GLU A 1 355 ? -12.423 -1.938 7.090 1.00 89.62 355 GLU A N 1
ATOM 2666 C CA . GLU A 1 355 ? -12.504 -3.401 7.163 1.00 89.62 355 GLU A CA 1
ATOM 2667 C C . GLU A 1 355 ? -12.101 -3.903 8.557 1.00 89.62 355 GLU A C 1
ATOM 2669 O O . GLU A 1 355 ? -12.845 -4.676 9.166 1.00 89.62 355 GLU A O 1
ATOM 2674 N N . LEU A 1 356 ? -10.994 -3.397 9.114 1.00 93.38 356 LEU A N 1
ATOM 2675 C CA . LEU A 1 356 ? -10.557 -3.736 10.468 1.00 93.38 356 LEU A CA 1
ATOM 2676 C C . LEU A 1 356 ? -11.613 -3.375 11.526 1.00 93.38 356 LEU A C 1
ATOM 2678 O O . LEU A 1 356 ? -11.925 -4.205 12.379 1.00 93.38 356 LEU A O 1
ATOM 2682 N N . LEU A 1 357 ? -12.213 -2.181 11.466 1.00 95.06 357 LEU A N 1
ATOM 2683 C CA . LEU A 1 357 ? -13.254 -1.768 12.419 1.00 95.06 357 LEU A CA 1
ATOM 2684 C C . LEU A 1 357 ? -14.506 -2.644 12.339 1.00 95.06 357 LEU A C 1
ATOM 2686 O O . LEU A 1 357 ? -15.067 -3.009 13.375 1.00 95.06 357 LEU A O 1
ATOM 2690 N N . LEU A 1 358 ? -14.939 -3.004 11.128 1.00 93.44 358 LEU A N 1
ATOM 2691 C CA . LEU A 1 358 ? -16.072 -3.906 10.931 1.00 93.44 358 LEU A CA 1
ATOM 2692 C C . LEU A 1 358 ? -15.760 -5.299 11.485 1.00 93.44 358 LEU A C 1
ATOM 2694 O O . LEU A 1 358 ? -16.569 -5.853 12.230 1.00 93.44 358 LEU A O 1
ATOM 2698 N N . GLN A 1 359 ? -14.572 -5.840 11.204 1.00 93.31 359 GLN A N 1
ATOM 2699 C CA . GLN A 1 359 ? -14.134 -7.125 11.755 1.00 93.31 359 GLN A CA 1
ATOM 2700 C C . GLN A 1 359 ? -14.052 -7.092 13.283 1.00 93.31 359 GLN A C 1
ATOM 2702 O O . GLN A 1 359 ? -14.526 -8.020 13.935 1.00 93.31 359 GLN A O 1
ATOM 2707 N N . MET A 1 360 ? -13.541 -6.006 13.873 1.00 95.56 360 MET A N 1
ATOM 2708 C CA . MET A 1 360 ? -13.502 -5.841 15.327 1.00 95.56 360 MET A CA 1
ATOM 2709 C C . MET A 1 360 ? -14.896 -5.934 15.959 1.00 95.56 360 MET A C 1
ATOM 2711 O O . MET A 1 360 ? -15.041 -6.524 17.027 1.00 95.56 360 MET A O 1
ATOM 2715 N N . VAL A 1 361 ? -15.919 -5.371 15.310 1.00 96.25 361 VAL A N 1
ATOM 2716 C CA . VAL A 1 361 ? -17.315 -5.464 15.764 1.00 96.25 361 VAL A CA 1
ATOM 2717 C C . VAL A 1 361 ? -17.859 -6.882 15.596 1.00 96.25 361 VAL A C 1
ATOM 2719 O O . VAL A 1 361 ? -18.443 -7.431 16.527 1.00 96.25 361 VAL A O 1
ATOM 2722 N N . ILE A 1 362 ? -17.681 -7.476 14.415 1.00 95.06 362 ILE A N 1
ATOM 2723 C CA . ILE A 1 362 ? -18.237 -8.794 14.077 1.00 95.06 362 ILE A CA 1
ATOM 2724 C C . ILE A 1 362 ? -17.667 -9.882 14.993 1.00 95.06 362 ILE A C 1
ATOM 2726 O O . ILE A 1 362 ? -18.403 -10.766 15.436 1.00 95.06 362 ILE A O 1
ATOM 2730 N N . GLN A 1 363 ? -16.370 -9.796 15.287 1.00 95.31 363 GLN A N 1
ATOM 2731 C CA . GLN A 1 363 ? -15.620 -10.776 16.070 1.00 95.31 363 GLN A CA 1
ATOM 2732 C C . GLN A 1 363 ? -15.641 -10.498 17.582 1.00 95.31 363 GLN A C 1
ATOM 2734 O O . GLN A 1 363 ? -14.917 -11.160 18.321 1.00 95.31 363 GLN A O 1
ATOM 2739 N N . ASP A 1 364 ? -16.433 -9.524 18.050 1.00 94.38 364 ASP A N 1
ATOM 2740 C CA . ASP A 1 364 ? -16.487 -9.103 19.457 1.00 94.38 364 ASP A CA 1
ATOM 2741 C C . ASP A 1 364 ? -15.083 -8.815 20.039 1.00 94.38 364 ASP A C 1
ATOM 2743 O O . ASP A 1 364 ? -14.742 -9.220 21.153 1.00 94.38 364 ASP A O 1
ATOM 2747 N N . HIS A 1 365 ? -14.240 -8.114 19.269 1.00 97.06 365 HIS A N 1
ATOM 2748 C CA . HIS A 1 365 ? -12.850 -7.838 19.632 1.00 97.06 365 HIS A CA 1
ATOM 2749 C C . HIS A 1 365 ? -12.764 -7.188 21.027 1.00 97.06 365 HIS A C 1
ATOM 2751 O O . HIS A 1 365 ? -13.573 -6.301 21.315 1.00 97.06 365 HIS A O 1
ATOM 2757 N N . PRO A 1 366 ? -11.779 -7.525 21.882 1.00 96.94 366 PRO A N 1
ATOM 2758 C CA . PRO A 1 366 ? -11.714 -7.047 23.269 1.00 96.94 366 PRO A CA 1
ATOM 2759 C C . PRO A 1 366 ? -11.866 -5.528 23.433 1.00 96.94 366 PRO A C 1
ATOM 2761 O O . PRO A 1 366 ? -12.620 -5.065 24.285 1.00 96.94 366 PRO A O 1
ATOM 2764 N N . LEU A 1 367 ? -11.237 -4.744 22.553 1.00 97.12 367 LEU A N 1
ATOM 2765 C CA . LEU A 1 367 ? -11.379 -3.281 22.545 1.00 97.12 367 LEU A CA 1
ATOM 2766 C C . LEU A 1 367 ? -12.812 -2.803 22.263 1.00 97.12 367 LEU A C 1
ATOM 2768 O O . LEU A 1 367 ? -13.239 -1.793 22.811 1.00 97.12 367 LEU A O 1
ATOM 2772 N N . SER A 1 368 ? -13.576 -3.522 21.434 1.00 94.62 368 SER A N 1
ATOM 2773 C CA . SER A 1 368 ? -14.960 -3.166 21.080 1.00 94.62 368 SER A CA 1
ATOM 2774 C C . SER A 1 368 ? -15.943 -3.330 22.246 1.00 94.62 368 SER A C 1
ATOM 2776 O O . SER A 1 368 ? -17.050 -2.789 22.206 1.00 94.62 368 SER A O 1
ATOM 2778 N N . SER A 1 369 ? -15.542 -4.050 23.301 1.00 91.69 369 SER A N 1
ATOM 2779 C CA . SER A 1 369 ? -16.335 -4.209 24.524 1.00 91.69 369 SER A CA 1
ATOM 2780 C C . SER A 1 369 ? -16.263 -2.980 25.435 1.00 91.69 369 SER A C 1
ATOM 2782 O O . SER A 1 369 ? -17.146 -2.785 26.271 1.00 91.69 369 SER A O 1
ATOM 2784 N N . ASN A 1 370 ? -15.244 -2.127 25.277 1.00 96.62 370 ASN A N 1
ATOM 2785 C CA . ASN A 1 370 ? -15.141 -0.891 26.040 1.00 96.62 370 ASN A CA 1
ATOM 2786 C C . ASN A 1 370 ? -16.269 0.087 25.636 1.00 96.62 370 ASN A C 1
ATOM 2788 O O . ASN A 1 370 ? -16.443 0.335 24.441 1.00 96.62 370 ASN A O 1
ATOM 2792 N N . PRO A 1 371 ? -17.009 0.695 26.586 1.00 97.00 371 PRO A N 1
ATOM 2793 C CA . PRO A 1 371 ? -18.142 1.565 26.263 1.00 97.00 371 PRO A CA 1
ATOM 2794 C C . PRO A 1 371 ? -17.800 2.756 25.359 1.00 97.00 371 PRO A C 1
ATOM 2796 O O . PRO A 1 371 ? -18.582 3.075 24.466 1.00 97.00 371 PRO A O 1
ATOM 2799 N N . ALA A 1 372 ? -16.637 3.388 25.553 1.00 97.50 372 ALA A N 1
ATOM 2800 C CA . ALA A 1 372 ? -16.224 4.543 24.759 1.00 97.50 372 ALA A CA 1
ATOM 2801 C C . ALA A 1 372 ? -15.884 4.131 23.319 1.00 97.50 372 ALA A C 1
ATOM 2803 O O . ALA A 1 372 ? -16.359 4.748 22.367 1.00 97.50 372 ALA A O 1
ATOM 2804 N N . VAL A 1 373 ? -15.139 3.033 23.148 1.00 97.94 373 VAL A N 1
ATOM 2805 C CA . VAL A 1 373 ? -14.842 2.474 21.819 1.00 97.94 373 VAL A CA 1
ATOM 2806 C C . VAL A 1 373 ? -16.132 2.029 21.130 1.00 97.94 373 VAL A C 1
ATOM 2808 O O . VAL A 1 373 ? -16.375 2.399 19.983 1.00 97.94 373 VAL A O 1
ATOM 2811 N N . ARG A 1 374 ? -17.008 1.300 21.836 1.00 96.62 374 ARG A N 1
ATOM 2812 C CA . ARG A 1 374 ? -18.302 0.839 21.310 1.00 96.62 374 ARG A CA 1
ATOM 2813 C C . ARG A 1 374 ? -19.182 2.001 20.860 1.00 96.62 374 ARG A C 1
ATOM 2815 O O . ARG A 1 374 ? -19.853 1.891 19.837 1.00 96.62 374 ARG A O 1
ATOM 2822 N N . GLN A 1 375 ? -19.180 3.114 21.592 1.00 97.38 375 GLN A N 1
ATOM 2823 C CA . GLN A 1 375 ? -19.905 4.322 21.203 1.00 97.38 375 GLN A CA 1
ATOM 2824 C C . GLN A 1 375 ? -19.371 4.901 19.886 1.00 97.38 375 GLN A C 1
ATOM 2826 O O . GLN A 1 375 ? -20.169 5.205 18.998 1.00 97.38 375 GLN A O 1
ATOM 2831 N N . GLN A 1 376 ? -18.048 5.010 19.727 1.00 97.94 376 GLN A N 1
ATOM 2832 C CA . GLN A 1 376 ? -17.455 5.511 18.481 1.00 97.94 376 GLN A CA 1
ATOM 2833 C C . GLN A 1 376 ? -17.680 4.550 17.306 1.00 97.94 376 GLN A C 1
ATOM 2835 O O . GLN A 1 376 ? -18.004 4.996 16.207 1.00 97.94 376 GLN A O 1
ATOM 2840 N N . LEU A 1 377 ? -17.606 3.235 17.541 1.00 97.06 377 LEU A N 1
ATOM 2841 C CA . LEU A 1 377 ? -17.958 2.219 16.544 1.00 97.06 377 LEU A CA 1
ATOM 2842 C C . LEU A 1 377 ? -19.425 2.340 16.117 1.00 97.06 377 LEU A C 1
ATOM 2844 O O . LEU A 1 377 ? -19.705 2.298 14.925 1.00 97.06 377 LEU A O 1
ATOM 2848 N N . ARG A 1 378 ? -20.360 2.566 17.050 1.00 97.12 378 ARG A N 1
ATOM 2849 C CA . ARG A 1 378 ? -21.770 2.831 16.715 1.00 97.12 378 ARG A CA 1
ATOM 2850 C C . ARG A 1 378 ? -21.928 4.086 15.862 1.00 97.12 378 ARG A C 1
ATOM 2852 O O . ARG A 1 378 ? -22.589 4.003 14.835 1.00 97.12 378 ARG A O 1
ATOM 2859 N N . ARG A 1 379 ? -21.291 5.202 16.240 1.00 96.44 379 ARG A N 1
ATOM 2860 C CA . ARG A 1 379 ? -21.299 6.449 15.451 1.00 96.44 379 ARG A CA 1
ATOM 2861 C C . ARG A 1 379 ? -20.828 6.192 14.017 1.00 96.44 379 ARG A C 1
ATOM 2863 O O . ARG A 1 379 ? -21.473 6.604 13.059 1.00 96.44 379 ARG A O 1
ATOM 2870 N N . LEU A 1 380 ? -19.708 5.488 13.860 1.00 94.81 380 LEU A N 1
ATOM 2871 C CA . LEU A 1 380 ? -19.142 5.195 12.544 1.00 94.81 380 LEU A CA 1
ATOM 2872 C C . LEU A 1 380 ? -20.044 4.244 11.742 1.00 94.81 380 LEU A C 1
ATOM 2874 O O . LEU A 1 380 ? -20.459 4.588 10.640 1.00 94.81 380 LEU A O 1
ATOM 2878 N N . VAL A 1 381 ? -20.385 3.082 12.300 1.00 94.06 381 VAL A N 1
ATOM 2879 C CA . VAL A 1 381 ? -21.067 1.985 11.592 1.00 94.06 381 VAL A CA 1
ATOM 2880 C C . VAL A 1 381 ? -22.555 2.249 11.355 1.00 94.06 381 VAL A C 1
ATOM 2882 O O . VAL A 1 381 ? -23.078 1.835 10.323 1.00 94.06 381 VAL A O 1
ATOM 2885 N N . LEU A 1 382 ? -23.250 2.915 12.281 1.00 94.44 382 LEU A N 1
ATOM 2886 C CA . LEU A 1 382 ? -24.696 3.148 12.181 1.00 94.44 382 LEU A CA 1
ATOM 2887 C C . LEU A 1 382 ? -25.041 4.502 11.551 1.00 94.44 382 LEU A C 1
ATOM 2889 O O . LEU A 1 382 ? -26.032 4.574 10.826 1.00 94.44 382 LEU A O 1
ATOM 2893 N N . ASP A 1 383 ? -24.241 5.545 11.799 1.00 93.56 383 ASP A N 1
ATOM 2894 C CA . ASP A 1 383 ? -24.619 6.915 11.422 1.00 93.56 383 ASP A CA 1
ATOM 2895 C C . ASP A 1 383 ? -23.833 7.436 10.208 1.00 93.56 383 ASP A C 1
ATOM 2897 O O . ASP A 1 383 ? -24.398 8.114 9.351 1.00 93.56 383 ASP A O 1
ATOM 2901 N N . ILE A 1 384 ? -22.535 7.126 10.112 1.00 91.88 384 ILE A N 1
ATOM 2902 C CA . ILE A 1 384 ? -21.643 7.719 9.101 1.00 91.88 384 ILE A CA 1
ATOM 2903 C C . ILE A 1 384 ? -21.521 6.830 7.861 1.00 91.88 384 ILE A C 1
ATOM 2905 O O . ILE A 1 384 ? -21.813 7.269 6.749 1.00 91.88 384 ILE A O 1
ATOM 2909 N N . LEU A 1 385 ? -21.095 5.579 8.043 1.00 89.62 385 LEU A N 1
ATOM 2910 C CA . LEU A 1 385 ? -20.797 4.646 6.955 1.00 89.62 385 LEU A CA 1
ATOM 2911 C C . LEU A 1 385 ? -22.006 4.349 6.042 1.00 89.62 385 LEU A C 1
ATOM 2913 O O . LEU A 1 385 ? -21.817 4.335 4.824 1.00 89.62 385 LEU A O 1
ATOM 2917 N N . PRO A 1 386 ? -23.250 4.190 6.545 1.00 87.50 386 PRO A N 1
ATOM 2918 C CA . PRO A 1 386 ? -24.413 3.982 5.677 1.00 87.50 386 PRO A CA 1
ATOM 2919 C C . PRO A 1 386 ? -24.734 5.185 4.781 1.00 87.50 386 PRO A C 1
ATOM 2921 O O . PRO A 1 386 ? -25.275 5.011 3.692 1.00 87.50 386 PRO A O 1
ATOM 2924 N N . GLY A 1 387 ? -24.401 6.400 5.230 1.00 85.50 387 GLY A N 1
ATOM 2925 C CA . GLY A 1 387 ? -24.585 7.637 4.468 1.00 85.50 387 GLY A CA 1
ATOM 2926 C C . GLY A 1 387 ? -23.441 7.954 3.503 1.00 85.50 387 GLY A C 1
ATOM 2927 O O . GLY A 1 387 ? -23.572 8.884 2.711 1.00 85.50 387 GLY A O 1
ATOM 2928 N N . ARG A 1 388 ? -22.338 7.199 3.568 1.00 85.31 388 ARG A N 1
ATOM 2929 C CA . ARG A 1 388 ? -21.142 7.379 2.737 1.00 85.31 388 ARG A CA 1
ATOM 2930 C C . ARG A 1 388 ? -20.728 6.061 2.086 1.00 85.31 388 ARG A C 1
ATOM 2932 O O . ARG A 1 388 ? -19.711 5.474 2.473 1.00 85.31 388 ARG A O 1
ATOM 2939 N N . PRO A 1 389 ? -21.521 5.558 1.120 1.00 73.31 389 PRO A N 1
ATOM 2940 C CA . PRO A 1 389 ? -21.253 4.334 0.378 1.00 73.31 389 PRO A CA 1
ATOM 2941 C C . PRO A 1 389 ? -20.087 4.457 -0.623 1.00 73.31 389 PRO A C 1
ATOM 2943 O O . PRO A 1 389 ? -19.939 3.572 -1.453 1.00 73.31 389 PRO A O 1
ATOM 2946 N N . GLU A 1 390 ? -19.220 5.464 -0.504 1.00 77.06 390 GLU A N 1
ATOM 2947 C CA . GLU A 1 390 ? -17.916 5.606 -1.166 1.00 77.06 390 GLU A CA 1
ATOM 2948 C C . GLU A 1 390 ? -16.712 5.212 -0.268 1.00 77.06 390 GLU A C 1
ATOM 2950 O O . GLU A 1 390 ? -15.841 4.482 -0.713 1.00 77.06 390 GLU A O 1
ATOM 2955 N N . LEU A 1 391 ? -16.752 5.452 1.049 1.00 75.31 391 LEU A N 1
ATOM 2956 C CA . LEU A 1 391 ? -15.728 5.081 2.065 1.00 75.31 391 LEU A CA 1
ATOM 2957 C C . LEU A 1 391 ? -15.484 3.586 2.498 1.00 75.31 391 LEU A C 1
ATOM 2959 O O . LEU A 1 391 ? -14.954 3.357 3.568 1.00 75.31 391 LEU A O 1
ATOM 2963 N N . ILE A 1 392 ? -15.883 2.523 1.803 1.00 70.94 392 ILE A N 1
ATOM 2964 C CA . ILE A 1 392 ? -15.901 1.111 2.281 1.00 70.94 392 ILE A CA 1
ATOM 2965 C C . ILE A 1 392 ? -15.750 0.221 1.033 1.00 70.94 392 ILE A C 1
ATOM 2967 O O . ILE A 1 392 ? -16.672 0.105 0.241 1.00 70.94 392 ILE A O 1
ATOM 2971 N N . GLY A 1 393 ? -14.611 -0.415 0.791 1.00 62.84 393 GLY A N 1
ATOM 2972 C CA . GLY A 1 393 ? -14.410 -1.176 -0.456 1.00 62.84 393 GLY A CA 1
ATOM 2973 C C . GLY A 1 393 ? -15.485 -2.254 -0.682 1.00 62.84 393 GLY A C 1
ATOM 2974 O O . GLY A 1 393 ? -16.006 -2.809 0.287 1.00 62.84 393 GLY A O 1
ATOM 2975 N N . GLU A 1 394 ? -15.843 -2.566 -1.938 1.00 61.41 394 GLU A N 1
ATOM 2976 C CA . GLU A 1 394 ? -16.951 -3.492 -2.270 1.00 61.41 394 GLU A CA 1
ATOM 2977 C C . GLU A 1 394 ? -16.850 -4.856 -1.560 1.00 61.41 394 GLU A C 1
ATOM 2979 O O . GLU A 1 394 ? -17.865 -5.377 -1.092 1.00 61.41 394 GLU A O 1
ATOM 2984 N N . ARG A 1 395 ? -15.627 -5.365 -1.348 1.00 51.69 395 ARG A N 1
ATOM 2985 C CA . ARG A 1 395 ? -15.335 -6.594 -0.588 1.00 51.69 395 ARG A CA 1
ATOM 2986 C C . ARG A 1 395 ? -15.846 -6.576 0.863 1.00 51.69 395 ARG A C 1
ATOM 2988 O O . ARG A 1 395 ? -16.185 -7.630 1.393 1.00 51.69 395 ARG A O 1
ATOM 2995 N N . ALA A 1 396 ? -15.954 -5.403 1.492 1.00 56.66 396 ALA A N 1
ATOM 2996 C CA . ALA A 1 396 ? -16.453 -5.237 2.859 1.00 56.66 396 ALA A CA 1
ATOM 2997 C C . ALA A 1 396 ? -17.924 -4.775 2.937 1.00 56.66 396 ALA A C 1
ATOM 2999 O O . ALA A 1 396 ? -18.546 -4.791 4.001 1.00 56.66 396 ALA A O 1
ATOM 3000 N N . ARG A 1 397 ? -18.518 -4.307 1.836 1.00 66.25 397 ARG A N 1
ATOM 3001 C CA . ARG A 1 397 ? -19.455 -3.185 1.978 1.00 66.25 397 ARG A CA 1
ATOM 3002 C C . ARG A 1 397 ? -20.912 -3.512 2.273 1.00 66.25 397 ARG A C 1
ATOM 3004 O O . ARG A 1 397 ? -21.596 -2.661 2.833 1.00 66.25 397 ARG A O 1
ATOM 3011 N N . ARG A 1 398 ? -21.427 -4.697 1.950 1.00 66.00 398 ARG A N 1
ATOM 3012 C CA . ARG A 1 398 ? -22.810 -5.034 2.350 1.00 66.00 398 ARG A CA 1
ATOM 3013 C C . ARG A 1 398 ? -22.850 -6.054 3.453 1.00 66.00 398 ARG A C 1
ATOM 3015 O O . ARG A 1 398 ? -23.493 -5.801 4.456 1.00 66.00 398 ARG A O 1
ATOM 3022 N N . GLU A 1 399 ? -22.147 -7.163 3.300 1.00 79.50 399 GLU A N 1
ATOM 3023 C CA . GLU A 1 399 ? -22.267 -8.259 4.255 1.00 79.50 399 GLU A CA 1
ATOM 3024 C C . GLU A 1 399 ? -21.557 -7.952 5.574 1.00 79.50 399 GLU A C 1
ATOM 3026 O O . GLU A 1 399 ? -22.184 -8.088 6.620 1.00 79.50 399 GLU A O 1
ATOM 3031 N N . LEU A 1 400 ? -20.309 -7.454 5.552 1.00 86.44 400 LEU A N 1
ATOM 3032 C CA . LEU A 1 400 ? -19.618 -7.086 6.796 1.00 86.44 400 LEU A CA 1
ATOM 3033 C C . LEU A 1 400 ? -20.270 -5.869 7.452 1.00 86.44 400 LEU A C 1
ATOM 3035 O O . LEU A 1 400 ? -20.497 -5.877 8.659 1.00 86.44 400 LEU A O 1
ATOM 3039 N N . LEU A 1 401 ? -20.623 -4.842 6.669 1.00 89.88 401 LEU A N 1
ATOM 3040 C CA . LEU A 1 401 ? -21.335 -3.685 7.213 1.00 89.88 401 LEU A CA 1
ATOM 3041 C C . LEU A 1 401 ? -22.677 -4.097 7.832 1.00 89.88 401 LEU A C 1
ATOM 3043 O O . LEU A 1 401 ? -22.965 -3.703 8.958 1.00 89.88 401 LEU A O 1
ATOM 3047 N N . GLN A 1 402 ? -23.478 -4.914 7.141 1.00 89.75 402 GLN A N 1
ATOM 3048 C CA . GLN A 1 402 ? -24.760 -5.388 7.663 1.00 89.75 402 GLN A CA 1
ATOM 3049 C C . GLN A 1 402 ? -24.568 -6.257 8.910 1.00 89.75 402 GLN A C 1
ATOM 3051 O O . GLN A 1 402 ? -25.250 -6.034 9.907 1.00 89.75 402 GLN A O 1
ATOM 3056 N N . ALA A 1 403 ? -23.599 -7.176 8.905 1.00 92.38 403 ALA A N 1
ATOM 3057 C CA . ALA A 1 403 ? -23.276 -7.999 10.068 1.00 92.38 403 ALA A CA 1
ATOM 3058 C C . ALA A 1 403 ? -22.845 -7.147 11.275 1.00 92.38 403 ALA A C 1
ATOM 3060 O O . ALA A 1 403 ? -23.265 -7.407 12.404 1.00 92.38 403 ALA A O 1
ATOM 3061 N N . ALA A 1 404 ? -22.049 -6.098 11.050 1.00 93.56 404 ALA A N 1
ATOM 3062 C CA . ALA A 1 404 ? -21.645 -5.162 12.094 1.00 93.56 404 ALA A CA 1
ATOM 3063 C C . ALA A 1 404 ? -22.826 -4.313 12.602 1.00 93.56 404 ALA A C 1
ATOM 3065 O O . ALA A 1 404 ? -22.953 -4.104 13.809 1.00 93.56 404 ALA A O 1
ATOM 3066 N N . ILE A 1 405 ? -23.717 -3.862 11.710 1.00 93.44 405 ILE A N 1
ATOM 3067 C CA . ILE A 1 405 ? -24.961 -3.166 12.077 1.00 93.44 405 ILE A CA 1
ATOM 3068 C C . ILE A 1 405 ? -25.816 -4.059 12.981 1.00 93.44 405 ILE A C 1
ATOM 3070 O O . ILE A 1 405 ? -26.277 -3.601 14.027 1.00 93.44 405 ILE A O 1
ATOM 3074 N N . ASP A 1 406 ? -26.000 -5.325 12.608 1.00 94.06 406 ASP A N 1
ATOM 3075 C CA . ASP A 1 406 ? -26.825 -6.277 13.355 1.00 94.06 406 ASP A CA 1
ATOM 3076 C C . ASP A 1 406 ? -26.229 -6.598 14.733 1.00 94.06 406 ASP A C 1
ATOM 3078 O O . ASP A 1 406 ? -26.969 -6.770 15.696 1.00 94.06 406 ASP A O 1
ATOM 3082 N N . LYS A 1 407 ? -24.896 -6.613 14.853 1.00 94.81 407 LYS A N 1
ATOM 3083 C CA . LYS A 1 407 ? -24.170 -6.777 16.125 1.00 94.81 407 LYS A CA 1
ATOM 3084 C C . LYS A 1 407 ? -24.245 -5.561 17.051 1.00 94.81 407 LYS A C 1
ATOM 3086 O O . LYS A 1 407 ? -24.129 -5.701 18.273 1.00 94.81 407 LYS A O 1
ATOM 3091 N N . LEU A 1 408 ? -24.338 -4.361 16.481 1.00 92.81 408 LEU A N 1
ATOM 3092 C CA . LEU A 1 408 ? -24.315 -3.116 17.245 1.00 92.81 408 LEU A CA 1
ATOM 3093 C C . LEU A 1 408 ? -25.697 -2.634 17.659 1.00 92.81 408 LEU A C 1
ATOM 3095 O O . LEU A 1 408 ? -25.751 -1.880 18.631 1.00 92.81 408 LEU A O 1
ATOM 3099 N N . ARG A 1 409 ? -26.759 -3.020 16.945 1.00 90.38 409 ARG A N 1
ATOM 3100 C CA . ARG A 1 409 ? -28.157 -2.784 17.337 1.00 90.38 409 ARG A CA 1
ATOM 3101 C C . ARG A 1 409 ? -28.503 -3.557 18.601 1.00 90.38 409 ARG A C 1
ATOM 3103 O O . ARG A 1 409 ? -29.123 -2.908 19.475 1.00 90.38 409 ARG A O 1
#

Radius of gyration: 22.86 Å; chains: 1; bounding box: 67×46×65 Å

InterPro domains:
  IPR011989 Armadillo-like helical [G3DSA:1.25.10.10] (10-403)
  IPR016024 Armadillo-type fold [SSF48371] (24-379)

Sequence (409 aa):
ASAPAAWGKEWTAVALDSCSSEFSIVRSAAFEALPGCLTALASSPEQQGQATTAALELVASFLSSSEGQLPHSTATVAAEHMLPAIAQIVADQAKRQREGMLPEECKVPSAQRAALLEKLFVGMGKLILPVLTREFERLATREQQDDEWEDLSDDDQEEDTSSFYDAVMQCSGNLFKVYGSDCLPHFDAHLRLPYGALLAHDQSSYYGKVAALCLYADAINYGDPAATLECSKVLVPAALLAVSPQAEWAIDEEHMLAISASTYGLGVVAQRHPELFGSQLQGTLEALERCIANPLLRCQSGRAAADGTACSLLKVYAGFCMTLGIDAASAKVATLLEAWFPLVEDEQEIYDAHELLLQMVIQDHPLSSNPAVRQQLRRLVLDILPGRPELIGERARRELLQAAIDKLR